Protein 9DQP (pdb70)

Nearest PDB structures (foldseek):
  6lnh-assembly1_B  TM=8.394E-01  e=1.661E-19  Bacillus thuringiensis
  3pl0-assembly1_A  TM=8.176E-01  e=5.092E-17  Methylibium petroleiphilum PM1
  3pl0-assembly2_B  TM=8.140E-01  e=6.657E-16  Methylibium petroleiphilum PM1
  7eeh-assembly1_A  TM=7.933E-01  e=1.423E-15  Neurospora crassa
  8jms-assembly1_A  TM=7.339E-01  e=2.968E-14  Streptomyces cavourensis

Structure (mmCIF, N/CA/C/O backbone):
data_9DQP
#
_entry.id   9DQP
#
_cell.length_a   97.052
_cell.length_b   42.931
_cell.length_c   126.758
_cell.angle_alpha   90.000
_cell.angle_beta   107.026
_cell.angle_gamma   90.000
#
_symmetry.space_group_name_H-M   'C 1 2 1'
#
loop_
_entity.id
_entity.type
_entity.pdbx_description
1 polymer '2OG-Fe dioxygenase family protein'
2 non-polymer 'POTASSIUM ION'
3 non-polymer 'THIOCYANATE ION'
4 non-polymer GLYCEROL
5 water water
#
loop_
_atom_site.group_PDB
_atom_site.id
_atom_site.type_symbol
_atom_site.label_atom_id
_atom_site.label_alt_id
_atom_site.label_comp_id
_atom_site.label_asym_id
_atom_site.label_entity_id
_atom_site.label_seq_id
_atom_site.pdbx_PDB_ins_code
_atom_site.Cartn_x
_atom_site.Cartn_y
_atom_site.Cartn_z
_atom_site.occupancy
_atom_site.B_iso_or_equiv
_atom_site.auth_seq_id
_atom_site.auth_comp_id
_atom_site.auth_asym_id
_atom_site.auth_atom_id
_atom_site.pdbx_PDB_model_num
ATOM 1 N N . GLN A 1 2 ? 13.20645 15.92008 40.58887 1.000 40.61296 2 GLN A N 1
ATOM 2 C CA . GLN A 1 2 ? 11.90672 15.26493 40.68393 1.000 38.90638 2 GLN A CA 1
ATOM 3 C C . GLN A 1 2 ? 11.06624 15.51556 39.42741 1.000 41.46928 2 GLN A C 1
ATOM 4 O O . GLN A 1 2 ? 10.37839 14.61790 38.93544 1.000 38.56280 2 GLN A O 1
ATOM 10 N N . THR A 1 3 ? 11.13420 16.73890 38.89516 1.000 51.18929 3 THR A N 1
ATOM 11 C CA . THR A 1 3 ? 10.16316 17.14126 37.88066 1.000 51.79994 3 THR A CA 1
ATOM 12 C C . THR A 1 3 ? 10.52540 16.58529 36.50498 1.000 36.00914 3 THR A C 1
ATOM 13 O O . THR A 1 3 ? 9.63751 16.15423 35.75716 1.000 33.07493 3 THR A O 1
ATOM 17 N N . GLU A 1 4 ? 11.82003 16.56229 36.16621 1.000 42.60637 4 GLU A N 1
ATOM 18 C CA . GLU A 1 4 ? 12.27609 15.80943 34.99658 1.000 47.37227 4 GLU A CA 1
ATOM 19 C C . GLU A 1 4 ? 12.00574 14.31331 35.14797 1.000 27.48748 4 GLU A C 1
ATOM 20 O O . GLU A 1 4 ? 11.65962 13.64040 34.16572 1.000 21.50677 4 GLU A O 1
ATOM 26 N N . ALA A 1 5 ? 12.12972 13.77959 36.36835 1.000 30.54251 5 ALA A N 1
ATOM 27 C CA . ALA A 1 5 ? 11.86750 12.36012 36.58650 1.000 25.36867 5 ALA A CA 1
ATOM 28 C C . ALA A 1 5 ? 10.40572 12.02082 36.33232 1.000 22.06116 5 ALA A C 1
ATOM 29 O O . ALA A 1 5 ? 10.10172 11.03595 35.65210 1.000 18.08873 5 ALA A O 1
ATOM 31 N N . ARG A 1 6 ? 9.48325 12.78996 36.91968 1.000 16.94344 6 ARG A N 1
ATOM 32 C CA . ARG A 1 6 ? 8.06742 12.53979 36.66778 1.000 25.52494 6 ARG A CA 1
ATOM 33 C C . ARG A 1 6 ? 7.78006 12.52926 35.18124 1.000 16.06448 6 ARG A C 1
ATOM 34 O O . ARG A 1 6 ? 7.00796 11.69889 34.69075 1.000 20.35777 6 ARG A O 1
ATOM 42 N N . GLU A 1 7 ? 8.39260 13.44997 34.45349 1.000 18.69205 7 GLU A N 1
ATOM 43 C CA . GLU A 1 7 ? 8.11077 13.55639 33.03246 1.000 27.31685 7 GLU A CA 1
ATOM 44 C C . GLU A 1 7 ? 8.74515 12.40348 32.27753 1.000 24.56489 7 GLU A C 1
ATOM 45 O O . GLU A 1 7 ? 8.15272 11.86922 31.32997 1.000 21.11892 7 GLU A O 1
ATOM 51 N N . GLU A 1 8 ? 9.94280 11.99410 32.70406 1.000 22.51099 8 GLU A N 1
ATOM 52 C CA . GLU A 1 8 ? 10.55872 10.81315 32.11837 1.000 20.21885 8 GLU A CA 1
ATOM 53 C C . GLU A 1 8 ? 9.72798 9.57073 32.39680 1.000 14.38178 8 GLU A C 1
ATOM 54 O O . GLU A 1 8 ? 9.54225 8.73252 31.49930 1.000 18.72558 8 GLU A O 1
ATOM 60 N N . LEU A 1 9 ? 9.17799 9.43969 33.61446 1.000 11.88459 9 LEU A N 1
ATOM 61 C CA . LEU A 1 9 ? 8.31543 8.28511 33.86297 1.000 9.37666 9 LEU A CA 1
ATOM 62 C C . LEU A 1 9 ? 7.07635 8.34004 32.97933 1.000 15.66595 9 LEU A C 1
ATOM 63 O O . LEU A 1 9 ? 6.66912 7.32578 32.39542 1.000 17.71528 9 LEU A O 1
ATOM 68 N N . ARG A 1 10 ? 6.45814 9.51572 32.87691 1.000 16.40548 10 ARG A N 1
ATOM 69 C CA . ARG A 1 10 ? 5.31064 9.67541 31.98319 1.000 19.48847 10 ARG A CA 1
ATOM 70 C C . ARG A 1 10 ? 5.66253 9.26916 30.55338 1.000 17.85453 10 ARG A C 1
ATOM 71 O O . ARG A 1 10 ? 4.96730 8.45550 29.92750 1.000 17.41171 10 ARG A O 1
ATOM 79 N N . ALA A 1 11 ? 6.76148 9.80583 30.03045 1.000 21.25566 11 ALA A N 1
ATOM 80 C CA . ALA A 1 11 ? 7.08602 9.60738 28.61975 1.000 23.75312 11 ALA A CA 1
ATOM 81 C C . ALA A 1 11 ? 7.63763 8.21069 28.34281 1.000 29.82117 11 ALA A C 1
ATOM 82 O O . ALA A 1 11 ? 7.21445 7.54721 27.38426 1.000 19.94538 11 ALA A O 1
ATOM 84 N N . ASN A 1 12 ? 8.60089 7.75344 29.15505 1.000 16.37921 12 ASN A N 1
ATOM 85 C CA . ASN A 1 12 ? 9.33482 6.52296 28.85780 1.000 19.71489 12 ASN A CA 1
ATOM 86 C C . ASN A 1 12 ? 9.08591 5.39049 29.83768 1.000 17.26860 12 ASN A C 1
ATOM 87 O O . ASN A 1 12 ? 9.52327 4.26867 29.57277 1.000 17.01774 12 ASN A O 1
ATOM 92 N N . GLY A 1 13 ? 8.39876 5.63739 30.94609 1.000 9.82590 13 GLY A N 1
ATOM 93 C CA . GLY A 1 13 ? 8.13961 4.58975 31.91004 1.000 10.00077 13 GLY A CA 1
ATOM 94 C C . GLY A 1 13 ? 9.25231 4.36180 32.92188 1.000 9.33344 13 GLY A C 1
ATOM 95 O O . GLY A 1 13 ? 9.07678 3.53304 33.81992 1.000 9.49365 13 GLY A O 1
ATOM 96 N N . TYR A 1 14 ? 10.37987 5.06756 32.81296 1.000 9.38832 14 TYR A N 1
ATOM 97 C CA . TYR A 1 14 ? 11.47885 4.89970 33.76801 1.000 9.10926 14 TYR A CA 1
ATOM 98 C C . TYR A 1 14 ? 12.34073 6.14967 33.73396 1.000 11.98283 14 TYR A C 1
ATOM 99 O O . TYR A 1 14 ? 12.27165 6.94410 32.79572 1.000 13.00501 14 TYR A O 1
ATOM 108 N N . SER A 1 15 ? 13.16555 6.31657 34.77036 1.000 5.67773 15 SER A N 1
ATOM 109 C CA . SER A 1 15 ? 14.03887 7.46946 34.89922 1.000 10.70981 15 SER A CA 1
ATOM 110 C C . SER A 1 15 ? 15.23641 7.03183 35.72755 1.000 7.84435 15 SER A C 1
ATOM 111 O O . SER A 1 15 ? 15.07595 6.26465 36.67160 1.000 9.98317 15 SER A O 1
ATOM 114 N N . LEU A 1 16 ? 16.42500 7.49384 35.36791 1.000 10.97395 16 LEU A N 1
ATOM 115 C CA . LEU A 1 16 ? 17.64856 7.06772 36.03640 1.000 11.25322 16 LEU A CA 1
ATOM 116 C C . LEU A 1 16 ? 18.20735 8.22364 36.84547 1.000 15.19268 16 LEU A C 1
ATOM 117 O O . LEU A 1 16 ? 18.07808 9.38377 36.44926 1.000 20.83743 16 LEU A O 1
ATOM 122 N N . LEU A 1 17 ? 18.82774 7.90189 37.97979 1.000 10.72613 17 LEU A N 1
ATOM 123 C CA . LEU A 1 17 ? 19.44576 8.90061 38.84760 1.000 12.12402 17 LEU A CA 1
ATOM 124 C C . LEU A 1 17 ? 20.77252 8.36712 39.35466 1.000 12.64068 17 LEU A C 1
ATOM 125 O O . LEU A 1 17 ? 20.83918 7.75417 40.43149 1.000 11.66893 17 LEU A O 1
ATOM 130 N N . PRO A 1 18 ? 21.85862 8.61575 38.62967 1.000 10.83463 18 PRO A N 1
ATOM 131 C CA . PRO A 1 18 ? 23.16681 8.16218 39.09536 1.000 10.52018 18 PRO A CA 1
ATOM 132 C C . PRO A 1 18 ? 23.61029 8.93365 40.32747 1.000 21.04066 18 PRO A C 1
ATOM 133 O O . PRO A 1 18 ? 23.30681 10.12055 40.49922 1.000 16.11455 18 PRO A O 1
ATOM 137 N N . ALA A 1 19 ? 24.31467 8.22253 41.21436 1.000 12.56336 19 ALA A N 1
ATOM 138 C CA . ALA A 1 19 ? 24.82570 8.84512 42.42657 1.000 18.41949 19 ALA A CA 1
ATOM 139 C C . ALA A 1 19 ? 25.73707 10.03214 42.14326 1.000 23.75264 19 ALA A C 1
ATOM 140 O O . ALA A 1 19 ? 25.89700 10.89329 43.01530 1.000 26.65126 19 ALA A O 1
ATOM 142 N N . ASP A 1 20 ? 26.31750 10.10416 40.94248 1.000 25.46850 20 ASP A N 1
ATOM 143 C CA . ASP A 1 20 ? 27.31178 11.12664 40.62453 1.000 44.25478 20 ASP A CA 1
ATOM 144 C C . ASP A 1 20 ? 26.78908 12.55531 40.76209 1.000 46.73304 20 ASP A C 1
ATOM 145 O O . ASP A 1 20 ? 27.59549 13.49083 40.79955 1.000 50.19135 20 ASP A O 1
ATOM 150 N N . ARG A 1 21 ? 25.47449 12.75903 40.82690 1.000 48.26654 21 ARG A N 1
ATOM 151 C CA . ARG A 1 21 ? 24.94263 14.07230 41.19738 1.000 58.84492 21 ARG A CA 1
ATOM 152 C C . ARG A 1 21 ? 24.66377 14.06035 42.69322 1.000 60.21794 21 ARG A C 1
ATOM 153 O O . ARG A 1 21 ? 23.55620 13.75900 43.13837 1.000 65.76039 21 ARG A O 1
ATOM 161 N N . LEU A 1 22 ? 25.69723 14.38425 43.47591 1.000 61.58999 22 LEU A N 1
ATOM 162 C CA . LEU A 1 22 ? 25.57681 14.55687 44.91962 1.000 58.33163 22 LEU A CA 1
ATOM 163 C C . LEU A 1 22 ? 25.21923 13.24301 45.60205 1.000 67.89059 22 LEU A C 1
ATOM 164 O O . LEU A 1 22 ? 24.04663 12.85268 45.63545 1.000 74.24254 22 LEU A O 1
ATOM 169 N N . VAL A 1 23 ? 26.21740 12.55031 46.15159 1.000 76.23069 23 VAL A N 1
ATOM 170 C CA . VAL A 1 23 ? 25.96324 11.27614 46.81728 1.000 68.92889 23 VAL A CA 1
ATOM 171 C C . VAL A 1 23 ? 25.97101 11.47033 48.32666 1.000 56.44539 23 VAL A C 1
ATOM 172 O O . VAL A 1 23 ? 25.29383 10.73493 49.05447 1.000 67.75579 23 VAL A O 1
ATOM 176 N N . ILE A 1 24 ? 26.71295 12.46548 48.81598 1.000 58.12706 24 ILE A N 1
ATOM 177 C CA . ILE A 1 24 ? 26.94132 12.48441 50.25261 1.000 59.20534 24 ILE A CA 1
ATOM 178 C C . ILE A 1 24 ? 27.58957 13.75304 50.80038 1.000 53.31765 24 ILE A C 1
ATOM 179 O O . ILE A 1 24 ? 28.66595 14.16546 50.35371 1.000 54.23515 24 ILE A O 1
ATOM 181 N N . ASP A 1 25 ? 26.91407 14.38603 51.75773 1.000 47.77505 25 ASP A N 1
ATOM 182 C CA . ASP A 1 25 ? 27.61603 15.04486 52.84469 1.000 42.30618 25 ASP A CA 1
ATOM 183 C C . ASP A 1 25 ? 28.02950 13.97890 53.86029 1.000 40.55421 25 ASP A C 1
ATOM 184 O O . ASP A 1 25 ? 27.75387 12.78837 53.68851 1.000 48.47716 25 ASP A O 1
ATOM 189 N N . ALA A 1 26 ? 28.68424 14.40307 54.94402 1.000 51.16288 26 ALA A N 1
ATOM 190 C CA . ALA A 1 26 ? 29.28127 13.44571 55.87328 1.000 40.04638 26 ALA A CA 1
ATOM 191 C C . ALA A 1 26 ? 28.22550 12.55930 56.52656 1.000 36.45731 26 ALA A C 1
ATOM 192 O O . ALA A 1 26 ? 28.37664 11.33383 56.58677 1.000 39.82980 26 ALA A O 1
ATOM 194 N N . GLU A 1 27 ? 27.15178 13.16361 57.03340 1.000 42.04168 27 GLU A N 1
ATOM 195 C CA . GLU A 1 27 ? 26.15049 12.39832 57.76722 1.000 31.88645 27 GLU A CA 1
ATOM 196 C C . GLU A 1 27 ? 25.38518 11.46197 56.84402 1.000 34.04697 27 GLU A C 1
ATOM 197 O O . GLU A 1 27 ? 25.08477 10.31906 57.21475 1.000 29.56717 27 GLU A O 1
ATOM 203 N N . LEU A 1 28 ? 25.05824 11.93570 55.64309 1.000 34.64214 28 LEU A N 1
ATOM 204 C CA . LEU A 1 28 ? 24.37581 11.09259 54.67211 1.000 36.33934 28 LEU A CA 1
ATOM 205 C C . LEU A 1 28 ? 25.25208 9.91642 54.27475 1.000 29.19134 28 LEU A C 1
ATOM 206 O O . LEU A 1 28 ? 24.80782 8.76601 54.30260 1.000 18.90501 28 LEU A O 1
ATOM 211 N N . ARG A 1 29 ? 26.51144 10.19355 53.92064 1.000 27.21736 29 ARG A N 1
ATOM 212 C CA . ARG A 1 29 ? 27.45618 9.13760 53.57450 1.000 26.86781 29 ARG A CA 1
ATOM 213 C C . ARG A 1 29 ? 27.50020 8.05887 54.64356 1.000 24.72205 29 ARG A C 1
ATOM 214 O O . ARG A 1 29 ? 27.53768 6.86008 54.33391 1.000 20.00705 29 ARG A O 1
ATOM 222 N N . GLN A 1 30 ? 27.50558 8.47123 55.91258 1.000 25.93509 30 GLN A N 1
ATOM 223 C CA . GLN A 1 30 ? 27.57059 7.51004 57.00420 1.000 21.37767 30 GLN A CA 1
ATOM 224 C C . GLN A 1 30 ? 26.32300 6.63748 57.04089 1.000 23.33156 30 GLN A C 1
ATOM 225 O O . GLN A 1 30 ? 26.41035 5.41827 57.22726 1.000 15.19891 30 GLN A O 1
ATOM 231 N N . HIS A 1 31 ? 25.14814 7.24082 56.86154 1.000 22.56879 31 HIS A N 1
ATOM 232 C CA . HIS A 1 31 ? 23.93313 6.43428 56.85888 1.000 18.55613 31 HIS A CA 1
ATOM 233 C C . HIS A 1 31 ? 23.87607 5.50594 55.64980 1.000 12.76628 31 HIS A C 1
ATOM 234 O O . HIS A 1 31 ? 23.34835 4.39393 55.75359 1.000 14.10175 31 HIS A O 1
ATOM 241 N N . VAL A 1 32 ? 24.39251 5.94191 54.50010 1.000 13.69740 32 VAL A N 1
ATOM 242 C CA . VAL A 1 32 ? 24.50612 5.04281 53.35164 1.000 14.86433 32 VAL A CA 1
ATOM 243 C C . VAL A 1 32 ? 25.35991 3.83416 53.71155 1.000 10.94425 32 VAL A C 1
ATOM 244 O O . VAL A 1 32 ? 24.99858 2.69206 53.42103 1.000 12.10226 32 VAL A O 1
ATOM 248 N N . LYS A 1 33 ? 26.51499 4.06893 54.33749 1.000 14.02557 33 LYS A N 1
ATOM 249 C CA . LYS A 1 33 ? 27.39909 2.95815 54.68217 1.000 17.34360 33 LYS A CA 1
ATOM 250 C C . LYS A 1 33 ? 26.73194 2.00048 55.65309 1.000 15.16894 33 LYS A C 1
ATOM 251 O O . LYS A 1 33 ? 26.78064 0.78027 55.46331 1.000 17.14496 33 LYS A O 1
ATOM 257 N N . GLU A 1 34 ? 26.08873 2.53836 56.69675 1.000 18.62199 34 GLU A N 1
ATOM 258 C CA . GLU A 1 34 ? 25.35283 1.70531 57.64285 1.000 15.01123 34 GLU A CA 1
ATOM 259 C C . GLU A 1 34 ? 24.28087 0.87780 56.94191 1.000 17.05812 34 GLU A C 1
ATOM 260 O O . GLU A 1 34 ? 24.12879 -0.32047 57.21237 1.000 12.78743 34 GLU A O 1
ATOM 266 N N . LEU A 1 35 ? 23.50174 1.51093 56.05890 1.000 15.51472 35 LEU A N 1
ATOM 267 C CA . LEU A 1 35 ? 22.44884 0.78423 55.36631 1.000 8.60121 35 LEU A CA 1
ATOM 268 C C . LEU A 1 35 ? 23.03556 -0.31678 54.49818 1.000 7.50980 35 LEU A C 1
ATOM 269 O O . LEU A 1 35 ? 22.61826 -1.46873 54.58753 1.000 10.40740 35 LEU A O 1
ATOM 274 N N . ALA A 1 36 ? 24.00287 0.01923 53.64074 1.000 13.34257 36 ALA A N 1
ATOM 275 C CA . ALA A 1 36 ? 24.55219 -0.98490 52.72802 1.000 10.29639 36 ALA A CA 1
ATOM 276 C C . ALA A 1 36 ? 25.17586 -2.15162 53.48620 1.000 13.66725 36 ALA A C 1
ATOM 277 O O . ALA A 1 36 ? 25.12145 -3.29227 53.01573 1.000 13.56951 36 ALA A O 1
ATOM 279 N N . ALA A 1 37 ? 25.73515 -1.89361 54.67508 1.000 15.35617 37 ALA A N 1
ATOM 280 C CA . ALA A 1 37 ? 26.36262 -2.96071 55.45407 1.000 18.98092 37 ALA A CA 1
ATOM 281 C C . ALA A 1 37 ? 25.36338 -4.03055 55.86491 1.000 19.86727 37 ALA A C 1
ATOM 282 O O . ALA A 1 37 ? 25.75178 -5.17595 56.13049 1.000 14.82528 37 ALA A O 1
ATOM 284 N N . GLU A 1 38 ? 24.07096 -3.68348 55.91134 1.000 11.75770 38 GLU A N 1
ATOM 285 C CA . GLU A 1 38 ? 23.04656 -4.64537 56.29809 1.000 12.99041 38 GLU A CA 1
ATOM 286 C C . GLU A 1 38 ? 22.97551 -5.81719 55.34786 1.000 13.90942 38 GLU A C 1
ATOM 287 O O . GLU A 1 38 ? 22.51734 -6.90155 55.73915 1.000 17.09615 38 GLU A O 1
ATOM 293 N N . TRP A 1 39 ? 23.40254 -5.62412 54.09579 1.000 9.99078 39 TRP A N 1
ATOM 294 C CA . TRP A 1 39 ? 23.34265 -6.70212 53.11794 1.000 15.70132 39 TRP A CA 1
ATOM 295 C C . TRP A 1 39 ? 24.32854 -7.83321 53.42482 1.000 16.92015 39 TRP A C 1
ATOM 296 O O . TRP A 1 39 ? 24.21334 -8.90136 52.81809 1.000 13.71864 39 TRP A O 1
ATOM 307 N N . GLU A 1 40 ? 25.29109 -7.62324 54.33412 1.000 16.96865 40 GLU A N 1
ATOM 308 C CA . GLU A 1 40 ? 26.17203 -8.69211 54.80116 1.000 23.96361 40 GLU A CA 1
ATOM 309 C C . GLU A 1 40 ? 25.49699 -9.61543 55.81467 1.000 28.08478 40 GLU A C 1
ATOM 310 O O . GLU A 1 40 ? 26.05311 -10.67330 56.13781 1.000 22.44754 40 GLU A O 1
ATOM 316 N N . ASN A 1 41 ? 24.32652 -9.23880 56.33393 1.000 21.93290 41 ASN A N 1
ATOM 317 C CA . ASN A 1 41 ? 23.68719 -9.96235 57.42406 1.000 18.61343 41 ASN A CA 1
ATOM 318 C C . ASN A 1 41 ? 22.28653 -10.42979 57.05165 1.000 20.31327 41 ASN A C 1
ATOM 319 O O . ASN A 1 41 ? 21.40506 -10.48497 57.90817 1.000 25.41288 41 ASN A O 1
ATOM 324 N N . LEU A 1 42 ? 22.06766 -10.75948 55.78203 1.000 14.65160 42 LEU A N 1
ATOM 325 C CA . LEU A 1 42 ? 20.78226 -11.27259 55.32614 1.000 21.77123 42 LEU A CA 1
ATOM 326 C C . LEU A 1 42 ? 20.68233 -12.77961 55.54250 1.000 27.68407 42 LEU A C 1
ATOM 327 O O . LEU A 1 42 ? 21.67561 -13.50759 55.45766 1.000 31.80312 42 LEU A O 1
ATOM 332 N N . GLU A 1 43 ? 19.46116 -13.23689 55.82404 1.000 38.30804 43 GLU A N 1
ATOM 333 C CA . GLU A 1 43 ? 19.18707 -14.66208 55.98507 1.000 34.58380 43 GLU A CA 1
ATOM 334 C C . GLU A 1 43 ? 19.54754 -15.41193 54.71065 1.000 41.33997 43 GLU A C 1
ATOM 335 O O . GLU A 1 43 ? 19.08584 -15.06266 53.62096 1.000 38.80352 43 GLU A O 1
ATOM 341 N N . THR A 1 44 ? 20.37786 -16.44258 54.84330 1.000 50.69739 44 THR A N 1
ATOM 342 C CA . THR A 1 44 ? 20.91260 -17.13231 53.67777 1.000 44.87097 44 THR A CA 1
ATOM 343 C C . THR A 1 44 ? 19.94529 -18.21251 53.21101 1.000 48.54328 44 THR A C 1
ATOM 344 O O . THR A 1 44 ? 19.25350 -18.83768 54.01986 1.000 61.40341 44 THR A O 1
ATOM 348 N N . ASP A 1 45 ? 19.86902 -18.39416 51.89373 1.000 64.14129 45 ASP A N 1
ATOM 349 C CA . ASP A 1 45 ? 18.99912 -19.40865 51.29404 1.000 66.33598 45 ASP A CA 1
ATOM 350 C C . ASP A 1 45 ? 19.79611 -20.27282 50.32481 1.000 66.59619 45 ASP A C 1
ATOM 351 O O . ASP A 1 45 ? 20.19581 -19.80656 49.25460 1.000 65.85018 45 ASP A O 1
ATOM 356 N N . ARG A 1 53 ? 21.50941 -18.61053 41.30427 1.000 62.77969 53 ARG A N 1
ATOM 357 C CA . ARG A 1 53 ? 22.35417 -19.51084 42.07698 1.000 61.26253 53 ARG A CA 1
ATOM 358 C C . ARG A 1 53 ? 22.14585 -19.29661 43.57012 1.000 60.75948 53 ARG A C 1
ATOM 359 O O . ARG A 1 53 ? 22.06873 -20.25433 44.34139 1.000 78.35758 53 ARG A O 1
ATOM 367 N N . PHE A 1 54 ? 22.03263 -18.03792 43.97878 1.000 42.92521 54 PHE A N 1
ATOM 368 C CA . PHE A 1 54 ? 22.10778 -17.70889 45.39824 1.000 44.71844 54 PHE A CA 1
ATOM 369 C C . PHE A 1 54 ? 21.52447 -16.31287 45.59571 1.000 41.70082 54 PHE A C 1
ATOM 370 O O . PHE A 1 54 ? 21.95744 -15.35326 44.94456 1.000 31.42643 54 PHE A O 1
ATOM 378 N N . ARG A 1 55 ? 20.52724 -16.19725 46.46814 1.000 34.70435 55 ARG A N 1
ATOM 379 C CA . ARG A 1 55 ? 19.82623 -14.93892 46.67715 1.000 26.07559 55 ARG A CA 1
ATOM 380 C C . ARG A 1 55 ? 19.48287 -14.81281 48.15239 1.000 33.63713 55 ARG A C 1
ATOM 381 O O . ARG A 1 55 ? 18.74535 -15.64008 48.69442 1.000 43.85700 55 ARG A O 1
ATOM 389 N N . GLU A 1 56 ? 20.01962 -13.79520 48.80742 1.000 20.55358 56 GLU A N 1
ATOM 390 C CA . GLU A 1 56 ? 19.72026 -13.54558 50.20878 1.000 22.36421 56 GLU A CA 1
ATOM 391 C C . GLU A 1 56 ? 18.82981 -12.31647 50.31222 1.000 24.05621 56 GLU A C 1
ATOM 392 O O . GLU A 1 56 ? 19.05108 -11.32375 49.60758 1.000 22.38549 56 GLU A O 1
ATOM 398 N N . ARG A 1 57 ? 17.81191 -12.38406 51.17258 1.000 19.57788 57 ARG A N 1
ATOM 399 C CA . ARG A 1 57 ? 16.78626 -11.36198 51.11806 1.000 18.00535 57 ARG A CA 1
ATOM 400 C C . ARG A 1 57 ? 16.14663 -11.13459 52.47590 1.000 18.69585 57 ARG A C 1
ATOM 401 O O . ARG A 1 57 ? 16.19595 -11.97734 53.37767 1.000 18.97785 57 ARG A O 1
ATOM 409 N N . ALA A 1 58 ? 15.59578 -9.93342 52.60624 1.000 12.30461 58 ALA A N 1
ATOM 410 C CA . ALA A 1 58 ? 14.76423 -9.50245 53.71942 1.000 13.74771 58 ALA A CA 1
ATOM 411 C C . ALA A 1 58 ? 13.64894 -8.64505 53.13769 1.000 15.82467 58 ALA A C 1
ATOM 412 O O . ALA A 1 58 ? 13.76638 -8.13263 52.01964 1.000 12.79739 58 ALA A O 1
ATOM 414 N N . TYR A 1 59 ? 12.56856 -8.47741 53.89864 1.000 11.62691 59 TYR A N 1
ATOM 415 C CA . TYR A 1 59 ? 11.36781 -7.86174 53.35087 1.000 12.61236 59 TYR A CA 1
ATOM 416 C C . TYR A 1 59 ? 10.53817 -7.26430 54.47754 1.000 20.33987 59 TYR A C 1
ATOM 417 O O . TYR A 1 59 ? 10.49751 -7.80899 55.58051 1.000 16.78579 59 TYR A O 1
ATOM 426 N N . ASP A 1 60 ? 9.88226 -6.14754 54.18805 1.000 13.40277 60 ASP A N 1
ATOM 427 C CA . ASP A 1 60 ? 8.80231 -5.66981 55.04436 1.000 17.77226 60 ASP A CA 1
ATOM 428 C C . ASP A 1 60 ? 7.91546 -4.77155 54.20071 1.000 14.91750 60 ASP A C 1
ATOM 429 O O . ASP A 1 60 ? 8.26500 -4.40772 53.07501 1.000 9.96448 60 ASP A O 1
ATOM 434 N N . ARG A 1 61 ? 6.72804 -4.48129 54.72708 1.000 13.51043 61 ARG A N 1
ATOM 435 C CA . ARG A 1 61 ? 5.79583 -3.59136 54.05981 1.000 17.05919 61 ARG A CA 1
ATOM 436 C C . ARG A 1 61 ? 5.47472 -2.42273 54.97560 1.000 16.01780 61 ARG A C 1
ATOM 437 O O . ARG A 1 61 ? 5.43946 -2.56597 56.20018 1.000 11.69781 61 ARG A O 1
ATOM 445 N N . PHE A 1 62 ? 5.19142 -1.27868 54.36561 1.000 16.48556 62 PHE A N 1
ATOM 446 C CA . PHE A 1 62 ? 4.92584 -0.05673 55.10644 1.000 12.84731 62 PHE A CA 1
ATOM 447 C C . PHE A 1 62 ? 3.60430 0.54039 54.67392 1.000 15.95772 62 PHE 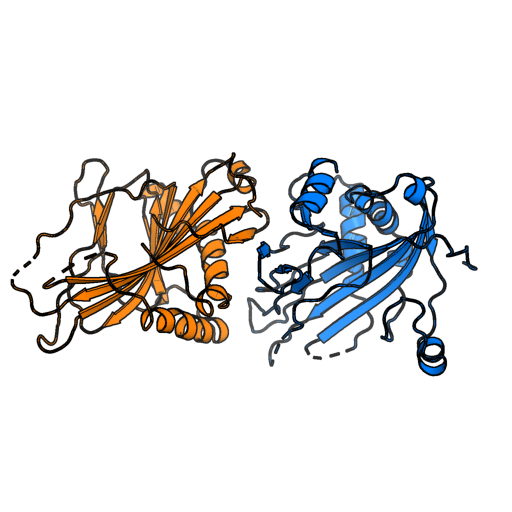A C 1
ATOM 448 O O . PHE A 1 62 ? 3.27271 0.55055 53.48029 1.000 13.47405 62 PHE A O 1
ATOM 456 N N . PHE A 1 63 ? 2.85604 1.01893 55.66763 1.000 15.62040 63 PHE A N 1
ATOM 457 C CA . PHE A 1 63 ? 1.75399 1.95032 55.45470 1.000 15.47529 63 PHE A CA 1
ATOM 458 C C . PHE A 1 63 ? 2.34709 3.34110 55.28795 1.000 12.28837 63 PHE A C 1
ATOM 459 O O . PHE A 1 63 ? 3.16607 3.77297 56.10478 1.000 14.97320 63 PHE A O 1
ATOM 467 N N . PHE A 1 64 ? 1.95045 4.04157 54.23025 1.000 13.99442 64 PHE A N 1
ATOM 468 C CA . PHE A 1 64 ? 2.58353 5.30189 53.86014 1.000 11.45157 64 PHE A CA 1
ATOM 469 C C . PHE A 1 64 ? 1.53655 6.29336 53.37113 1.000 17.94128 64 PHE A C 1
ATOM 470 O O . PHE A 1 64 ? 0.76708 5.97838 52.45787 1.000 21.53175 64 PHE A O 1
ATOM 478 N N . VAL A 1 65 ? 1.52698 7.48778 53.95810 1.000 18.16634 65 VAL A N 1
ATOM 479 C CA . VAL A 1 65 ? 0.63821 8.56228 53.51959 1.000 20.19023 65 VAL A CA 1
ATOM 480 C C . VAL A 1 6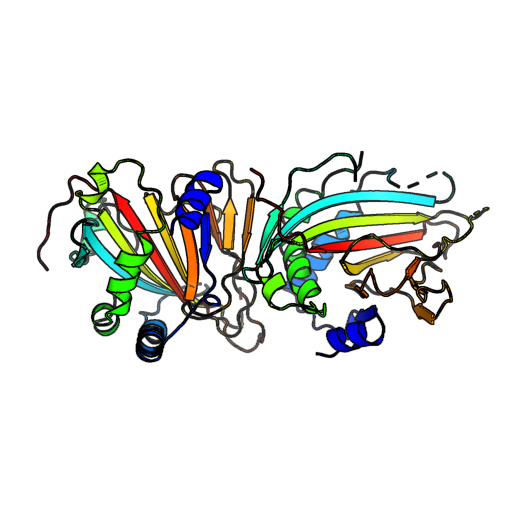5 ? 1.49962 9.71197 53.02925 1.000 17.25164 65 VAL A C 1
ATOM 481 O O . VAL A 1 65 ? 2.16049 10.38293 53.83146 1.000 23.46245 65 VAL A O 1
ATOM 485 N N . PRO A 1 66 ? 1.52322 9.97526 51.73051 1.000 17.90971 66 PRO A N 1
ATOM 486 C CA . PRO A 1 66 ? 2.46817 10.97152 51.21128 1.000 15.00988 66 PRO A CA 1
ATOM 487 C C . PRO A 1 66 ? 2.23448 12.38031 51.73026 1.000 28.89833 66 PRO A C 1
ATOM 488 O O . PRO A 1 66 ? 3.20732 13.12757 51.91684 1.000 21.22214 66 PRO A O 1
ATOM 492 N N . ARG A 1 67 ? 0.97608 12.77107 51.96536 1.000 29.56247 67 ARG A N 1
ATOM 493 C CA . ARG A 1 67 ? 0.69990 14.13005 52.42956 1.000 34.02178 67 ARG A CA 1
ATOM 494 C C . ARG A 1 67 ? 1.38475 14.39676 53.75934 1.000 33.33257 67 ARG A C 1
ATOM 495 O O . ARG A 1 67 ? 2.08390 15.40308 53.91925 1.000 34.30201 67 ARG A O 1
ATOM 503 N N . THR A 1 68 ? 1.21313 13.48731 54.72253 1.000 26.11106 68 THR A N 1
ATOM 504 C CA . THR A 1 68 ? 1.78746 13.66118 56.04777 1.000 28.63182 68 THR A CA 1
ATOM 505 C C . THR A 1 68 ? 3.20641 13.13052 56.17469 1.000 36.68272 68 THR A C 1
ATOM 506 O O . THR A 1 68 ? 3.90938 13.51633 57.11915 1.000 29.25246 68 THR A O 1
ATOM 510 N N . GLY A 1 69 ? 3.65487 12.28204 55.24210 1.000 32.41880 69 GLY A N 1
ATOM 511 C CA . GLY A 1 69 ? 4.90455 11.57787 55.43551 1.000 22.17811 69 GLY A CA 1
ATOM 512 C C . GLY A 1 69 ? 4.82837 10.47318 56.46293 1.000 26.50007 69 GLY A C 1
ATOM 513 O O . GLY A 1 69 ? 5.87606 9.96413 56.88169 1.000 23.78133 69 GLY A O 1
ATOM 514 N N . GLU A 1 70 ? 3.61891 10.11352 56.90384 1.000 24.61518 70 GLU A N 1
ATOM 515 C CA . GLU A 1 70 ? 3.44692 9.02830 57.86004 1.000 25.83654 70 GLU A CA 1
ATOM 516 C C . GLU A 1 70 ? 3.90946 7.70864 57.26295 1.000 23.58391 70 GLU A C 1
ATOM 517 O O . GLU A 1 70 ? 3.44456 7.29635 56.19570 1.000 16.58931 70 GLU A O 1
ATOM 523 N N . VAL A 1 71 ? 4.81490 7.03976 57.96945 1.000 21.56461 71 VAL A N 1
ATOM 524 C CA . VAL A 1 71 ? 5.28479 5.70957 57.60589 1.000 16.93741 71 VAL A CA 1
ATOM 525 C C . VAL A 1 71 ? 5.08693 4.80287 58.80630 1.000 17.13889 71 VAL A C 1
ATOM 526 O O . VAL A 1 71 ? 5.62948 5.06940 59.88342 1.000 15.41444 71 VAL A O 1
ATOM 530 N N . ARG A 1 72 ? 4.33170 3.73299 58.62331 1.000 14.76295 72 ARG A N 1
ATOM 531 C CA . ARG A 1 72 ? 4.13610 2.73375 59.65145 1.000 15.69918 72 ARG A CA 1
ATOM 532 C C . ARG A 1 72 ? 4.59745 1.38586 59.11714 1.000 14.51946 72 ARG A C 1
ATOM 533 O O . ARG A 1 72 ? 4.30052 1.03216 57.97565 1.000 15.72527 72 ARG A O 1
ATOM 541 N N . LEU A 1 73 ? 5.33158 0.64643 59.94319 1.000 12.92767 73 LEU A N 1
ATOM 542 C CA . LEU A 1 73 ? 5.75088 -0.71005 59.61643 1.000 9.33622 73 LEU A CA 1
ATOM 543 C C . LEU A 1 73 ? 4.56191 -1.64103 59.79283 1.000 25.12550 73 LEU A C 1
ATOM 544 O O . LEU A 1 73 ? 4.04389 -1.78818 60.90837 1.000 26.40878 73 LEU A O 1
ATOM 549 N N . ARG A 1 74 ? 4.10750 -2.24199 58.69991 1.000 10.79071 74 ARG A N 1
ATOM 550 C CA . ARG A 1 74 ? 3.01330 -3.18132 58.80939 1.000 18.49271 74 ARG A CA 1
ATOM 551 C C . ARG A 1 74 ? 3.48684 -4.49669 59.42151 1.000 19.41263 74 ARG A C 1
ATOM 552 O O . ARG A 1 74 ? 4.64294 -4.89745 59.24865 1.000 16.83944 74 ARG A O 1
ATOM 560 N N . PRO A 1 75 ? 2.61612 -5.16837 60.17515 1.000 25.57006 75 PRO A N 1
ATOM 561 C CA . PRO A 1 75 ? 2.99844 -6.44808 60.78042 1.000 20.78394 75 PRO A CA 1
ATOM 562 C C . PRO A 1 75 ? 3.45317 -7.43175 59.71499 1.000 16.81494 75 PRO A C 1
ATOM 563 O O . PRO A 1 75 ? 2.92975 -7.45634 58.60119 1.000 19.88926 75 PRO A O 1
ATOM 567 N N . HIS A 1 76 ? 4.45374 -8.22984 60.06000 1.000 17.83339 76 HIS A N 1
ATOM 568 C CA . HIS A 1 76 ? 5.10194 -9.11864 59.09880 1.000 18.96033 76 HIS A CA 1
ATOM 569 C C . HIS A 1 76 ? 4.19461 -10.33431 58.90587 1.000 24.32949 76 HIS A C 1
ATOM 570 O O . HIS A 1 76 ? 4.19799 -11.27313 59.70720 1.000 23.24826 76 HIS A O 1
ATOM 577 N N . ARG A 1 77 ? 3.39774 -10.31600 57.85064 1.000 19.53653 77 ARG A N 1
ATOM 578 C CA . ARG A 1 77 ? 2.37993 -11.33935 57.67183 1.000 23.75971 77 ARG A CA 1
ATOM 579 C C . ARG A 1 77 ? 3.02585 -12.71385 57.53748 1.000 29.56948 77 ARG A C 1
ATOM 580 O O . ARG A 1 77 ? 3.81802 -12.92754 56.60304 1.000 21.32189 77 ARG A O 1
ATOM 588 N N . PRO A 1 78 ? 2.73709 -13.66142 58.43584 1.000 23.12331 78 PRO A N 1
ATOM 589 C CA . PRO A 1 78 ? 3.44239 -14.94770 58.39300 1.000 20.51385 78 PRO A CA 1
ATOM 590 C C . PRO A 1 78 ? 3.10190 -15.72110 57.13761 1.000 18.16916 78 PRO A C 1
ATOM 591 O O . PRO A 1 78 ? 1.96842 -15.69000 56.64842 1.000 20.33143 78 PRO A O 1
ATOM 595 N N . TYR A 1 79 ? 4.10360 -16.43683 56.63554 1.000 22.68778 79 TYR A N 1
ATOM 596 C CA . TYR A 1 79 ? 3.94252 -17.20465 55.40773 1.000 22.79625 79 TYR A CA 1
ATOM 597 C C . TYR A 1 79 ? 2.89239 -18.30168 55.58353 1.000 27.94620 79 TYR A C 1
ATOM 598 O O . TYR A 1 79 ? 2.01753 -18.49254 54.72521 1.000 25.18519 79 TYR A O 1
ATOM 607 N N . PHE A 1 80 ? 2.93553 -19.00499 56.72154 1.000 26.82294 80 PHE A N 1
ATOM 608 C CA . PHE A 1 80 ? 1.96719 -20.06064 56.99263 1.000 27.84609 80 PHE A CA 1
ATOM 609 C C . PHE A 1 80 ? 0.54235 -19.54398 56.99675 1.000 24.36777 80 PHE A C 1
ATOM 610 O O . PHE A 1 80 ? -0.38920 -20.32686 56.81495 1.000 31.53039 80 PHE A O 1
ATOM 618 N N . GLN A 1 81 ? 0.34630 -18.25428 57.23836 1.000 22.88380 81 GLN A N 1
ATOM 619 C CA . GLN A 1 81 ? -1.00042 -17.70916 57.24414 1.000 24.34013 81 GLN A CA 1
ATOM 620 C C . GLN A 1 81 ? -1.46704 -17.41718 55.83094 1.000 43.81309 81 GLN A C 1
ATOM 621 O O . GLN A 1 81 ? -2.60683 -17.73933 55.46863 1.000 32.42597 81 GLN A O 1
ATOM 627 N N . SER A 1 82 ? -0.58332 -16.80804 55.03367 1.000 35.91656 82 SER A N 1
ATOM 628 C CA . SER A 1 82 ? -0.86293 -16.54677 53.62612 1.000 41.41978 82 SER A CA 1
ATOM 629 C C . SER A 1 82 ? -1.16105 -17.83739 52.87469 1.000 39.66564 82 SER A C 1
ATOM 630 O O . SER A 1 82 ? -2.21274 -17.97855 52.24063 1.000 42.77361 82 SER A O 1
ATOM 633 N N . MET A 1 83 ? -0.22528 -18.78559 52.92152 1.000 39.29336 83 MET A N 1
ATOM 634 C CA . MET A 1 83 ? -0.38725 -20.04828 52.21280 1.000 43.52665 83 MET A CA 1
ATOM 635 C C . MET A 1 83 ? -1.70129 -20.72803 52.58525 1.000 47.75704 83 MET A C 1
ATOM 636 O O . MET A 1 83 ? -2.54809 -20.99454 51.72387 1.000 51.38013 83 MET A O 1
ATOM 641 N N . ASN A 1 84 ? -1.89219 -20.99897 53.87921 1.000 37.40163 84 ASN A N 1
ATOM 642 C CA . ASN A 1 84 ? -3.07314 -21.72277 54.33535 1.000 33.87897 84 ASN A CA 1
ATOM 643 C C . ASN A 1 84 ? -4.36529 -20.95312 54.08065 1.000 38.71906 84 ASN A C 1
ATOM 644 O O . ASN A 1 84 ? -5.43090 -21.57288 53.97253 1.000 35.60793 84 ASN A O 1
ATOM 649 N N . ALA A 1 85 ? -4.29979 -19.62842 53.96181 1.000 33.93643 85 ALA A N 1
ATOM 650 C CA . ALA A 1 85 ? -5.45595 -18.83994 53.55426 1.000 37.87373 85 ALA A CA 1
ATOM 651 C C . ALA A 1 85 ? -5.57570 -18.70927 52.04303 1.000 45.00730 85 ALA A C 1
ATOM 652 O O . ALA A 1 85 ? -6.55894 -18.12830 51.57032 1.000 57.86252 85 ALA A O 1
ATOM 654 N N . ASN A 1 86 ? -4.62207 -19.26651 51.28604 1.000 41.53507 86 ASN A N 1
ATOM 655 C CA . ASN A 1 86 ? -4.41681 -18.96493 49.87050 1.000 51.88929 86 ASN A CA 1
ATOM 656 C C . ASN A 1 86 ? -4.72839 -17.50169 49.59431 1.000 51.92061 86 ASN A C 1
ATOM 657 O O . ASN A 1 86 ? -5.60101 -17.17609 48.78134 1.000 42.83472 86 ASN A O 1
ATOM 662 N N . ASP A 1 87 ? -4.01970 -16.62119 50.29972 1.000 54.70170 87 ASP A N 1
ATOM 663 C CA . ASP A 1 87 ? -4.22316 -15.18114 50.18932 1.000 48.10683 87 ASP A CA 1
ATOM 664 C C . ASP A 1 87 ? -2.94437 -14.53703 50.69886 1.000 55.01085 87 ASP A C 1
ATOM 665 O O . ASP A 1 87 ? -2.69186 -14.51898 51.91424 1.000 46.23301 87 ASP A O 1
ATOM 670 N N . TYR A 1 88 ? -2.13172 -14.02113 49.77844 1.000 52.67819 88 TYR A N 1
ATOM 671 C CA . TYR A 1 88 ? -0.88466 -13.36272 50.12179 1.000 49.89443 88 TYR A CA 1
ATOM 672 C C . TYR A 1 88 ? -1.05268 -11.86458 50.32896 1.000 45.29265 88 TYR A C 1
ATOM 673 O O . TYR A 1 88 ? -0.05026 -11.15624 50.46526 1.000 41.63880 88 TYR A O 1
ATOM 682 N N . ALA A 1 89 ? -2.29966 -11.37879 50.34939 1.000 51.96569 89 ALA A N 1
ATOM 683 C CA . ALA A 1 89 ? -2.63975 -10.02642 50.80854 1.000 58.74215 89 ALA A CA 1
ATOM 684 C C . ALA A 1 89 ? -1.92759 -8.94856 49.99358 1.000 61.18806 89 ALA A C 1
ATOM 685 O O . ALA A 1 89 ? -1.56085 -7.88981 50.51457 1.000 44.55387 89 ALA A O 1
ATOM 687 N N . GLY A 1 90 ? -1.74007 -9.21869 48.69798 1.000 57.27396 90 GLY A N 1
ATOM 688 C CA . GLY A 1 90 ? -1.02642 -8.32286 47.81804 1.000 40.11198 90 GLY A CA 1
ATOM 689 C C . GLY A 1 90 ? 0.48152 -8.41847 47.89222 1.000 47.08896 90 GLY A C 1
ATOM 690 O O . GLY A 1 90 ? 1.15803 -7.98969 46.95026 1.000 55.15734 90 GLY A O 1
ATOM 691 N N . GLY A 1 91 ? 1.03124 -8.96448 48.97770 1.000 50.14447 91 GLY A N 1
ATOM 692 C CA . GLY A 1 91 ? 2.46414 -9.09959 49.14158 1.000 48.77995 91 GLY A CA 1
ATOM 693 C C . GLY A 1 91 ? 3.02858 -10.26132 48.34303 1.000 48.22929 91 GLY A C 1
ATOM 694 O O . GLY A 1 91 ? 2.33485 -10.92948 47.57324 1.000 54.64927 91 GLY A O 1
ATOM 695 N N . ILE A 1 92 ? 4.32942 -10.50282 48.53535 1.000 50.24101 92 ILE A N 1
ATOM 696 C CA . ILE A 1 92 ? 4.98715 -11.57674 47.79640 1.000 52.53691 92 ILE A CA 1
ATOM 697 C C . ILE A 1 92 ? 4.47905 -12.92866 48.28142 1.000 50.74612 92 ILE A C 1
ATOM 698 O O . ILE A 1 92 ? 4.01729 -13.07946 49.41933 1.000 43.67706 92 ILE A O 1
ATOM 703 N N . ASP A 1 93 ? 4.53836 -13.91955 47.39457 1.000 59.45381 93 ASP A N 1
ATOM 704 C CA . ASP A 1 93 ? 4.19731 -15.29948 47.73063 1.000 57.63740 93 ASP A CA 1
ATOM 705 C C . ASP A 1 93 ? 5.43609 -16.11447 48.08631 1.000 63.54601 93 ASP A C 1
ATOM 706 O O . ASP A 1 93 ? 5.57600 -17.27336 47.68284 1.000 61.33200 93 ASP A O 1
ATOM 711 N N . ARG A 1 94 ? 6.35492 -15.51942 48.84533 1.000 57.56547 94 ARG A N 1
ATOM 712 C CA . ARG A 1 94 ? 7.54977 -16.19602 49.32133 1.000 52.45387 94 ARG A CA 1
ATOM 713 C C . ARG A 1 94 ? 7.71230 -15.95273 50.81469 1.000 51.76543 94 ARG A C 1
ATOM 714 O O . ARG A 1 94 ? 7.07743 -15.07199 51.40436 1.000 49.93214 94 ARG A O 1
ATOM 722 N N . ASP A 1 95 ? 8.58304 -16.75129 51.42128 1.000 43.19983 95 ASP A N 1
ATOM 723 C CA . ASP A 1 95 ? 8.82509 -16.72817 52.85913 1.000 44.54407 95 ASP A CA 1
ATOM 724 C C . ASP A 1 95 ? 10.16984 -16.05338 53.10595 1.000 44.91203 95 ASP A C 1
ATOM 725 O O . ASP A 1 95 ? 11.22136 -16.62580 52.80833 1.000 48.69568 95 ASP A O 1
ATOM 730 N N . VAL A 1 96 ? 10.13464 -14.83235 53.63410 1.000 31.92331 96 VAL A N 1
ATOM 731 C CA . VAL A 1 96 ? 11.31418 -13.98499 53.74690 1.000 28.41623 96 VAL A CA 1
ATOM 732 C C . VAL A 1 96 ? 11.40096 -13.42605 55.16240 1.000 21.89473 96 VAL A C 1
ATOM 733 O O . VAL A 1 96 ? 10.37637 -13.10905 55.77588 1.000 28.54324 96 VAL A O 1
ATOM 737 N N . ALA A 1 97 ? 12.62232 -13.29651 55.67864 1.000 14.32032 97 ALA A N 1
ATOM 738 C CA . ALA A 1 97 ? 12.82212 -12.70039 56.98888 1.000 16.20717 97 ALA A CA 1
ATOM 739 C C . ALA A 1 97 ? 12.51797 -11.19567 56.97149 1.000 24.79871 97 ALA A C 1
ATOM 740 O O . ALA A 1 97 ? 12.56718 -10.54794 55.91769 1.000 16.79493 97 ALA A O 1
ATOM 742 N N . PRO A 1 98 ? 12.17177 -10.62233 58.12696 1.000 19.07835 98 PRO A N 1
ATOM 743 C CA . PRO A 1 98 ? 11.97552 -9.17087 58.19629 1.000 15.52099 98 PRO A CA 1
ATOM 744 C C . PRO A 1 98 ? 13.28505 -8.41095 58.05381 1.000 14.25192 98 PRO A C 1
ATOM 745 O O . PRO A 1 98 ? 14.38290 -8.95673 58.20706 1.000 19.37692 98 PRO A O 1
ATOM 749 N N . LEU A 1 99 ? 13.14111 -7.11394 57.77510 1.000 14.63449 99 LEU A N 1
ATOM 750 C CA . LEU A 1 99 ? 14.26258 -6.18427 57.85064 1.000 12.82997 99 LEU A CA 1
ATOM 751 C C . LEU A 1 99 ? 14.86328 -6.19344 59.25125 1.000 17.68163 99 LEU A C 1
ATOM 752 O O . LEU A 1 99 ? 14.14981 -6.31121 60.25011 1.000 18.13643 99 LEU A O 1
ATOM 757 N N . SER A 1 100 ? 16.17969 -6.04505 59.32229 1.000 17.83359 100 SER A N 1
ATOM 758 C CA . SER A 1 100 ? 16.86178 -6.06318 60.60321 1.000 19.13566 100 SER A CA 1
ATOM 759 C C . SER A 1 100 ? 16.49158 -4.83819 61.43304 1.000 30.12441 100 SER A C 1
ATOM 760 O O . SER A 1 100 ? 15.97582 -3.82717 60.93447 1.000 15.15611 100 SER A O 1
ATOM 763 N N . ARG A 1 101 ? 16.74748 -4.95342 62.73564 1.000 26.73340 101 ARG A N 1
ATOM 764 C CA . ARG A 1 101 ? 16.51980 -3.82956 63.63001 1.000 27.07703 101 ARG A CA 1
ATOM 765 C C . ARG A 1 101 ? 17.34340 -2.62095 63.20282 1.000 10.40842 101 ARG A C 1
ATOM 766 O O . ARG A 1 101 ? 16.85111 -1.49389 63.23368 1.000 13.86016 101 ARG A O 1
ATOM 774 N N . THR A 1 102 ? 18.58293 -2.83087 62.75906 1.000 14.82329 102 THR A N 1
ATOM 775 C CA . THR A 1 102 ? 19.39460 -1.67253 62.40773 1.000 20.90555 102 THR A CA 1
ATOM 776 C C . THR A 1 102 ? 19.06355 -1.11638 61.02155 1.000 15.13355 102 THR A C 1
ATOM 777 O O . THR A 1 102 ? 19.32729 0.06618 60.77091 1.000 15.42454 102 THR A O 1
ATOM 781 N N . THR A 1 103 ? 18.47141 -1.92001 60.13327 1.000 13.03380 103 THR A N 1
ATOM 782 C CA . THR A 1 103 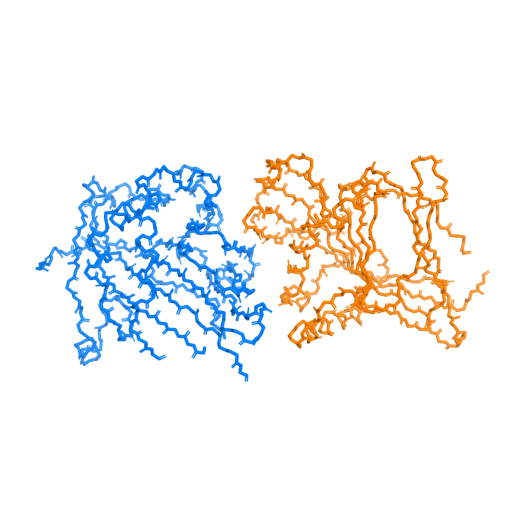? 17.89047 -1.35803 58.90965 1.000 13.58511 103 THR A CA 1
ATOM 783 C C . THR A 1 103 ? 16.77825 -0.37124 59.24968 1.000 14.60162 103 THR A C 1
ATOM 784 O O . THR A 1 103 ? 16.78144 0.77933 58.79519 1.000 16.04542 103 THR A O 1
ATOM 788 N N . LEU A 1 104 ? 15.83444 -0.80075 60.08907 1.000 13.27059 104 LEU A N 1
ATOM 789 C CA . LEU A 1 104 ? 14.67381 0.01681 60.42311 1.000 14.35025 104 LEU A CA 1
ATOM 790 C C . LEU A 1 104 ? 15.06003 1.25038 61.23268 1.000 22.23342 104 LEU A C 1
ATOM 791 O O . LEU A 1 104 ? 14.43598 2.30988 61.09486 1.000 14.42410 104 LEU A O 1
ATOM 796 N N . ALA A 1 105 ? 16.06385 1.12632 62.10731 1.000 16.79868 105 ALA A N 1
ATOM 797 C CA . ALA A 1 105 ? 16.51769 2.27289 62.87609 1.000 17.48857 105 ALA A CA 1
ATOM 798 C C . ALA A 1 105 ? 17.23244 3.30306 62.01166 1.000 19.63192 105 ALA A C 1
ATOM 799 O O . ALA A 1 105 ? 17.33895 4.46877 62.40914 1.000 18.40863 105 ALA A O 1
ATOM 801 N N . ASN A 1 106 ? 17.72374 2.91044 60.85173 1.000 14.74754 106 ASN A N 1
ATOM 802 C CA . ASN A 1 106 ? 18.47392 3.83562 60.01682 1.000 15.55157 106 ASN A CA 1
ATOM 803 C C . ASN A 1 106 ? 17.53341 4.88232 59.43108 1.000 19.79818 106 ASN A C 1
ATOM 804 O O . ASN A 1 106 ? 16.67827 4.53680 58.60819 1.000 14.73883 106 ASN A O 1
ATOM 809 N N . PRO A 1 107 ? 17.68681 6.16204 59.78672 1.000 16.91340 107 PRO A N 1
ATOM 810 C CA . PRO A 1 107 ? 16.79303 7.19555 59.24153 1.000 22.25279 107 PRO A CA 1
ATOM 811 C C . PRO A 1 107 ? 16.84965 7.29795 57.72717 1.000 20.34566 107 PRO A C 1
ATOM 812 O O . PRO A 1 107 ? 15.88978 7.77860 57.11834 1.000 13.36772 107 PRO A O 1
ATOM 816 N N . LEU A 1 108 ? 17.93548 6.85446 57.09695 1.000 12.76438 108 LEU A N 1
ATOM 817 C CA . LEU A 1 108 ? 17.98217 6.90766 55.64323 1.000 12.24715 108 LEU A CA 1
ATOM 818 C C . LEU A 1 108 ? 16.91115 6.02032 55.01416 1.000 14.11382 108 LEU A C 1
ATOM 819 O O . LEU A 1 108 ? 16.47145 6.29403 53.89625 1.000 15.50591 108 LEU A O 1
ATOM 824 N N . LEU A 1 109 ? 16.47262 4.95796 55.70126 1.000 13.90673 109 LEU A N 1
ATOM 825 C CA . LEU A 1 109 ? 15.45089 4.10058 55.10027 1.000 10.12482 109 LEU A CA 1
ATOM 826 C C . LEU A 1 109 ? 14.13486 4.85310 54.95211 1.000 13.48261 109 LEU A C 1
ATOM 827 O O . LEU A 1 109 ? 13.50719 4.82070 53.89143 1.000 13.77203 109 LEU A O 1
ATOM 832 N N . THR A 1 110 ? 13.72483 5.57818 55.99537 1.000 13.64605 110 THR A N 1
ATOM 833 C CA . THR A 1 110 ? 12.49602 6.37114 55.93522 1.000 13.19389 110 THR A CA 1
ATOM 834 C C . THR A 1 110 ? 12.65946 7.57524 55.01434 1.000 15.36216 110 THR A C 1
ATOM 835 O O . THR A 1 110 ? 11.71844 7.96008 54.30559 1.000 19.42228 110 THR A O 1
ATOM 839 N N . ARG A 1 111 ? 13.85080 8.17703 55.00569 1.000 15.44230 111 ARG A N 1
ATOM 840 C CA . ARG A 1 111 ? 14.11841 9.29599 54.10994 1.000 20.67731 111 ARG A CA 1
ATOM 841 C C . ARG A 1 111 ? 13.96945 8.88596 52.65477 1.000 18.73330 111 ARG A C 1
ATOM 842 O O . ARG A 1 111 ? 13.33057 9.59824 51.86487 1.000 13.54956 111 ARG A O 1
ATOM 850 N N . LEU A 1 112 ? 14.58656 7.75469 52.27653 1.000 11.01396 112 LEU A N 1
ATOM 851 C CA . LEU A 1 112 ? 14.48795 7.27084 50.90455 1.000 13.48676 112 LEU A CA 1
ATOM 852 C C . LEU A 1 112 ? 13.05340 6.90637 50.55900 1.000 12.73855 112 LEU A C 1
ATOM 853 O O . LEU A 1 112 ? 12.58483 7.20566 49.45758 1.000 12.44580 112 LEU A O 1
ATOM 858 N N . LEU A 1 113 ? 12.33975 6.24665 51.47359 1.000 8.97660 113 LEU A N 1
ATOM 859 C CA . LEU A 1 113 ? 10.95141 5.90686 51.18934 1.000 10.57447 113 LEU A CA 1
ATOM 860 C C . LEU A 1 113 ? 10.12932 7.15009 50.84221 1.000 20.50833 113 LEU A C 1
ATOM 861 O O . LEU A 1 113 ? 9.32028 7.12779 49.90537 1.000 16.05054 113 LEU A O 1
ATOM 866 N N . ARG A 1 114 ? 10.31582 8.24396 51.58805 1.000 12.82615 114 ARG A N 1
ATOM 867 C CA . ARG A 1 114 ? 9.55748 9.46845 51.32773 1.000 16.84443 114 ARG A CA 1
ATOM 868 C C . ARG A 1 114 ? 10.06434 10.20022 50.09213 1.000 14.84568 114 ARG A C 1
ATOM 869 O O . ARG A 1 114 ? 9.26823 10.65821 49.26307 1.000 16.15701 114 ARG A O 1
ATOM 877 N N . ALA A 1 115 ? 11.38715 10.33383 49.97364 1.000 13.83167 115 ALA A N 1
ATOM 878 C CA . ALA A 1 115 ? 11.98571 11.10599 48.88977 1.000 12.13762 115 ALA A CA 1
ATOM 879 C C . ALA A 1 115 ? 11.79566 10.43816 47.53883 1.000 19.15665 115 ALA A C 1
ATOM 880 O O . ALA A 1 115 ? 11.61316 11.13118 46.53189 1.000 19.35500 115 ALA A O 1
ATOM 882 N N . ASP A 1 116 ? 11.86704 9.10043 47.48050 1.000 13.28873 116 ASP A N 1
ATOM 883 C CA . ASP A 1 116 ? 11.71153 8.43111 46.18971 1.000 14.28388 116 ASP A CA 1
ATOM 884 C C . ASP A 1 116 ? 10.32978 8.69889 45.61767 1.000 17.84969 116 ASP A C 1
ATOM 885 O O . ASP A 1 116 ? 10.17967 8.87435 44.40400 1.000 11.58439 116 ASP A O 1
ATOM 890 N N . PHE A 1 117 ? 9.31042 8.73851 46.48762 1.000 11.51906 117 PHE A N 1
ATOM 891 C CA . PHE A 1 117 ? 7.93343 8.91292 46.03846 1.000 13.46406 117 PHE A CA 1
ATOM 892 C C . PHE A 1 117 ? 7.76504 10.18541 45.21832 1.000 14.82619 117 PHE A C 1
ATOM 893 O O . PHE A 1 117 ? 6.93136 10.23293 44.30960 1.000 13.01365 117 PHE A O 1
ATOM 901 N N A GLU A 1 118 ? 8.55569 11.21732 45.50152 0.601 16.80666 118 GLU A N 1
ATOM 902 N N B GLU A 1 118 ? 8.55484 11.21621 45.51782 0.399 16.85270 118 GLU A N 1
ATOM 903 C CA A GLU A 1 118 ? 8.38782 12.49312 44.82055 0.601 20.27099 118 GLU A CA 1
ATOM 904 C CA B GLU A 1 118 ? 8.43659 12.49871 44.83734 0.399 20.24981 118 GLU A CA 1
ATOM 905 C C A GLU A 1 118 ? 8.81740 12.45907 43.35852 0.601 22.35374 118 GLU A C 1
ATOM 906 C C B GLU A 1 118 ? 8.67764 12.38911 43.33511 0.399 22.22850 118 GLU A C 1
ATOM 907 O O A GLU A 1 118 ? 8.62022 13.45240 42.65277 0.601 22.82935 118 GLU A O 1
ATOM 908 O O B GLU A 1 118 ? 8.18602 13.23207 42.57617 0.399 22.04033 118 GLU A O 1
ATOM 919 N N . ASN A 1 119 ? 9.39541 11.35910 42.88468 1.000 20.24942 119 ASN A N 1
ATOM 920 C CA . ASN A 1 119 ? 9.73819 11.22782 41.47574 1.000 17.27991 119 ASN A CA 1
ATOM 921 C C . ASN A 1 119 ? 8.62490 10.59641 40.66030 1.000 13.84918 119 ASN A C 1
ATOM 922 O O . ASN A 1 119 ? 8.77074 10.45642 39.44553 1.000 19.40134 119 ASN A O 1
ATOM 927 N N . PHE A 1 120 ? 7.52919 10.21266 41.29018 1.000 10.30175 120 PHE A N 1
ATOM 928 C CA . PHE A 1 120 ? 6.52800 9.48190 40.53999 1.000 13.56674 120 PHE A CA 1
ATOM 929 C C . PHE A 1 120 ? 5.44228 10.44165 40.05363 1.000 20.89419 120 PHE A C 1
ATOM 930 O O . PHE A 1 120 ? 5.04045 11.34067 40.79283 1.000 13.53366 120 PHE A O 1
ATOM 938 N N . PRO A 1 121 ? 4.96688 10.29187 38.82072 1.000 19.51150 121 PRO A N 1
ATOM 939 C CA . PRO A 1 121 ? 3.82530 11.10537 38.36892 1.000 23.91536 121 PRO A CA 1
ATOM 940 C C . PRO A 1 121 ? 2.51463 10.58158 38.92672 1.000 21.17444 121 PRO A C 1
ATOM 941 O O . PRO A 1 121 ? 1.90797 9.66647 38.36206 1.000 22.74124 121 PRO A O 1
ATOM 945 N N . VAL A 1 122 ? 2.07864 11.13088 40.05614 1.000 20.69328 122 VAL A N 1
ATOM 946 C CA . VAL A 1 122 ? 0.84174 10.68384 40.68902 1.000 25.49941 122 VAL A CA 1
ATOM 947 C C . VAL A 1 122 ? -0.33739 11.20916 39.87612 1.000 35.33947 122 VAL A C 1
ATOM 948 O O . VAL A 1 122 ? -0.50786 12.42949 39.74075 1.000 31.51726 122 VAL A O 1
ATOM 952 N N . PRO A 1 123 ? -1.17049 10.33123 39.31592 1.000 28.09404 123 PRO A N 1
ATOM 953 C CA . PRO A 1 123 ? -2.14799 10.78572 38.31820 1.000 44.49569 123 PRO A CA 1
ATOM 954 C C . PRO A 1 123 ? -3.33735 11.52956 38.90785 1.000 45.83513 123 PRO A C 1
ATOM 955 O O . PRO A 1 123 ? -4.00433 12.25902 38.16714 1.000 45.45313 123 PRO A O 1
ATOM 959 N N . GLU A 1 124 ? -3.63156 11.36459 40.19966 1.000 49.75454 124 GLU A N 1
ATOM 960 C CA . GLU A 1 124 ? -4.75858 12.02688 40.85560 1.000 33.87433 124 GLU A CA 1
ATOM 961 C C . GLU A 1 124 ? -4.27471 12.61276 42.17453 1.000 42.36391 124 GLU A C 1
ATOM 962 O O . GLU A 1 124 ? -3.76342 11.87867 43.02621 1.000 34.24826 124 GLU A O 1
ATOM 968 N N . GLU A 1 125 ? -4.43792 13.93055 42.34312 1.000 38.75742 125 GLU A N 1
ATOM 969 C CA . GLU A 1 125 ? -3.96416 14.59417 43.55679 1.000 37.75309 125 GLU A CA 1
ATOM 970 C C . GLU A 1 125 ? -4.54820 13.96914 44.82170 1.000 32.83543 125 GLU A C 1
ATOM 971 O O . GLU A 1 125 ? -3.87499 13.91496 45.85875 1.000 38.38514 125 GLU A O 1
ATOM 977 N N . SER A 1 126 ? -5.77706 13.45587 44.75310 1.000 32.78626 126 SER A N 1
ATOM 978 C CA . SER A 1 126 ? -6.40017 12.89534 45.94485 1.000 35.75014 126 SER A CA 1
ATOM 979 C C . SER A 1 126 ? -5.61612 11.71039 46.49968 1.000 35.79443 126 SER A C 1
ATOM 980 O O . SER A 1 126 ? -5.76741 11.37994 47.68294 1.000 28.75196 126 SER A O 1
ATOM 983 N N . TRP A 1 127 ? -4.77362 11.07626 45.67739 1.000 31.56545 127 TRP A N 1
ATOM 984 C CA . TRP A 1 127 ? -4.00153 9.92073 46.12663 1.000 25.97789 127 TRP A CA 1
ATOM 985 C C . TRP A 1 127 ? -2.97169 10.28389 47.18538 1.000 20.43651 127 TRP A C 1
ATOM 986 O O . TRP A 1 127 ? -2.58491 9.41935 47.97679 1.000 21.53733 127 TRP A O 1
ATOM 997 N N . LEU A 1 128 ? -2.52976 11.54022 47.23065 1.000 24.32590 128 LEU A N 1
ATOM 998 C CA . LEU A 1 128 ? -1.57080 11.94770 48.24793 1.000 24.70588 128 LEU A CA 1
ATOM 999 C C . LEU A 1 128 ? -2.13417 11.86730 49.65719 1.000 30.34073 128 LEU A C 1
ATOM 1000 O O . LEU A 1 128 ? -1.35205 11.85331 50.61716 1.000 32.09747 128 LEU A O 1
ATOM 1005 N N . ASP A 1 129 ? -3.46216 11.83931 49.80337 1.000 29.42634 129 ASP A N 1
ATOM 1006 C CA . ASP A 1 129 ? -4.11966 11.72552 51.09866 1.000 29.74596 129 ASP A CA 1
ATOM 1007 C C . ASP A 1 129 ? -4.51358 10.29954 51.42630 1.000 28.32695 129 ASP A C 1
ATOM 1008 O O . ASP A 1 129 ? -4.96927 10.04150 52.54110 1.000 31.66603 129 ASP A O 1
ATOM 1013 N N . ASP A 1 130 ? -4.35779 9.38366 50.49111 1.000 22.57789 130 ASP A N 1
ATOM 1014 C CA . ASP A 1 130 ? -4.69787 7.99057 50.70442 1.000 21.81336 130 ASP A CA 1
ATOM 1015 C C . ASP A 1 130 ? -3.48659 7.22389 51.21706 1.000 20.75596 130 ASP A C 1
ATOM 1016 O O . ASP A 1 130 ? -2.34402 7.66731 51.05918 1.000 19.58963 130 ASP A O 1
ATOM 1021 N N . PRO A 1 131 ? -3.71047 6.08280 51.86042 1.000 19.05566 131 PRO A N 1
ATOM 1022 C CA . PRO A 1 131 ? -2.59417 5.19310 52.19651 1.000 23.13109 131 PRO A CA 1
ATOM 1023 C C . PRO A 1 131 ? -2.01903 4.53575 50.95507 1.000 23.25195 131 PRO A C 1
ATOM 1024 O O . PRO A 1 131 ? -2.72962 4.24276 49.99263 1.000 22.32903 131 PRO A O 1
ATOM 1028 N N . TRP A 1 132 ? -0.71475 4.29031 51.00406 1.000 20.82344 132 TRP A N 1
ATOM 1029 C CA . TRP A 1 132 ? -0.01110 3.49061 50.01270 1.000 22.36043 132 TRP A CA 1
ATOM 1030 C C . TRP A 1 132 ? 0.68058 2.33898 50.71799 1.000 16.73909 132 TRP A C 1
ATOM 1031 O O . TRP A 1 132 ? 1.27698 2.52005 51.78400 1.000 19.03167 132 TRP A O 1
ATOM 1042 N N . ASP A 1 133 ? 0.61042 1.15288 50.13688 1.000 14.63749 133 ASP A N 1
ATOM 1043 C CA . ASP A 1 133 ? 1.42940 0.06262 50.62751 1.000 11.37994 133 ASP A CA 1
ATOM 1044 C C . ASP A 1 133 ? 2.78051 0.18553 49.94081 1.000 13.29431 133 ASP A C 1
ATOM 1045 O O . ASP A 1 133 ? 2.82732 0.39529 48.73110 1.000 10.02040 133 ASP A O 1
ATOM 1050 N N . VAL A 1 134 ? 3.86922 0.11722 50.71252 1.000 13.16869 134 VAL A N 1
ATOM 1051 C CA . VAL A 1 134 ? 5.23159 0.21755 50.16358 1.000 11.05429 134 VAL A CA 1
ATOM 1052 C C . VAL A 1 134 ? 5.97461 -1.05300 50.54051 1.000 11.54118 134 VAL A C 1
ATOM 1053 O O . VAL A 1 134 ? 6.23419 -1.30384 51.72386 1.000 10.57916 134 VAL A O 1
ATOM 1057 N N . GLN A 1 135 ? 6.26334 -1.88727 49.54921 1.000 8.24238 135 GLN A N 1
ATOM 1058 C CA . GLN A 1 135 ? 6.97783 -3.12536 49.79800 1.000 12.64762 135 GLN A CA 1
ATOM 1059 C C . GLN A 1 135 ? 8.44962 -2.81033 49.69895 1.000 9.17895 135 GLN A C 1
ATOM 1060 O O . GLN A 1 135 ? 8.87629 -2.14960 48.75303 1.000 9.18699 135 GLN A O 1
ATOM 1066 N N . CYS A 1 136 ? 9.21813 -3.24775 50.68834 1.000 11.48745 136 CYS A N 1
ATOM 1067 C CA . CYS A 1 136 ? 10.63143 -2.91573 50.77032 1.000 8.77427 136 CYS A CA 1
ATOM 1068 C C . CYS A 1 136 ? 11.43359 -4.21193 50.75540 1.000 12.26650 136 CYS A C 1
ATOM 1069 O O . CYS A 1 136 ? 11.26908 -5.05342 51.64151 1.000 10.21620 136 CYS A O 1
ATOM 1072 N N . HIS A 1 137 ? 12.28013 -4.39001 49.73853 1.000 12.14987 137 HIS A N 1
ATOM 1073 C CA . HIS A 1 137 ? 13.09304 -5.59692 49.61555 1.000 8.72788 137 HIS A CA 1
ATOM 1074 C C . HIS A 1 137 ? 14.57490 -5.25673 49.68802 1.000 7.98028 137 HIS A C 1
ATOM 1075 O O . HIS A 1 137 ? 15.05442 -4.39560 48.94623 1.000 9.50875 137 HIS A O 1
ATOM 1082 N N . GLN A 1 138 ? 15.30328 -5.93714 50.55855 1.000 8.86060 138 GLN A N 1
ATOM 1083 C CA . GLN A 1 138 ? 16.75541 -6.02558 50.43764 1.000 12.14254 138 GLN A CA 1
ATOM 1084 C C . GLN A 1 138 ? 17.06252 -7.31636 49.68188 1.000 14.65171 138 GLN A C 1
ATOM 1085 O O . GLN A 1 138 ? 16.65341 -8.39370 50.12648 1.000 13.34495 138 GLN A O 1
ATOM 1091 N N . PHE A 1 139 ? 17.74884 -7.20801 48.53496 1.000 9.43521 139 PHE A N 1
ATOM 1092 C CA . PHE A 1 139 ? 18.19830 -8.36346 47.75345 1.000 8.21518 139 PHE A CA 1
ATOM 1093 C C . PHE A 1 139 ? 19.71907 -8.36652 47.66301 1.000 12.46096 139 PHE A C 1
ATOM 1094 O O . PHE A 1 139 ? 20.32093 -7.35447 47.27778 1.000 7.63260 139 PHE A O 1
ATOM 1102 N N . ARG A 1 140 ? 20.33882 -9.49604 48.00153 1.000 10.41236 140 ARG A N 1
ATOM 1103 C CA . ARG A 1 140 ? 21.73551 -9.75332 47.65464 1.000 11.61372 140 ARG A CA 1
ATOM 1104 C C . ARG A 1 140 ? 21.76919 -10.89351 46.64373 1.000 15.70312 140 ARG A C 1
ATOM 1105 O O . ARG A 1 140 ? 21.26776 -11.98863 46.91660 1.000 17.82213 140 ARG A O 1
ATOM 1113 N N . ILE A 1 141 ? 22.31259 -10.61526 45.46602 1.000 13.86992 141 ILE A N 1
ATOM 1114 C CA . ILE A 1 141 ? 22.43949 -11.58553 44.38828 1.000 11.05748 141 ILE A CA 1
ATOM 1115 C C . ILE A 1 141 ? 23.86756 -12.09171 44.42799 1.000 18.15069 141 ILE A C 1
ATOM 1116 O O . ILE A 1 141 ? 24.80261 -11.28552 44.51471 1.000 12.40098 141 ILE A O 1
ATOM 1121 N N . ILE A 1 142 ? 24.04631 -13.41386 44.36977 1.000 16.91689 142 ILE A N 1
ATOM 1122 C CA . ILE A 1 142 ? 25.36366 -14.02710 44.51926 1.000 23.71293 142 ILE A CA 1
ATOM 1123 C C . ILE A 1 142 ? 25.58043 -15.01068 43.37766 1.000 30.37354 142 ILE A C 1
ATOM 1124 O O . ILE A 1 142 ? 24.74437 -15.89158 43.14519 1.000 27.50351 142 ILE A O 1
ATOM 1129 N N . SER A 1 143 ? 26.70274 -14.86021 42.67104 1.000 26.16365 143 SER A N 1
ATOM 1130 C CA . SER A 1 143 ? 27.18343 -15.84459 41.70418 1.000 26.74307 143 SER A CA 1
ATOM 1131 C C . SER A 1 143 ? 28.52632 -16.34954 42.20533 1.000 25.10485 143 SER A C 1
ATOM 1132 O O . SER A 1 143 ? 29.49843 -15.59122 42.24426 1.000 23.96983 143 SER A O 1
ATOM 1135 N N . THR A 1 144 ? 28.57598 -17.61611 42.58173 1.000 32.12438 144 THR A N 1
ATOM 1136 C CA . THR A 1 144 ? 29.72768 -18.28933 43.15622 1.000 35.72382 144 THR A CA 1
ATOM 1137 C C . THR A 1 144 ? 30.58142 -18.93789 42.06828 1.000 39.43297 144 THR A C 1
ATOM 1138 O O . THR A 1 144 ? 30.06547 -19.34539 41.02069 1.000 38.05636 144 THR A O 1
ATOM 1142 N N . PRO A 1 145 ? 31.89269 -19.04055 42.29688 1.000 35.72993 145 PRO A N 1
ATOM 1143 C CA . PRO A 1 145 ? 32.76412 -19.72554 41.32520 1.000 44.84515 145 PRO A CA 1
ATOM 1144 C C . PRO A 1 145 ? 32.41717 -21.20170 41.26723 1.000 43.97383 145 PRO A C 1
ATOM 1145 O O . PRO A 1 145 ? 32.45441 -21.8985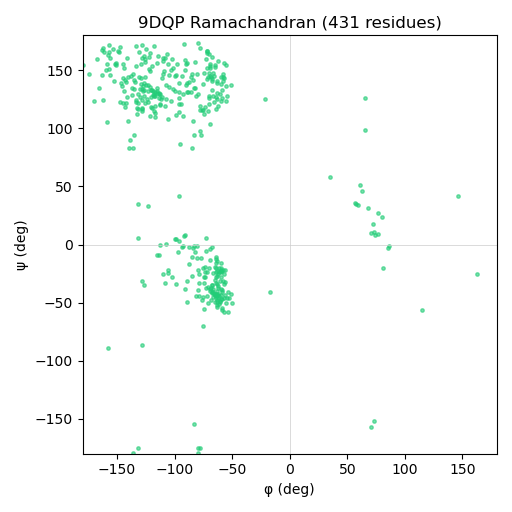6 42.28365 1.000 51.15111 145 PRO A O 1
ATOM 1149 N N . ASP A 1 146 ? 32.07618 -21.68704 40.07906 1.000 48.40225 146 ASP A N 1
ATOM 1150 C CA . ASP A 1 146 ? 31.50237 -23.01984 39.97370 1.000 57.24430 146 ASP A CA 1
ATOM 1151 C C . ASP A 1 146 ? 31.64975 -23.65541 38.59993 1.000 63.68950 146 ASP A C 1
ATOM 1152 O O . ASP A 1 146 ? 31.05744 -24.69993 38.31644 1.000 59.95682 146 ASP A O 1
ATOM 1157 N N . PRO A 1 153 ? 17.68198 -16.99611 34.31981 1.000 57.95913 153 PRO A N 1
ATOM 1158 C CA . PRO A 1 153 ? 17.27288 -15.58530 34.31588 1.000 58.25759 153 PRO A CA 1
ATOM 1159 C C . PRO A 1 153 ? 15.76512 -15.39348 34.17377 1.000 52.18821 153 PRO A C 1
ATOM 1160 O O . PRO A 1 153 ? 15.12916 -16.03163 33.33033 1.000 52.05407 153 PRO A O 1
ATOM 1164 N N . GLU A 1 154 ? 15.19766 -14.51691 34.99595 1.000 48.86220 154 GLU A N 1
ATOM 1165 C CA . GLU A 1 154 ? 13.78551 -14.18226 34.87740 1.000 47.88086 154 GLU A CA 1
ATOM 1166 C C . GLU A 1 154 ? 13.56236 -13.26552 33.67550 1.000 45.18455 154 GLU A C 1
ATOM 1167 O O . GLU A 1 154 ? 14.35232 -12.35427 33.40684 1.000 36.40792 154 GLU A O 1
ATOM 1173 N N . GLY A 1 155 ? 12.49228 -13.52785 32.93554 1.000 28.31311 155 GLY A N 1
ATOM 1174 C CA . GLY A 1 155 ? 12.14904 -12.71699 31.79653 1.000 26.52166 155 GLY A CA 1
ATOM 1175 C C . GLY A 1 155 ? 11.45141 -11.43421 32.19436 1.000 22.68771 155 GLY A C 1
ATOM 1176 O O . GLY A 1 155 ? 11.28817 -11.13136 33.38129 1.000 22.96388 155 GLY A O 1
ATOM 1177 N N . PRO A 1 156 ? 11.01179 -10.66402 31.19922 1.000 19.36059 156 PRO A N 1
ATOM 1178 C CA . PRO A 1 156 ? 10.37325 -9.37774 31.48993 1.000 16.64654 156 PRO A CA 1
ATOM 1179 C C . PRO A 1 156 ? 9.14679 -9.58749 32.35897 1.000 17.11625 156 PRO A C 1
ATOM 1180 O O . PRO A 1 156 ? 8.39348 -10.53854 32.17123 1.000 20.34177 156 PRO A O 1
ATOM 1184 N N . HIS A 1 157 ? 8.97875 -8.72253 33.35158 1.000 14.24665 157 HIS A N 1
ATOM 1185 C CA . HIS A 1 157 ? 7.88699 -8.89318 34.30918 1.000 15.43669 157 HIS A CA 1
ATOM 1186 C C . HIS A 1 157 ? 7.58066 -7.54404 34.93437 1.000 17.57877 157 HIS A C 1
ATOM 1187 O O . HIS A 1 157 ? 8.29680 -6.56425 34.71680 1.000 14.32428 157 HIS A O 1
ATOM 1194 N N . ARG A 1 158 ? 6.49662 -7.50206 35.70898 1.000 15.97861 158 ARG A N 1
ATOM 1195 C CA . ARG A 1 158 ? 6.18348 -6.35042 36.54256 1.000 12.73655 158 ARG A CA 1
ATOM 1196 C C . ARG A 1 158 ? 6.11370 -6.81657 37.98389 1.000 13.91512 158 ARG A C 1
ATOM 1197 O O . ARG A 1 158 ? 6.07537 -8.01827 38.26498 1.000 21.20206 158 ARG A O 1
ATOM 1205 N N . ASP A 1 159 ? 6.15087 -5.85123 38.90728 1.000 13.94590 159 ASP A N 1
ATOM 1206 C CA . ASP A 1 159 ? 6.10019 -6.13050 40.33812 1.000 10.15083 159 ASP A CA 1
ATOM 1207 C C . ASP A 1 159 ? 4.68566 -6.06290 40.89443 1.000 13.29170 159 ASP A C 1
ATOM 1208 O O . ASP A 1 159 ? 4.49006 -6.30390 42.08905 1.000 16.07246 159 ASP A O 1
ATOM 1213 N N . GLU A 1 160 ? 3.70811 -5.72770 40.05289 1.000 17.00582 160 GLU A N 1
ATOM 1214 C CA . GLU A 1 160 ? 2.29694 -5.61271 40.43205 1.000 15.37713 160 GLU A CA 1
ATOM 1215 C C . GLU A 1 160 ? 2.08559 -4.50915 41.47070 1.000 14.03371 160 GLU A C 1
ATOM 1216 O O . GLU A 1 160 ? 1.38335 -4.67551 42.46488 1.000 18.70304 160 GLU A O 1
ATOM 1222 N N . VAL A 1 161 ? 2.69554 -3.35963 41.21828 1.000 14.14420 161 VAL A N 1
ATOM 1223 C CA . VAL A 1 161 ? 2.54853 -2.16854 42.02334 1.000 10.32281 161 VAL A CA 1
ATOM 1224 C C . VAL A 1 161 ? 2.27545 -1.01620 41.07040 1.000 14.90352 161 VAL A C 1
ATOM 1225 O O . VAL A 1 161 ? 2.16187 -1.20971 39.86282 1.000 15.26313 161 VAL A O 1
ATOM 1229 N N . ASP A 1 162 ? 2.20171 0.19966 41.61393 1.000 15.02481 162 ASP A N 1
ATOM 1230 C CA . ASP A 1 162 ? 2.08875 1.37806 40.76022 1.000 14.30799 162 ASP A CA 1
ATOM 1231 C C . ASP A 1 162 ? 3.44622 1.94192 40.35393 1.000 13.01539 162 ASP A C 1
ATOM 1232 O O . ASP A 1 162 ? 3.67869 2.22110 39.17196 1.000 9.88167 162 ASP A O 1
ATOM 1237 N N . PHE A 1 163 ? 4.34879 2.14210 41.32045 1.000 9.28955 163 PHE A N 1
ATOM 1238 C CA . PHE A 1 163 ? 5.64248 2.70981 41.00468 1.000 9.38051 163 PHE A CA 1
ATOM 1239 C C . PHE A 1 163 ? 6.73891 1.94767 41.73667 1.000 8.71187 163 PHE A C 1
ATOM 1240 O O . PHE A 1 163 ? 6.52578 1.43584 42.83035 1.000 9.25269 163 PHE A O 1
ATOM 1248 N N . GLY A 1 164 ? 7.90794 1.83904 41.09952 1.000 10.09684 164 GLY A N 1
ATOM 1249 C CA . GLY A 1 164 ? 9.01045 1.15867 41.77272 1.000 4.20565 164 GLY A CA 1
ATOM 1250 C C . GLY A 1 164 ? 10.26731 1.98951 41.85420 1.000 4.54235 164 GLY A C 1
ATOM 1251 O O . GLY A 1 164 ? 10.45185 2.91615 41.06575 1.000 7.34437 164 GLY A O 1
ATOM 1252 N N . VAL A 1 165 ? 11.17597 1.66257 42.77733 1.000 7.19065 165 VAL A N 1
ATOM 1253 C CA . VAL A 1 165 ? 12.48622 2.29896 42.79148 1.000 8.81371 165 VAL A CA 1
ATOM 1254 C C . VAL A 1 165 ? 13.52603 1.23585 43.13601 1.000 7.69638 165 VAL A C 1
ATOM 1255 O O . VAL A 1 165 ? 13.27459 0.33284 43.92955 1.000 4.70117 165 VAL A O 1
ATOM 1259 N N . ILE A 1 166 ? 14.69598 1.33269 42.53361 1.000 6.21167 166 ILE A N 1
ATOM 1260 C CA . ILE A 1 166 ? 15.77203 0.42761 42.89683 1.000 4.14468 166 ILE A CA 1
ATOM 1261 C C . ILE A 1 166 ? 16.99964 1.27128 43.15331 1.000 8.01422 166 ILE A C 1
ATOM 1262 O O . ILE A 1 166 ? 17.29438 2.18749 42.37911 1.000 5.19314 166 ILE A O 1
ATOM 1267 N N . HIS A 1 167 ? 17.70069 0.99393 44.25791 1.000 5.31271 167 HIS A N 1
ATOM 1268 C CA . HIS A 1 167 ? 18.97118 1.65063 44.55028 1.000 4.00041 167 HIS A CA 1
ATOM 1269 C C . HIS A 1 167 ? 20.03597 0.5712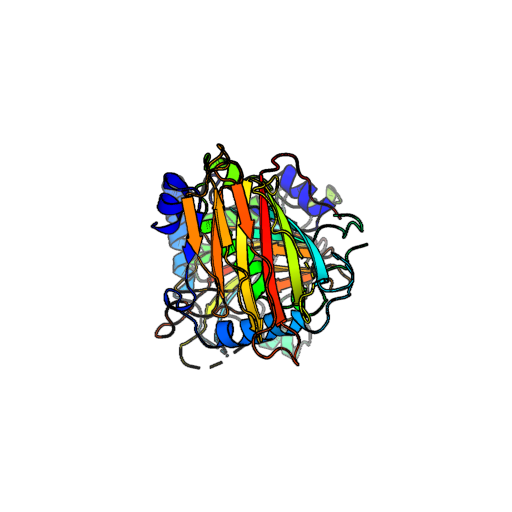2 44.65011 1.000 9.48235 167 HIS A C 1
ATOM 1270 O O . HIS A 1 167 ? 19.84444 -0.40093 45.38308 1.000 5.39879 167 HIS A O 1
ATOM 1277 N N . LEU A 1 168 ? 21.17756 0.78584 43.99458 1.000 6.21909 168 LEU A N 1
ATOM 1278 C CA . LEU A 1 168 ? 22.31457 -0.11855 44.09860 1.000 7.25947 168 LEU A CA 1
ATOM 1279 C C . LEU A 1 168 ? 23.01635 0.15751 45.41976 1.000 5.37937 168 LEU A C 1
ATOM 1280 O O . LEU A 1 168 ? 23.53991 1.25559 45.63498 1.000 8.98579 168 LEU A O 1
ATOM 1285 N N . MET A 1 169 ? 23.01760 -0.82096 46.30998 1.000 6.29103 169 MET A N 1
ATOM 1286 C CA . MET A 1 169 ? 23.78193 -0.65607 47.54270 1.000 6.29776 169 MET A CA 1
ATOM 1287 C C . MET A 1 169 ? 25.23246 -1.03617 47.35692 1.000 14.20894 169 MET A C 1
ATOM 1288 O O . MET A 1 169 ? 26.09230 -0.56496 48.10418 1.000 13.01102 169 MET A O 1
ATOM 1293 N N . GLY A 1 170 ? 25.51277 -1.92100 46.41950 1.000 13.71922 170 GLY A N 1
ATOM 1294 C CA . GLY A 1 170 ? 26.86586 -2.40826 46.29516 1.000 14.32316 170 GLY A CA 1
ATOM 1295 C C . GLY A 1 170 ? 27.02219 -3.39600 45.17605 1.000 13.62060 170 GLY A C 1
ATOM 1296 O O . GLY A 1 170 ? 26.07647 -4.07305 44.77864 1.000 10.67117 170 GLY A O 1
ATOM 1297 N N . ARG A 1 171 ? 28.23722 -3.47701 44.66081 1.000 10.52743 171 ARG A N 1
ATOM 1298 C CA . ARG A 1 171 ? 28.55812 -4.31914 43.52574 1.000 15.06538 171 ARG A CA 1
ATOM 1299 C C . ARG A 1 171 ? 29.98530 -4.77202 43.76755 1.000 22.70274 171 ARG A C 1
ATOM 1300 O O . ARG A 1 171 ? 30.86310 -3.92159 43.95742 1.000 21.24008 171 ARG A O 1
ATOM 1308 N N . PHE A 1 172 ? 30.20732 -6.08986 43.81606 1.000 15.26707 172 PHE A N 1
ATOM 1309 C CA . PHE A 1 172 ? 31.49190 -6.64631 44.23475 1.000 18.16446 172 PHE A CA 1
ATOM 1310 C C . PHE A 1 172 ? 31.92198 -7.71199 43.24146 1.000 13.77593 172 PHE A C 1
ATOM 1311 O O . PHE A 1 172 ? 31.26646 -8.75498 43.13032 1.000 14.25588 172 PHE A O 1
ATOM 1319 N N . ASN A 1 173 ? 33.00458 -7.43731 42.49842 1.000 16.11485 173 ASN A N 1
ATOM 1320 C CA . ASN A 1 173 ? 33.57279 -8.40854 41.55788 1.000 17.44977 173 ASN A CA 1
ATOM 1321 C C . ASN A 1 173 ? 32.53688 -8.85773 40.53063 1.000 20.72598 173 ASN A C 1
ATOM 1322 O O . ASN A 1 173 ? 32.50687 -10.01700 40.10250 1.000 14.45077 173 ASN A O 1
ATOM 1327 N N . ALA A 1 174 ? 31.66109 -7.94458 40.12031 1.000 17.25427 174 ALA A N 1
ATOM 1328 C CA . ALA A 1 174 ? 30.49301 -8.30233 39.33549 1.000 11.52985 174 ALA A CA 1
ATOM 1329 C C . ALA A 1 174 ? 30.54244 -7.65234 37.96122 1.000 23.03334 174 ALA A C 1
ATOM 1330 O O . ALA A 1 174 ? 30.79276 -6.44860 37.83824 1.000 22.80208 174 ALA A O 1
ATOM 1332 N N . ALA A 1 175 ? 30.30805 -8.45188 36.93848 1.000 12.94847 175 ALA A N 1
ATOM 1333 C CA . ALA A 1 175 ? 30.01008 -7.95545 35.61414 1.000 20.13050 175 ALA A CA 1
ATOM 1334 C C . ALA A 1 175 ? 28.60882 -8.42464 35.25349 1.000 17.80617 175 ALA A C 1
ATOM 1335 O O . ALA A 1 175 ? 28.01516 -9.24432 35.95199 1.000 21.89124 175 ALA A O 1
ATOM 1337 N N . GLY A 1 176 ? 28.07812 -7.90871 34.14851 1.000 16.64895 176 GLY A N 1
ATOM 1338 C CA . GLY A 1 176 ? 26.69831 -8.20997 33.83650 1.000 21.34622 176 GLY A CA 1
ATOM 1339 C C . GLY A 1 176 ? 25.76330 -7.44708 34.75804 1.000 12.49137 176 GLY A C 1
ATOM 1340 O O . GLY A 1 176 ? 26.09563 -6.38717 35.28801 1.000 13.16375 176 GLY A O 1
ATOM 1341 N N . GLY A 1 177 ? 24.58566 -8.01865 34.98724 1.000 17.16409 177 GLY A N 1
ATOM 1342 C CA . GLY A 1 177 ? 23.64025 -7.33892 35.84761 1.000 10.91705 177 GLY A CA 1
ATOM 1343 C C . GLY A 1 177 ? 23.00490 -6.11819 35.22076 1.000 10.63662 177 GLY A C 1
ATOM 1344 O O . GLY A 1 177 ? 22.48292 -5.27249 35.93775 1.000 10.22467 177 GLY A O 1
ATOM 1345 N N . GLU A 1 178 ? 23.07051 -5.98452 33.89780 1.000 11.99113 178 GLU A N 1
ATOM 1346 C CA . GLU A 1 178 ? 22.43191 -4.85247 33.23488 1.000 14.07763 178 GLU A CA 1
ATOM 1347 C C . GLU A 1 178 ? 20.91698 -4.90204 33.44000 1.000 9.66213 178 GLU A C 1
ATOM 1348 O O . GLU A 1 178 ? 20.30637 -5.97279 33.39227 1.000 9.71448 178 GLU A O 1
ATOM 1354 N N . SER A 1 179 ? 20.31949 -3.73807 33.68541 1.000 13.01141 179 SER A N 1
ATOM 1355 C CA . SER A 1 179 ? 18.87360 -3.62829 33.86487 1.000 10.44010 179 SER A CA 1
ATOM 1356 C C . SER A 1 179 ? 18.22951 -3.39792 32.51419 1.000 10.70032 179 SER A C 1
ATOM 1357 O O . SER A 1 179 ? 18.75774 -2.64680 31.68462 1.000 9.14379 179 SER A O 1
ATOM 1360 N N . GLN A 1 180 ? 17.09585 -4.05423 32.28960 1.000 11.47582 180 GLN A N 1
ATOM 1361 C CA . GLN A 1 180 ? 16.42883 -4.01806 30.99601 1.000 9.63767 180 GLN A CA 1
ATOM 1362 C C . GLN A 1 180 ? 14.99061 -3.55341 31.16591 1.000 8.32762 180 GLN A C 1
ATOM 1363 O O . GLN A 1 180 ? 14.30582 -3.94940 32.11241 1.000 6.73247 180 GLN A O 1
ATOM 1369 N N . VAL A 1 181 ? 14.57082 -2.67416 30.26003 1.000 9.01234 181 VAL A N 1
ATOM 1370 C CA . VAL A 1 181 ? 13.22459 -2.12316 30.21643 1.000 10.00079 181 VAL A CA 1
ATOM 1371 C C . VAL A 1 181 ? 12.56760 -2.64101 28.94304 1.000 14.39641 181 VAL A C 1
ATOM 1372 O O . VAL A 1 181 ? 13.15721 -2.55404 27.86014 1.000 12.62305 181 VAL A O 1
ATOM 1376 N N . TYR A 1 182 ? 11.36617 -3.19900 29.07844 1.000 14.32151 182 TYR A N 1
ATOM 1377 C CA . TYR A 1 182 ? 10.60808 -3.72249 27.94767 1.000 16.51443 182 TYR A CA 1
ATOM 1378 C C . TYR A 1 182 ? 9.27001 -3.00233 27.81217 1.000 19.30245 182 TYR A C 1
ATOM 1379 O O . TYR A 1 182 ? 8.72545 -2.48695 28.79695 1.000 13.21346 182 TYR A O 1
ATOM 1388 N N . SER A 1 183 ? 8.74462 -2.96973 26.58124 1.000 24.14315 183 SER A N 1
ATOM 1389 C CA . SER A 1 183 ? 7.36950 -2.55571 26.37043 1.000 17.15934 183 SER A CA 1
ATOM 1390 C C . SER A 1 183 ? 6.43109 -3.63488 26.88479 1.000 19.36088 183 SER A C 1
ATOM 1391 O O . SER A 1 183 ? 6.83674 -4.77974 27.12890 1.000 17.07494 183 SER A O 1
ATOM 1394 N N . LEU A 1 184 ? 5.15084 -3.25858 27.04416 1.000 19.98810 184 LEU A N 1
ATOM 1395 C CA . LEU A 1 184 ? 4.10177 -4.21824 27.37541 1.000 28.68787 184 LEU A CA 1
ATOM 1396 C C . LEU A 1 184 ? 4.03285 -5.34202 26.37012 1.000 22.63982 184 LEU A C 1
ATOM 1397 O O . LEU A 1 184 ? 3.51796 -6.42110 26.68615 1.000 36.03622 184 LEU A O 1
ATOM 1402 N N . GLU A 1 185 ? 4.54947 -5.10741 25.17695 1.000 25.69511 185 GLU A N 1
ATOM 1403 C CA . GLU A 1 185 ? 4.62619 -6.10067 24.12321 1.000 35.14470 185 GLU A CA 1
ATOM 1404 C C . GLU A 1 185 ? 5.94540 -6.86650 24.13316 1.000 41.99841 185 GLU A C 1
ATOM 1405 O O . GLU A 1 185 ? 6.20709 -7.63208 23.19840 1.000 29.93276 185 GLU A O 1
ATOM 1411 N N . ARG A 1 186 ? 6.77954 -6.66373 25.16236 1.000 30.19036 186 ARG A N 1
ATOM 1412 C CA . ARG A 1 186 ? 8.00319 -7.43841 25.39787 1.000 21.20281 186 ARG A CA 1
ATOM 1413 C C . ARG A 1 186 ? 9.07687 -7.18219 24.34841 1.000 21.08146 186 ARG A C 1
ATOM 1414 O O . ARG A 1 186 ? 9.87089 -8.07067 24.03935 1.000 28.50805 186 ARG A O 1
ATOM 1422 N N . GLU A 1 187 ? 9.12141 -5.96763 23.80958 1.000 26.61803 187 GLU A N 1
ATOM 1423 C CA . GLU A 1 187 ? 10.25695 -5.49366 23.02956 1.000 28.66690 187 GLU A CA 1
ATOM 1424 C C . GLU A 1 187 ? 11.19115 -4.68422 23.93143 1.000 31.05229 187 GLU A C 1
ATOM 1425 O O . GLU A 1 187 ? 10.74514 -3.80281 24.67621 1.000 21.46975 187 GLU A O 1
ATOM 1431 N N . LEU A 1 188 ? 12.47963 -4.99728 23.86258 1.000 20.02742 188 LEU A N 1
ATOM 1432 C CA . LEU A 1 188 ? 13.49875 -4.26643 24.60235 1.000 18.61691 188 LEU A CA 1
ATOM 1433 C C . LEU A 1 188 ? 13.56516 -2.82213 24.12049 1.000 22.27500 188 LEU A C 1
ATOM 1434 O O . LEU A 1 188 ? 13.89139 -2.57425 22.95613 1.000 24.73205 188 LEU A O 1
ATOM 1439 N N . VAL A 1 189 ? 13.25056 -1.85600 24.99253 1.000 16.90221 189 VAL A N 1
ATOM 1440 C CA . VAL A 1 189 ? 13.39491 -0.45546 24.60009 1.000 15.70788 189 VAL A CA 1
ATOM 1441 C C . VAL A 1 189 ? 14.58855 0.21009 25.22851 1.000 16.52510 189 VAL A C 1
ATOM 1442 O O . VAL A 1 189 ? 14.99577 1.27214 24.72597 1.000 15.42041 189 VAL A O 1
ATOM 1446 N N . ALA A 1 190 ? 15.10695 -0.30102 26.34709 1.000 16.19581 190 ALA A N 1
ATOM 1447 C CA . ALA A 1 190 ? 16.21110 0.36331 27.02378 1.000 13.28567 190 ALA A CA 1
ATOM 1448 C C . ALA A 1 190 ? 16.97632 -0.63711 27.89431 1.000 8.84450 190 ALA A C 1
ATOM 1449 O O . ALA A 1 190 ? 16.40912 -1.60728 28.39063 1.000 9.07012 190 ALA A O 1
ATOM 1451 N N . GLU A 1 191 ? 18.26962 -0.38666 28.07700 1.000 10.58759 191 GLU A N 1
ATOM 1452 C CA . GLU A 1 191 ? 19.07368 -1.16943 29.00358 1.000 11.93242 191 GLU A CA 1
ATOM 1453 C C . GLU A 1 191 ? 20.08867 -0.22171 29.61843 1.000 5.52723 191 GLU A C 1
ATOM 1454 O O . GLU A 1 191 ? 20.66709 0.59166 28.90445 1.000 10.33095 191 GLU A O 1
ATOM 1460 N N . PHE A 1 192 ? 20.29734 -0.31279 30.92647 1.000 5.10757 192 PHE A N 1
ATOM 1461 C CA . PHE A 1 192 ? 21.25581 0.55360 31.59649 1.000 6.40367 192 PHE A CA 1
ATOM 1462 C C . PHE A 1 192 ? 21.97001 -0.27919 32.65242 1.000 10.23958 192 PHE A C 1
ATOM 1463 O O . PHE A 1 192 ? 21.63756 -1.44537 32.87030 1.000 8.03044 192 PHE A O 1
ATOM 1471 N N A CYS A 1 193 ? 22.99153 0.27837 33.29153 0.420 7.53492 193 CYS A N 1
ATOM 1472 N N B CYS A 1 193 ? 22.92517 0.36389 33.33531 0.580 7.14872 193 CYS A N 1
ATOM 1473 C CA A CYS A 1 193 ? 23.64801 -0.49349 34.33749 0.420 9.36282 193 CYS A CA 1
ATOM 1474 C CA B CYS A 1 193 ? 23.80619 -0.29291 34.29630 0.580 9.57715 193 CYS A CA 1
ATOM 1475 C C A CYS A 1 193 ? 23.89316 0.38304 35.54860 0.420 7.89861 193 CYS A C 1
ATOM 1476 C C B CYS A 1 193 ? 23.84846 0.51515 35.58249 0.580 7.77987 193 CYS A C 1
ATOM 1477 O O A CYS A 1 193 ? 24.56329 1.41347 35.46329 0.420 10.78176 193 CYS A O 1
ATOM 1478 O O B CYS A 1 193 ? 24.38230 1.62653 35.60355 0.580 10.57152 193 CYS A O 1
ATOM 1483 N N . LEU A 1 194 ? 23.33144 -0.03913 36.66403 1.000 7.42830 194 LEU A N 1
ATOM 1484 C CA . LEU A 1 194 ? 23.61816 0.55551 37.95305 1.000 9.19678 194 LEU A CA 1
ATOM 1485 C C . LEU A 1 194 ? 25.00970 0.10130 38.36961 1.000 10.91707 194 LEU A C 1
ATOM 1486 O O . LEU A 1 194 ? 25.26870 -1.10306 38.46204 1.000 13.61534 194 LEU A O 1
ATOM 1491 N N . THR A 1 195 ? 25.90990 1.03994 38.58387 1.000 8.72665 195 THR A N 1
ATOM 1492 C CA . THR A 1 195 ? 27.28603 0.63049 38.80710 1.000 13.06400 195 THR A CA 1
ATOM 1493 C C . THR A 1 195 ? 27.85896 1.19955 40.09433 1.000 11.82481 195 THR A C 1
ATOM 1494 O O . THR A 1 195 ? 28.66714 0.53540 40.73789 1.000 15.92497 195 THR A O 1
ATOM 1498 N N . GLU A 1 196 ? 27.47792 2.41488 40.47379 1.000 10.75893 196 GLU A N 1
ATOM 1499 C CA . GLU A 1 196 ? 28.00661 3.06770 41.66464 1.000 18.35857 196 GLU A CA 1
ATOM 1500 C C . GLU A 1 196 ? 27.00342 2.95735 42.79278 1.000 15.02437 196 GLU A C 1
ATOM 1501 O O . GLU A 1 196 ? 25.79482 2.87026 42.56843 1.000 9.52796 196 GLU A O 1
ATOM 1507 N N . GLN A 1 197 ? 27.51546 2.96398 44.01067 1.000 9.46265 197 GLN A N 1
ATOM 1508 C CA . GLN A 1 197 ? 26.63495 2.91738 45.16054 1.000 9.74906 197 GLN A CA 1
ATOM 1509 C C . GLN A 1 197 ? 25.68611 4.11195 45.13956 1.000 12.98933 197 GLN A C 1
ATOM 1510 O O . GLN A 1 197 ? 26.10891 5.25447 44.93891 1.000 13.20267 197 GLN A O 1
ATOM 1516 N N . MET A 1 198 ? 24.40535 3.82567 45.36079 1.000 14.78681 198 MET A N 1
ATOM 1517 C CA . MET A 1 198 ? 23.24031 4.71197 45.31259 1.000 8.92325 198 MET A CA 1
ATOM 1518 C C . MET A 1 198 ? 22.82702 5.08264 43.89588 1.000 13.56901 198 MET A C 1
ATOM 1519 O O . MET A 1 198 ? 21.93817 5.95194 43.76571 1.000 10.60489 198 MET A O 1
ATOM 1524 N N . ASP A 1 199 ? 23.40581 4.48908 42.84326 1.000 7.70099 199 ASP A N 1
ATOM 1525 C CA . ASP A 1 199 ? 22.81165 4.65399 41.52408 1.000 7.06646 199 ASP A CA 1
ATOM 1526 C C . ASP A 1 199 ? 21.37493 4.14633 41.59413 1.000 5.45675 199 ASP A C 1
ATOM 1527 O O . ASP A 1 199 ? 21.09692 3.13289 42.23706 1.000 7.21300 199 ASP A O 1
ATOM 1532 N N . THR A 1 200 ? 20.45461 4.83908 40.92537 1.000 7.64649 200 THR A N 1
ATOM 1533 C CA . THR A 1 200 ? 19.03534 4.64618 41.20826 1.000 6.67421 200 THR A CA 1
ATOM 1534 C C . THR A 1 200 ? 18.25604 4.60156 39.90112 1.000 5.51043 200 THR A C 1
ATOM 1535 O O . THR A 1 200 ? 18.60706 5.28399 38.93747 1.000 8.11772 200 THR A O 1
ATOM 1539 N N . MET A 1 201 ? 17.20553 3.77953 39.86819 1.000 6.42048 201 MET A N 1
ATOM 1540 C CA . MET A 1 201 ? 16.21396 3.83878 38.79514 1.000 5.82153 201 MET A CA 1
ATOM 1541 C C . MET A 1 201 ? 14.81079 3.91402 39.37801 1.000 5.92214 201 MET A C 1
ATOM 1542 O O . MET A 1 201 ? 14.49630 3.19921 40.33313 1.000 8.82721 201 MET A O 1
ATOM 1547 N N . PHE A 1 202 ? 13.95782 4.76352 38.78666 1.000 11.58132 202 PHE A N 1
ATOM 1548 C CA . PHE A 1 202 ? 12.52584 4.80529 39.09015 1.000 8.72142 202 PHE A CA 1
ATOM 1549 C C . PHE A 1 202 ? 11.74335 4.25061 37.90225 1.000 7.15061 202 PHE A C 1
ATOM 1550 O O . PHE A 1 202 ? 12.13592 4.46041 36.75610 1.000 8.54492 202 PHE A O 1
ATOM 1558 N N . TRP A 1 203 ? 10.59160 3.62450 38.14731 1.000 9.68403 203 TRP A N 1
ATOM 1559 C CA . TRP A 1 203 ? 9.79172 3.17860 37.00341 1.000 9.11592 203 TRP A CA 1
ATOM 1560 C C . TRP A 1 203 ? 8.31028 3.16430 37.33798 1.000 8.74523 203 TRP A C 1
ATOM 1561 O O . TRP A 1 203 ? 7.90626 3.00893 38.49357 1.000 8.55027 203 TRP A O 1
ATOM 1572 N N . SER A 1 204 ? 7.49855 3.29878 36.28122 1.000 12.97920 204 SER A N 1
ATOM 1573 C CA . SER A 1 204 ? 6.04164 3.16241 36.36233 1.000 10.06876 204 SER A CA 1
ATOM 1574 C C . SER A 1 204 ? 5.65973 1.71686 36.06081 1.000 13.83688 204 SER A C 1
ATOM 1575 O O . SER A 1 204 ? 5.74302 1.27840 34.90450 1.000 12.06895 204 SER A O 1
ATOM 1578 N N . ASP A 1 205 ? 5.18875 0.99228 37.08399 1.000 7.38645 205 ASP A N 1
ATOM 1579 C CA . ASP A 1 205 ? 5.15234 -0.45815 36.98204 1.000 12.30461 205 ASP A CA 1
ATOM 1580 C C . ASP A 1 205 ? 4.05154 -0.98580 36.06228 1.000 17.48114 205 ASP A C 1
ATOM 1581 O O . ASP A 1 205 ? 4.12464 -2.14488 35.64426 1.000 12.98931 205 ASP A O 1
ATOM 1586 N N . GLY A 1 206 ? 3.02848 -0.19409 35.76358 1.000 13.99511 206 GLY A N 1
ATOM 1587 C CA . GLY A 1 206 ? 2.01585 -0.64649 34.83338 1.000 20.28208 206 GLY A CA 1
ATOM 1588 C C . GLY A 1 206 ? 2.27690 -0.23928 33.40917 1.000 24.24042 206 GLY A C 1
ATOM 1589 O O . GLY A 1 206 ? 1.50743 -0.58324 32.50697 1.000 24.89987 206 GLY A O 1
ATOM 1590 N N . GLN A 1 207 ? 3.36236 0.49138 33.17772 1.000 17.97761 207 GLN A N 1
ATOM 1591 C CA . GLN A 1 207 ? 3.65239 1.06217 31.87814 1.000 20.61042 207 GLN A CA 1
ATOM 1592 C C . GLN A 1 207 ? 4.76707 0.34454 31.13871 1.000 31.40693 207 GLN A C 1
ATOM 1593 O O . GLN A 1 207 ? 4.81077 0.41330 29.90799 1.000 23.11439 207 GLN A O 1
ATOM 1599 N N . ILE A 1 208 ? 5.66672 -0.34449 31.85140 1.000 19.02991 208 ILE A N 1
ATOM 1600 C CA . ILE A 1 208 ? 6.75549 -1.09812 31.23668 1.000 14.12697 208 ILE A CA 1
ATOM 1601 C C . ILE A 1 208 ? 6.81204 -2.45949 31.90226 1.000 9.63488 208 ILE A C 1
ATOM 1602 O O . ILE A 1 208 ? 6.14916 -2.71482 32.90494 1.000 14.45234 208 ILE A O 1
ATOM 1607 N N . LEU A 1 209 ? 7.62825 -3.33105 31.33319 1.000 10.73431 209 LEU A N 1
ATOM 1608 C CA . LEU A 1 209 ? 8.09347 -4.53241 32.00184 1.000 13.16976 209 LEU A CA 1
ATOM 1609 C C . LEU A 1 209 ? 9.59141 -4.37704 32.19333 1.000 10.88991 209 LEU A C 1
ATOM 1610 O O . LEU A 1 209 ? 10.22411 -3.53448 31.55157 1.000 14.03850 209 LEU A O 1
ATOM 1615 N N . HIS A 1 210 ? 10.16508 -5.17718 33.08526 1.000 13.95131 210 HIS A N 1
ATOM 1616 C CA . HIS A 1 210 ? 11.58486 -5.01000 33.34135 1.000 13.68308 210 HIS A CA 1
ATOM 1617 C C . HIS A 1 210 ? 12.18989 -6.34730 33.71736 1.000 14.59345 210 HIS A C 1
ATOM 1618 O O . HIS A 1 210 ? 11.48587 -7.31071 34.03556 1.000 16.10708 210 HIS A O 1
ATOM 1625 N N . ALA A 1 211 ? 13.51967 -6.37708 33.70311 1.000 17.47103 211 ALA A N 1
ATOM 1626 C CA . ALA A 1 211 ? 14.27885 -7.58054 33.98903 1.000 14.19482 211 ALA A CA 1
ATOM 1627 C C . ALA A 1 211 ? 15.70405 -7.15616 34.28430 1.000 12.71697 211 ALA A C 1
ATOM 1628 O O . ALA A 1 211 ? 16.09291 -6.02026 34.02559 1.000 9.52564 211 ALA A O 1
ATOM 1630 N N . VAL A 1 212 ? 16.48346 -8.08002 34.82011 1.000 14.71442 212 VAL A N 1
ATOM 1631 C CA . VAL A 1 212 ? 17.89356 -7.82209 35.08479 1.000 19.03052 212 VAL A CA 1
ATOM 1632 C C . VAL A 1 212 ? 18.69517 -9.02513 34.61574 1.000 14.40340 212 VAL A C 1
ATOM 1633 O O . VAL A 1 212 ? 18.30209 -10.16940 34.86063 1.000 15.16373 212 VAL A O 1
ATOM 1637 N N . ARG A 1 213 ? 19.78136 -8.76484 33.89039 1.000 15.09014 213 ARG A N 1
ATOM 1638 C CA . ARG A 1 213 ? 20.63207 -9.83248 33.40119 1.000 12.62407 213 ARG A CA 1
ATOM 1639 C C . ARG A 1 213 ? 21.37446 -10.48365 34.56073 1.000 18.04724 213 ARG A C 1
ATOM 1640 O O . ARG A 1 213 ? 21.65117 -9.82960 35.57406 1.000 18.48086 213 ARG A O 1
ATOM 1648 N N . PRO A 1 214 ? 21.72786 -11.76260 34.42674 1.000 18.15404 214 PRO A N 1
ATOM 1649 C CA . PRO A 1 214 ? 22.57463 -12.40550 35.44280 1.000 21.74023 214 PRO A CA 1
ATOM 1650 C C . PRO A 1 214 ? 23.86775 -11.63339 35.64765 1.000 17.45669 214 PRO A C 1
ATOM 1651 O O . PRO A 1 214 ? 24.32452 -10.90632 34.76518 1.000 14.13266 214 PRO A O 1
ATOM 1655 N N . ILE A 1 215 ? 24.44742 -11.77921 36.83442 1.000 16.46472 215 ILE A N 1
ATOM 1656 C CA . ILE A 1 215 ? 25.77907 -11.25502 37.08782 1.000 14.79582 215 ILE A CA 1
ATOM 1657 C C . ILE A 1 215 ? 26.77961 -12.39114 36.92898 1.000 16.49682 215 ILE A C 1
ATOM 1658 O O . ILE A 1 215 ? 26.44347 -13.56706 37.06763 1.000 18.59216 215 ILE A O 1
ATOM 1663 N N . HIS A 1 216 ? 28.02003 -12.04569 36.62406 1.000 19.40204 216 HIS A N 1
ATOM 1664 C CA . HIS A 1 216 ? 29.05518 -13.06938 36.62026 1.000 21.29164 216 HIS A CA 1
ATOM 1665 C C . HIS A 1 216 ? 30.31972 -12.44670 37.13519 1.000 20.04933 216 HIS A C 1
ATOM 1666 O O . HIS A 1 216 ? 30.50555 -11.21304 37.03220 1.000 18.80830 216 HIS A O 1
ATOM 1673 N N . PRO A 1 217 ? 31.21676 -13.21351 37.75584 1.000 17.27043 217 PRO A N 1
ATOM 1674 C CA . PRO A 1 217 ? 32.40255 -12.63719 38.37348 1.000 21.86049 217 PRO A CA 1
ATOM 1675 C C . PRO A 1 217 ? 33.36734 -12.08195 37.34441 1.000 16.24284 217 PRO A C 1
ATOM 1676 O O . PRO A 1 217 ? 33.51584 -12.61549 36.24202 1.000 21.61303 217 PRO A O 1
ATOM 1680 N N . VAL A 1 218 ? 34.00340 -10.97631 37.70406 1.000 14.38319 218 VAL A N 1
ATOM 1681 C CA . VAL A 1 218 ? 35.12412 -10.48972 36.91094 1.000 20.80801 218 VAL A CA 1
ATOM 1682 C C . VAL A 1 218 ? 36.34640 -11.36339 37.17023 1.000 31.73801 218 VAL A C 1
ATOM 1683 O O . VAL A 1 218 ? 36.92119 -11.96198 36.25288 1.000 23.57750 218 VAL A O 1
ATOM 1687 N N . ASP A 1 219 ? 36.71622 -11.48910 38.44013 1.000 21.49919 219 ASP A N 1
ATOM 1688 C CA . ASP A 1 219 ? 37.68469 -12.48493 38.87592 1.000 18.74459 219 ASP A CA 1
ATOM 1689 C C . ASP A 1 219 ? 36.95467 -13.80095 39.10641 1.000 17.93337 219 ASP A C 1
ATOM 1690 O O . ASP A 1 219 ? 36.25104 -13.96175 40.11049 1.000 19.49578 219 ASP A O 1
ATOM 1695 N N . PRO A 1 220 ? 37.11309 -14.77912 38.21522 1.000 21.21217 220 PRO A N 1
ATOM 1696 C CA . PRO A 1 220 ? 36.29778 -15.99516 38.31360 1.000 21.32095 220 PRO A CA 1
ATOM 1697 C C . PRO A 1 220 ? 36.68570 -16.91038 39.46765 1.000 24.16318 220 PRO A C 1
ATOM 1698 O O . PRO A 1 220 ? 35.98059 -17.89103 39.71352 1.000 31.56124 220 PRO A O 1
ATOM 1702 N N . THR A 1 221 ? 37.75682 -16.62186 40.19862 1.000 26.71972 221 THR A N 1
ATOM 1703 C CA . THR A 1 221 ? 38.04953 -17.41189 41.38609 1.000 24.78626 221 THR A CA 1
ATOM 1704 C C . THR A 1 221 ? 37.28290 -16.93854 42.61609 1.000 38.45950 221 THR A C 1
ATOM 1705 O O . THR A 1 221 ? 37.37950 -17.58197 43.66940 1.000 29.47380 221 THR A O 1
ATOM 1709 N N . LYS A 1 222 ? 36.51089 -15.85300 42.50231 1.000 31.69449 222 LYS A N 1
ATOM 1710 C CA . LYS A 1 222 ? 35.78537 -15.26331 43.61929 1.000 30.82114 222 LYS A CA 1
ATOM 1711 C C . LYS A 1 222 ? 34.30556 -15.11510 43.27432 1.000 27.84132 222 LYS A C 1
ATOM 1712 O O . LYS A 1 222 ? 33.90327 -15.15514 42.10775 1.000 22.89040 222 LYS A O 1
ATOM 1718 N N . ALA A 1 223 ? 33.48741 -14.94349 44.30723 1.000 28.25970 223 ALA A N 1
ATOM 1719 C CA . ALA A 1 223 ? 32.06835 -14.73167 44.07470 1.000 27.67808 223 ALA A CA 1
ATOM 1720 C C . ALA A 1 223 ? 31.81392 -13.34438 43.48698 1.000 16.71091 223 ALA A C 1
ATOM 1721 O O . ALA A 1 223 ? 32.56486 -12.39117 43.71521 1.000 15.77305 223 ALA A O 1
ATOM 1723 N N . ALA A 1 224 ? 30.73927 -13.23750 42.71765 1.000 22.82324 224 ALA A N 1
ATOM 1724 C CA . ALA A 1 224 ? 30.20860 -11.94638 42.30282 1.000 15.86512 224 ALA A CA 1
ATOM 1725 C C . ALA A 1 224 ? 28.95484 -11.65810 43.11952 1.000 16.48006 224 ALA A C 1
ATOM 1726 O O . ALA A 1 224 ? 28.11751 -12.54865 43.30352 1.000 16.17993 224 ALA A O 1
ATOM 1728 N N . VAL A 1 225 ? 28.83969 -10.42559 43.61626 1.000 12.48407 225 VAL A N 1
ATOM 1729 C CA . VAL A 1 225 ? 27.77278 -10.03870 44.54213 1.000 14.06964 225 VAL A CA 1
ATOM 1730 C C . VAL A 1 225 ? 27.18191 -8.69612 44.08550 1.000 12.98542 225 VAL A C 1
ATOM 1731 O O . VAL A 1 225 ? 27.92366 -7.76516 43.77612 1.000 10.93659 225 VAL A O 1
ATOM 1735 N N A ARG A 1 226 ? 25.84865 -8.61779 44.05451 0.377 11.42460 226 ARG A N 1
ATOM 1736 N N B ARG A 1 226 ? 25.84501 -8.63561 44.04627 0.623 11.47124 226 ARG A N 1
ATOM 1737 C CA A ARG A 1 226 ? 25.16021 -7.37508 43.70691 0.377 8.81597 226 ARG A CA 1
ATOM 1738 C CA B ARG A 1 226 ? 25.10588 -7.42148 43.70184 0.623 8.34803 226 ARG A CA 1
ATOM 1739 C C A ARG A 1 226 ? 24.04406 -7.13022 44.71649 0.377 9.58405 226 ARG A C 1
ATOM 1740 C C B ARG A 1 226 ? 24.05973 -7.17062 44.78129 0.623 9.69671 226 ARG A C 1
ATOM 1741 O O A ARG A 1 226 ? 23.11799 -7.93872 44.82875 0.377 9.24884 226 ARG A O 1
ATOM 1742 O O B ARG A 1 226 ? 23.19444 -8.01995 45.00920 0.623 9.20552 226 ARG A O 1
ATOM 1757 N N . ASP A 1 227 ? 24.14187 -6.01867 45.44663 1.000 6.29410 227 ASP A N 1
ATOM 1758 C CA . ASP A 1 227 ? 23.20875 -5.66993 46.51734 1.000 8.16391 227 ASP A CA 1
ATOM 1759 C C . ASP A 1 227 ? 22.28700 -4.54535 46.06997 1.000 6.50347 227 ASP A C 1
ATOM 1760 O O . ASP A 1 227 ? 22.76591 -3.48558 45.65726 1.000 6.56716 227 ASP A O 1
ATOM 1765 N N . VAL A 1 228 ? 20.97066 -4.76795 46.15028 1.000 8.04449 228 VAL A N 1
ATOM 1766 C CA . VAL A 1 228 ? 20.00788 -3.72331 45.80921 1.000 3.93933 228 VAL A CA 1
ATOM 1767 C C . VAL A 1 228 ? 18.92000 -3.63760 46.87022 1.000 8.58722 228 VAL A C 1
ATOM 1768 O O . VAL A 1 228 ? 18.60646 -4.61758 47.55874 1.000 5.78619 228 VAL A O 1
ATOM 1772 N N . LEU A 1 229 ? 18.34633 -2.43388 46.96346 1.000 4.50126 229 LEU A N 1
ATOM 1773 C CA . LEU A 1 229 ? 17.17061 -2.09597 47.76071 1.000 3.23469 229 LEU A CA 1
ATOM 1774 C C . LEU A 1 229 ? 16.08496 -1.76187 46.75552 1.000 3.47448 229 LEU A C 1
ATOM 1775 O O . LEU A 1 229 ? 16.29435 -0.90487 45.89580 1.000 4.25829 229 LEU A O 1
ATOM 1780 N N . ILE A 1 230 ? 14.97930 -2.49131 46.80091 1.000 2.93503 230 ILE A N 1
ATOM 1781 C CA . ILE A 1 230 ? 13.88011 -2.30147 45.85551 1.000 3.93049 230 ILE A CA 1
ATOM 1782 C C . ILE A 1 230 ? 12.67132 -1.92059 46.67945 1.000 8.70862 230 ILE A C 1
ATOM 1783 O O . ILE A 1 230 ? 12.40547 -2.55855 47.70052 1.000 7.63690 230 ILE A O 1
ATOM 1788 N N . MET A 1 231 ? 11.95875 -0.87178 46.25814 1.000 6.62140 231 MET A N 1
ATOM 1789 C CA . MET A 1 231 ? 10.71543 -0.50964 46.92141 1.000 7.15243 231 MET A CA 1
ATOM 1790 C C . MET A 1 231 ? 9.61039 -0.40269 45.88031 1.000 14.09426 231 MET A C 1
ATOM 1791 O O . MET A 1 231 ? 9.81532 0.12488 44.77884 1.000 9.12351 231 MET A O 1
ATOM 1796 N N . GLY A 1 232 ? 8.45232 -0.94857 46.21939 1.000 8.59116 232 GLY A N 1
ATOM 1797 C CA . GLY A 1 232 ? 7.33790 -0.92101 45.29225 1.000 6.13808 232 GLY A CA 1
ATOM 1798 C C . GLY A 1 232 ? 6.14126 -0.26680 45.95744 1.000 10.10318 232 GLY A C 1
ATOM 1799 O O . GLY A 1 232 ? 5.71580 -0.69611 47.03180 1.000 8.65066 232 GLY A O 1
ATOM 1800 N N . TYR A 1 233 ? 5.59593 0.76848 45.32323 1.000 11.86111 233 TYR A N 1
ATOM 1801 C CA . TYR A 1 233 ? 4.57015 1.62285 45.91964 1.000 7.68219 233 TYR A CA 1
ATOM 1802 C C . TYR A 1 233 ? 3.24738 1.31076 45.23129 1.000 11.52494 233 TYR A C 1
ATOM 1803 O O . TYR A 1 233 ? 3.16085 1.37964 44.00116 1.000 10.59033 233 TYR A O 1
ATOM 1812 N N . LYS A 1 234 ? 2.22951 0.96299 46.01866 1.000 13.92476 234 LYS A N 1
ATOM 1813 C CA . LYS A 1 234 ? 0.91268 0.60902 45.50641 1.000 10.89266 234 LYS A CA 1
ATOM 1814 C C . LYS A 1 234 ? -0.14023 1.43819 46.23627 1.000 13.78122 234 LYS A C 1
ATOM 1815 O O . LYS A 1 234 ? -0.29276 1.31525 47.45391 1.000 15.78500 234 LYS A O 1
ATOM 1821 N N . HIS A 1 235 ? -0.83486 2.28292 45.49149 1.000 17.91474 235 HIS A N 1
ATOM 1822 C CA . HIS A 1 235 ? -2.00763 3.01550 45.97813 1.000 25.74437 235 HIS A CA 1
ATOM 1823 C C . HIS A 1 235 ? -3.06016 2.06672 46.54545 1.000 24.23570 235 HIS A C 1
ATOM 1824 O O . HIS A 1 235 ? -3.53080 1.16449 45.84426 1.000 17.78533 235 HIS A O 1
ATOM 1831 N N . GLU A 1 236 ? -3.44569 2.27146 47.81492 1.000 23.75592 236 GLU A N 1
ATOM 1832 C CA . GLU A 1 236 ? -4.42018 1.40435 48.49393 1.000 28.97125 236 GLU A CA 1
ATOM 1833 C C . GLU A 1 236 ? -5.38778 2.23289 49.34205 1.000 32.03069 236 GLU A C 1
ATOM 1834 O O . GLU A 1 236 ? -5.22425 2.35697 50.56224 1.000 22.28338 236 GLU A O 1
ATOM 1840 N N . PRO A 1 237 ? -6.43932 2.78931 48.72923 1.000 37.33324 237 PRO A N 1
ATOM 1841 C CA . PRO A 1 237 ? -7.29898 3.74389 49.46099 1.000 36.57239 237 PRO A CA 1
ATOM 1842 C C . PRO A 1 237 ? -8.03477 3.13677 50.64432 1.000 34.00280 237 PRO A C 1
ATOM 1843 O O . PRO A 1 237 ? -8.52395 3.88883 51.49726 1.000 34.78135 237 PRO A O 1
ATOM 1847 N N . GLU A 1 238 ? -8.11798 1.81428 50.73382 1.000 29.15424 238 GLU A N 1
ATOM 1848 C CA . GLU A 1 238 ? -8.88315 1.15313 51.77571 1.000 36.34267 238 GLU A CA 1
ATOM 1849 C C . GLU A 1 238 ? -8.00679 0.49937 52.83342 1.000 41.57332 238 GLU A C 1
ATOM 1850 O O . GLU A 1 238 ? -8.53721 -0.10196 53.77725 1.000 34.14586 238 GLU A O 1
ATOM 1856 N N . LEU A 1 239 ? -6.68452 0.59390 52.70589 1.000 24.55147 239 LEU A N 1
ATOM 1857 C CA . LEU A 1 239 ? -5.80497 0.04696 53.72656 1.000 27.21480 239 LEU A CA 1
ATOM 1858 C C . LEU A 1 239 ? -5.89744 0.89515 54.98877 1.000 24.72472 239 LEU A C 1
ATOM 1859 O O . LEU A 1 239 ? -5.74633 2.11874 54.94017 1.000 33.04641 239 LEU A O 1
ATOM 1864 N N . ARG A 1 240 ? -6.14604 0.25632 56.12001 1.000 29.24616 240 ARG A N 1
ATOM 1865 C CA . ARG A 1 240 ? -6.24084 0.98310 57.37527 1.000 39.65934 240 ARG A CA 1
ATOM 1866 C C . ARG A 1 240 ? -5.02547 0.68476 58.24342 1.000 38.04760 240 ARG A C 1
ATOM 1867 O O . ARG A 1 240 ? -4.31272 -0.30089 58.03641 1.000 31.20782 240 ARG A O 1
ATOM 1875 N N . ARG A 1 241 ? -4.78530 1.56569 59.21081 1.000 35.16899 241 ARG A N 1
ATOM 1876 C CA . ARG A 1 241 ? -3.66505 1.37596 60.11934 1.000 33.00998 241 ARG A CA 1
ATOM 1877 C C . ARG A 1 241 ? -3.78294 0.03734 60.83770 1.000 32.68719 241 ARG A C 1
ATOM 1878 O O . ARG A 1 241 ? -4.87909 -0.46225 61.10246 1.000 37.67416 241 ARG A O 1
ATOM 1886 N N . GLU A 1 242 ? -2.63526 -0.56350 61.11749 1.000 29.25936 242 GLU A N 1
ATOM 1887 C CA . GLU A 1 242 ? -2.55654 -1.81878 61.84476 1.000 33.29785 242 GLU A CA 1
ATOM 1888 C C . GLU A 1 242 ? -1.64680 -1.61363 63.04606 1.000 29.38272 242 GLU A C 1
ATOM 1889 O O . GLU A 1 242 ? -0.95461 -0.59409 63.15359 1.000 31.79956 242 GLU A O 1
ATOM 1895 N N . GLU A 1 243 ? -1.66893 -2.59107 63.95450 1.000 25.69115 243 GLU A N 1
ATOM 1896 C CA . GLU A 1 243 ? -0.83837 -2.54145 65.15205 1.000 36.59531 243 GLU A CA 1
ATOM 1897 C C . GLU A 1 243 ? 0.63698 -2.46903 64.77220 1.000 42.27810 243 GLU A C 1
ATOM 1898 O O . GLU A 1 243 ? 1.07039 -3.06498 63.78326 1.000 45.21194 243 GLU A O 1
ATOM 1904 N N . GLN A 1 244 ? 1.40928 -1.72967 65.56343 1.000 39.56457 244 GLN A N 1
ATOM 1905 C CA . GLN A 1 244 ? 2.82459 -1.52464 65.27779 1.000 47.07737 244 GLN A CA 1
ATOM 1906 C C . GLN A 1 244 ? 3.66629 -1.75421 66.52867 1.000 47.35932 244 GLN A C 1
ATOM 1907 O O . GLN A 1 244 ? 3.89620 -2.89366 66.93827 1.000 49.55118 244 GLN A O 1
ATOM 1913 N N . THR B 1 3 ? 44.72214 5.35072 31.41637 1.000 62.45697 3 THR B N 1
ATOM 1914 C CA . THR B 1 3 ? 45.04480 4.03875 30.86958 1.000 56.89028 3 THR B CA 1
ATOM 1915 C C . THR B 1 3 ? 45.77439 4.16371 29.52745 1.000 55.32073 3 THR B C 1
ATOM 1916 O O . THR B 1 3 ? 45.89868 5.26403 28.98150 1.000 53.38369 3 THR B O 1
ATOM 1920 N N . GLU B 1 4 ? 46.25272 3.02621 29.00762 1.000 57.92947 4 GLU B N 1
ATOM 1921 C CA . GLU B 1 4 ? 47.15081 3.03953 27.85437 1.000 48.02807 4 GLU B CA 1
ATOM 1922 C C . GLU B 1 4 ? 46.42033 3.44198 26.57747 1.000 48.83777 4 GLU B C 1
ATOM 1923 O O . GLU B 1 4 ? 46.87816 4.32731 25.84476 1.000 42.06978 4 GLU B O 1
ATOM 1929 N N . ALA B 1 5 ? 45.28735 2.79525 26.28424 1.000 46.50370 5 ALA B N 1
ATOM 1930 C CA . ALA B 1 5 ? 44.56207 3.11438 25.05692 1.000 38.97509 5 ALA B CA 1
ATOM 1931 C C . ALA B 1 5 ? 44.14320 4.57998 25.02205 1.000 39.64856 5 ALA B C 1
ATOM 1932 O O . ALA B 1 5 ? 44.19820 5.22295 23.96317 1.000 30.76584 5 ALA B O 1
ATOM 1934 N N . ARG B 1 6 ? 43.73631 5.13371 26.16919 1.000 41.37080 6 ARG B N 1
ATOM 1935 C CA . ARG B 1 6 ? 43.36857 6.54820 26.22417 1.000 37.91462 6 ARG B CA 1
ATOM 1936 C C . ARG B 1 6 ? 44.51378 7.42974 25.75206 1.000 32.20594 6 ARG B C 1
ATOM 1937 O O . ARG B 1 6 ? 44.36509 8.22742 24.81839 1.000 36.55836 6 ARG B O 1
ATOM 1945 N N . GLU B 1 7 ? 45.66903 7.30922 26.41040 1.000 39.57026 7 GLU B N 1
ATOM 1946 C CA . GLU B 1 7 ? 46.79145 8.17709 26.07338 1.000 42.40142 7 GLU B CA 1
ATOM 1947 C C . GLU B 1 7 ? 47.30951 7.88260 24.67072 1.000 35.11067 7 GLU B C 1
ATOM 1948 O O . GLU B 1 7 ? 47.65834 8.80980 23.92731 1.000 38.88409 7 GLU B O 1
ATOM 1954 N N . GLU B 1 8 ? 47.33368 6.60360 24.27918 1.000 34.70177 8 GLU B N 1
ATOM 1955 C CA . GLU B 1 8 ? 47.62751 6.25786 22.89093 1.000 36.86641 8 GLU B CA 1
ATOM 1956 C C . GLU B 1 8 ? 46.68759 6.98254 21.94006 1.000 36.35733 8 GLU B C 1
ATOM 1957 O O . GLU B 1 8 ? 47.11649 7.54104 20.92405 1.000 33.20160 8 GLU B O 1
ATOM 1963 N N . LEU B 1 9 ? 45.38998 6.98135 22.25633 1.000 32.98507 9 LEU B N 1
ATOM 1964 C CA . LEU B 1 9 ? 44.45057 7.75787 21.45961 1.000 31.23072 9 LEU B CA 1
ATOM 1965 C C . LEU B 1 9 ? 44.71520 9.24311 21.61258 1.000 31.21311 9 LEU B C 1
ATOM 1966 O O . LEU B 1 9 ? 44.64534 9.99517 20.63437 1.000 33.65944 9 LEU B O 1
ATOM 1971 N N . ARG B 1 10 ? 45.00349 9.68698 22.83935 1.000 38.96546 10 ARG B N 1
ATOM 1972 C CA . ARG B 1 10 ? 45.27853 11.10221 23.05429 1.000 37.39919 10 ARG B CA 1
ATOM 1973 C C . ARG B 1 10 ? 46.50065 11.54241 22.25971 1.000 40.45552 10 ARG B C 1
ATOM 1974 O O . ARG B 1 10 ? 46.47685 12.58111 21.58605 1.000 37.33998 10 ARG B O 1
ATOM 1982 N N . ALA B 1 11 ? 47.56422 10.73819 22.29068 1.000 35.08806 11 ALA B N 1
ATOM 1983 C CA . ALA B 1 11 ? 48.81371 11.12670 21.65080 1.000 37.20271 11 ALA B CA 1
ATOM 1984 C C . ALA B 1 11 ? 48.77914 10.92613 20.13759 1.000 45.60218 11 ALA B C 1
ATOM 1985 O O . ALA B 1 11 ? 49.23301 11.79852 19.38968 1.000 43.73198 11 ALA B O 1
ATOM 1987 N N . ASN B 1 12 ? 48.26546 9.78720 19.66146 1.000 35.66715 12 ASN B N 1
ATOM 1988 C CA . ASN B 1 12 ? 48.41873 9.41322 18.26061 1.000 31.73793 12 ASN B CA 1
ATOM 1989 C C . ASN B 1 12 ? 47.11835 9.33881 17.47132 1.000 31.83302 12 ASN B C 1
ATOM 1990 O O . ASN B 1 12 ? 47.17668 9.20648 16.24354 1.000 31.51158 12 ASN B O 1
ATOM 1995 N N . GLY B 1 13 ? 45.95691 9.42162 18.12071 1.000 28.06031 13 GLY B N 1
ATOM 1996 C CA . GLY B 1 13 ? 44.69216 9.43897 17.41304 1.000 30.21948 13 GLY B CA 1
ATOM 1997 C C . GLY B 1 13 ? 44.12639 8.07662 17.08361 1.000 20.68596 13 GLY B C 1
ATOM 1998 O O . GLY B 1 13 ? 43.04254 7.99763 16.49612 1.000 20.86979 13 GLY B O 1
ATOM 1999 N N . TYR B 1 14 ? 44.83040 7.00900 17.43335 1.000 20.11031 14 TYR B N 1
ATOM 2000 C CA . TYR B 1 14 ? 44.38178 5.65269 17.19472 1.000 23.19472 14 TYR B CA 1
ATOM 2001 C C . TYR B 1 14 ? 45.13968 4.76400 18.16293 1.000 28.44224 14 TYR B C 1
ATOM 2002 O O . TYR B 1 14 ? 46.23096 5.10543 18.62645 1.000 22.44730 14 TYR B O 1
ATOM 2011 N N . SER B 1 15 ? 44.54141 3.62265 18.47238 1.000 23.07868 15 SER B N 1
ATOM 2012 C CA . SER B 1 15 ? 45.17521 2.64363 19.33598 1.000 25.41474 15 SER B CA 1
ATOM 2013 C C . SER B 1 15 ? 44.77424 1.27055 18.83330 1.000 35.69281 15 SER B C 1
ATOM 2014 O O . SER B 1 15 ? 43.64243 1.08557 18.36907 1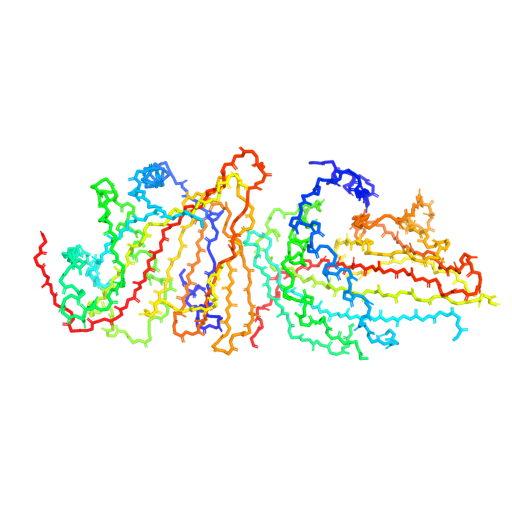.000 30.76910 15 SER B O 1
ATOM 2017 N N . LEU B 1 16 ? 45.70405 0.32119 18.90542 1.000 30.29097 16 LEU B N 1
ATOM 2018 C CA . LEU B 1 16 ? 45.41323 -1.06195 18.56363 1.000 27.31363 16 LEU B CA 1
ATOM 2019 C C . LEU B 1 16 ? 45.16778 -1.87097 19.82458 1.000 34.34816 16 LEU B C 1
ATOM 2020 O O . LEU B 1 16 ? 45.78498 -1.62950 20.86643 1.000 34.13386 16 LEU B O 1
ATOM 2025 N N . LEU B 1 17 ? 44.25035 -2.82535 19.72587 1.000 23.49743 17 LEU B N 1
ATOM 2026 C CA . LEU B 1 17 ? 44.03164 -3.80697 20.78014 1.000 24.90849 17 LEU B CA 1
ATOM 2027 C C . LEU B 1 17 ? 43.90826 -5.14569 20.07302 1.000 30.71788 17 LEU B C 1
ATOM 2028 O O . LEU B 1 17 ? 42.82765 -5.51423 19.60091 1.000 23.28578 17 LEU B O 1
ATOM 2033 N N . PRO B 1 18 ? 45.01329 -5.88375 19.95052 1.000 27.06192 18 PRO B N 1
ATOM 2034 C CA . PRO B 1 18 ? 44.91624 -7.23835 19.39254 1.000 22.08619 18 PRO B CA 1
ATOM 2035 C C . PRO B 1 18 ? 44.10317 -8.14533 20.30142 1.000 28.48344 18 PRO B C 1
ATOM 2036 O O . PRO B 1 18 ? 43.99549 -7.92698 21.50883 1.000 33.76935 18 PRO B O 1
ATOM 2040 N N . ALA B 1 19 ? 43.51332 -9.17374 19.69692 1.000 27.47698 19 ALA B N 1
ATOM 2041 C CA . ALA B 1 19 ? 42.69538 -10.10434 20.45993 1.000 24.48047 19 ALA B CA 1
ATOM 2042 C C . ALA B 1 19 ? 43.48647 -10.78664 21.57165 1.000 38.01854 19 ALA B C 1
ATOM 2043 O O . ALA B 1 19 ? 42.90465 -11.17329 22.59059 1.000 46.46036 19 ALA B O 1
ATOM 2045 N N . ASP B 1 20 ? 44.80624 -10.94172 21.40089 1.000 46.04643 20 ASP B N 1
ATOM 2046 C CA . ASP B 1 20 ? 45.60744 -11.65648 22.39643 1.000 56.77844 20 ASP B CA 1
ATOM 2047 C C . ASP B 1 20 ? 45.83383 -10.82973 23.65958 1.000 54.14648 20 ASP B C 1
ATOM 2048 O O . ASP B 1 20 ? 45.92698 -11.39356 24.75750 1.000 58.74226 20 ASP B O 1
ATOM 2053 N N . ARG B 1 21 ? 45.93143 -9.50247 23.52769 1.000 60.44532 21 ARG B N 1
ATOM 2054 C CA . ARG B 1 21 ? 46.07035 -8.60849 24.67594 1.000 57.26644 21 ARG B CA 1
ATOM 2055 C C . ARG B 1 21 ? 44.80700 -8.53890 25.52299 1.000 55.53254 21 ARG B C 1
ATOM 2056 O O . ARG B 1 21 ? 44.81021 -7.87851 26.56735 1.000 54.80325 21 ARG B O 1
ATOM 2064 N N . LEU B 1 22 ? 43.73789 -9.20272 25.10135 1.000 58.83702 22 LEU B N 1
ATOM 2065 C CA . LEU B 1 22 ? 42.47396 -9.22410 25.81759 1.000 62.04766 22 LEU B CA 1
ATOM 2066 C C . LEU B 1 22 ? 42.31768 -10.55461 26.54584 1.000 65.68407 22 LEU B C 1
ATOM 2067 O O . LEU B 1 22 ? 42.83476 -11.58502 26.10604 1.000 56.55719 22 LEU B O 1
ATOM 2072 N N . VAL B 1 23 ? 41.61118 -10.52251 27.67381 1.000 67.80961 23 VAL B N 1
ATOM 2073 C CA . VAL B 1 23 ? 41.29213 -11.72573 28.43484 1.000 66.19193 23 VAL B CA 1
ATOM 2074 C C . VAL B 1 23 ? 39.90282 -12.18263 28.01856 1.000 66.45063 23 VAL B C 1
ATOM 2075 O O . VAL B 1 23 ? 38.92730 -11.43394 28.15447 1.000 76.15187 23 VAL B O 1
ATOM 2079 N N . ILE B 1 24 ? 39.80833 -13.40587 27.50865 1.000 59.81029 24 ILE B N 1
ATOM 2080 C CA . ILE B 1 24 ? 38.55066 -13.96181 27.02944 1.000 65.62002 24 ILE B CA 1
ATOM 2081 C C . ILE B 1 24 ? 38.19646 -15.17825 27.87169 1.000 59.22602 24 ILE B C 1
ATOM 2082 O O . ILE B 1 24 ? 38.95568 -16.15195 27.90679 1.000 70.06968 24 ILE B O 1
ATOM 2084 N N . ASP B 1 25 ? 37.05070 -15.11758 28.55446 1.000 63.52687 25 ASP B N 1
ATOM 2085 C CA . ASP B 1 25 ? 36.51538 -16.28060 29.25456 1.000 53.76469 25 ASP B CA 1
ATOM 2086 C C . ASP B 1 25 ? 35.74364 -17.16044 28.28057 1.000 57.67201 25 ASP B C 1
ATOM 2087 O O . ASP B 1 25 ? 36.00311 -17.12991 27.07399 1.000 64.83868 25 ASP B O 1
ATOM 2092 N N . ALA B 1 26 ? 34.78373 -17.93320 28.78778 1.000 50.37998 26 ALA B N 1
ATOM 2093 C CA . ALA B 1 26 ? 33.96237 -18.79909 27.95033 1.000 48.94488 26 ALA B CA 1
ATOM 2094 C C . ALA B 1 26 ? 32.60776 -18.19893 27.60179 1.000 46.59902 26 ALA B C 1
ATOM 2095 O O . ALA B 1 26 ? 32.09622 -18.45182 26.50468 1.000 46.46120 26 ALA B O 1
ATOM 2097 N N . GLU B 1 27 ? 32.00618 -17.42485 28.50843 1.000 46.35325 27 GLU B N 1
ATOM 2098 C CA . GLU B 1 27 ? 30.77935 -16.71260 28.16713 1.000 50.14413 27 GLU B CA 1
ATOM 2099 C C . GLU B 1 27 ? 31.03622 -15.68779 27.06513 1.000 42.22196 27 GLU B C 1
ATOM 2100 O O . GLU B 1 27 ? 30.27352 -15.59388 26.09583 1.000 44.56830 27 GLU B O 1
ATOM 2106 N N . LEU B 1 28 ? 32.11289 -14.90888 27.19820 1.000 35.00822 28 LEU B N 1
ATOM 2107 C CA . LEU B 1 28 ? 32.52866 -14.02834 26.11134 1.000 41.18950 28 LEU B CA 1
ATOM 2108 C C . LEU B 1 28 ? 32.84537 -14.82679 24.85052 1.000 39.12674 28 LEU B C 1
ATOM 2109 O O . LEU B 1 28 ? 32.39548 -14.47715 23.75105 1.000 28.37873 28 LEU B O 1
ATOM 2114 N N . ARG B 1 29 ? 33.61539 -15.91139 24.99571 1.000 32.52690 29 ARG B N 1
ATOM 2115 C CA . ARG B 1 29 ? 33.88149 -16.80961 23.87379 1.000 35.89960 29 ARG B CA 1
ATOM 2116 C C . ARG B 1 29 ? 32.58703 -17.26493 23.20638 1.000 34.20375 29 ARG B C 1
ATOM 2117 O O . ARG B 1 29 ? 32.46604 -17.24969 21.97709 1.000 27.37323 29 ARG B O 1
ATOM 2125 N N . GLN B 1 30 ? 31.59963 -17.67456 24.00321 1.000 32.76909 30 GLN B N 1
ATOM 2126 C CA . GLN B 1 30 ? 30.35976 -18.15232 23.40240 1.000 29.43454 30 GLN B CA 1
ATOM 2127 C C . GLN B 1 30 ? 29.62632 -17.03406 22.66564 1.000 35.30098 30 GLN B C 1
ATOM 2128 O O . GLN B 1 30 ? 29.13775 -17.23898 21.54751 1.000 27.89738 30 GLN B O 1
ATOM 2134 N N . HIS B 1 31 ? 29.56038 -15.83559 23.25449 1.000 26.76102 31 HIS B N 1
ATOM 2135 C CA . HIS B 1 31 ? 28.76779 -14.78169 22.62534 1.000 24.86913 31 HIS B CA 1
ATOM 2136 C C . HIS B 1 31 ? 29.46029 -14.19809 21.40512 1.000 16.48413 31 HIS B C 1
ATOM 2137 O O . HIS B 1 31 ? 28.77985 -13.71976 20.49220 1.000 21.54475 31 HIS B O 1
ATOM 2144 N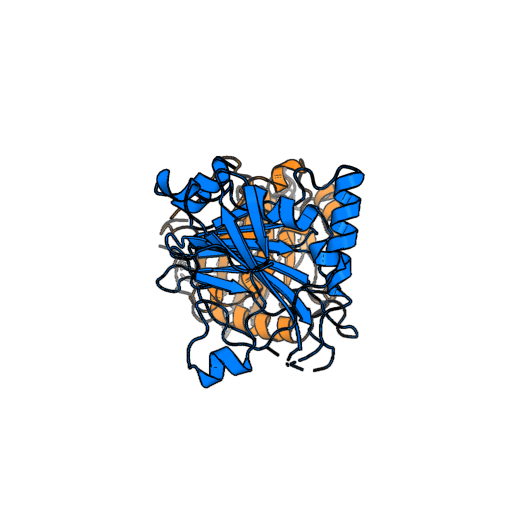 N . VAL B 1 32 ? 30.79683 -14.22640 21.36317 1.000 19.00423 32 VAL B N 1
ATOM 2145 C CA . VAL B 1 32 ? 31.50919 -13.78579 20.16453 1.000 21.19636 32 VAL B CA 1
ATOM 2146 C C . VAL B 1 32 ? 31.15130 -14.67013 18.97630 1.000 25.24150 32 VAL B C 1
ATOM 2147 O O . VAL B 1 32 ? 30.94519 -14.18518 17.85606 1.000 16.71233 32 VAL B O 1
ATOM 2151 N N . LYS B 1 33 ? 31.07895 -15.98062 19.19472 1.000 23.19850 33 LYS B N 1
ATOM 2152 C CA . LYS B 1 33 ? 30.74190 -16.86978 18.08895 1.000 24.76443 33 LYS B CA 1
ATOM 2153 C C . LYS B 1 33 ? 29.30468 -16.65455 17.63270 1.000 17.60098 33 LYS B C 1
ATOM 2154 O O . LYS B 1 33 ? 29.03138 -16.61828 16.43037 1.000 21.16219 33 LYS B O 1
ATOM 2160 N N . GLU B 1 34 ? 28.37814 -16.48476 18.57925 1.000 24.03444 34 GLU B N 1
ATOM 2161 C CA . GLU B 1 34 ? 26.99528 -16.16991 18.22461 1.000 23.60576 34 GLU B CA 1
ATOM 2162 C C . GLU B 1 34 ? 26.90604 -14.87200 17.43015 1.000 19.25857 34 GLU B C 1
ATOM 2163 O O . GLU B 1 34 ? 26.16052 -14.78921 16.44542 1.000 21.01199 34 GLU B O 1
ATOM 2169 N N . LEU B 1 35 ? 27.65176 -13.84011 17.85399 1.000 19.24543 35 LEU B N 1
ATOM 2170 C CA . LEU B 1 35 ? 27.63434 -12.55515 17.15493 1.000 13.59660 35 LEU B CA 1
ATOM 2171 C C . LEU B 1 35 ? 28.27235 -12.65919 15.77369 1.000 20.46381 35 LEU B C 1
ATOM 2172 O O . LEU B 1 35 ? 27.70978 -12.17697 14.78209 1.000 17.86135 35 LEU B O 1
ATOM 2177 N N . ALA B 1 36 ? 29.45042 -13.27422 15.68107 1.000 18.14889 36 ALA B N 1
ATOM 2178 C CA . ALA B 1 36 ? 30.13326 -13.31334 14.39208 1.000 17.94201 36 ALA B CA 1
ATOM 2179 C C . ALA B 1 36 ? 29.34158 -14.10254 13.35597 1.000 17.00088 36 ALA B C 1
ATOM 2180 O O . ALA B 1 36 ? 29.38478 -13.77325 12.16607 1.000 18.82480 36 ALA B O 1
ATOM 2182 N N . ALA B 1 37 ? 28.62052 -15.13783 13.78404 1.000 17.13556 37 ALA B N 1
ATOM 2183 C CA . ALA B 1 37 ? 27.79847 -15.91327 12.85929 1.000 23.80507 37 ALA B CA 1
ATOM 2184 C C . ALA B 1 37 ? 26.71322 -15.06652 12.20369 1.000 26.30166 37 ALA B C 1
ATOM 2185 O O . ALA B 1 37 ? 26.24848 -15.41485 11.10793 1.000 23.64308 37 ALA B O 1
ATOM 2187 N N . GLU B 1 38 ? 26.31095 -13.95813 12.84473 1.000 25.89836 38 GLU B N 1
ATOM 2188 C CA . GLU B 1 38 ? 25.31496 -13.05561 12.26152 1.000 29.11394 38 GLU B CA 1
ATOM 2189 C C . GLU B 1 38 ? 25.74208 -12.52920 10.91003 1.000 22.07892 38 GLU B C 1
ATOM 2190 O O . GLU B 1 38 ? 24.89126 -12.23684 10.05987 1.000 27.68910 38 GLU B O 1
ATOM 2196 N N . TRP B 1 39 ? 27.04427 -12.36456 10.69880 1.000 19.50325 39 TRP B N 1
ATOM 2197 C CA . TRP B 1 39 ? 27.51627 -11.86992 9.41318 1.000 23.63532 39 TRP B CA 1
ATOM 2198 C C . TRP B 1 39 ? 27.21261 -12.81482 8.24957 1.000 27.76601 39 TRP B C 1
ATOM 2199 O O . TRP B 1 39 ? 27.39204 -12.41507 7.09129 1.000 23.36283 39 TRP B O 1
ATOM 2210 N N . GLU B 1 40 ? 26.77544 -14.04599 8.52070 1.000 27.25664 40 GLU B N 1
ATOM 2211 C CA . GLU B 1 40 ? 26.41713 -14.99021 7.46610 1.000 37.48445 40 GLU B CA 1
ATOM 2212 C C . GLU B 1 40 ? 24.99711 -14.79202 6.95766 1.000 40.94500 40 GLU B C 1
ATOM 2213 O O . GLU B 1 40 ? 24.57285 -15.51813 6.05187 1.000 41.34543 40 GLU B O 1
ATOM 2219 N N . ASN B 1 41 ? 24.24660 -13.84422 7.52046 1.000 43.26012 41 ASN B N 1
ATOM 2220 C CA . ASN B 1 41 ? 22.85096 -13.64486 7.14669 1.000 33.41562 41 ASN B CA 1
ATOM 2221 C C . ASN B 1 41 ? 22.55713 -12.18280 6.88702 1.000 30.75803 41 ASN B C 1
ATOM 2222 O O . ASN B 1 41 ? 21.46463 -11.70637 7.20622 1.000 34.52233 41 ASN B O 1
ATOM 2227 N N . LEU B 1 42 ? 23.52663 -11.45773 6.33058 1.000 34.54765 42 LEU B N 1
ATOM 2228 C CA . LEU B 1 42 ? 23.33733 -10.05903 5.97855 1.000 28.24507 42 LEU B CA 1
ATOM 2229 C C . LEU B 1 42 ? 22.82797 -9.95331 4.54885 1.000 37.40112 42 LEU B C 1
ATOM 2230 O O . LEU B 1 42 ? 23.04560 -10.84701 3.72590 1.000 36.79023 42 LEU B O 1
ATOM 2235 N N . GLU B 1 43 ? 22.14798 -8.84794 4.25725 1.000 37.37844 43 GLU B N 1
ATOM 2236 C CA . GLU B 1 43 ? 21.57253 -8.63310 2.93889 1.000 44.48509 43 GLU B CA 1
ATOM 2237 C C . GLU B 1 43 ? 22.53340 -7.84174 2.06196 1.000 41.14793 43 GLU B C 1
ATOM 2238 O O . GLU B 1 43 ? 23.25438 -6.96296 2.54422 1.000 43.34595 43 GLU B O 1
ATOM 2244 N N . THR B 1 44 ? 22.53208 -8.15935 0.76771 1.000 50.10559 44 THR B N 1
ATOM 2245 C CA . THR B 1 44 ? 23.53516 -7.65073 -0.15396 1.000 55.81145 44 THR B CA 1
ATOM 2246 C C . THR B 1 44 ? 23.21803 -6.21888 -0.58792 1.000 56.54295 44 THR B C 1
ATOM 2247 O O . THR B 1 44 ? 22.15461 -5.66564 -0.29329 1.000 54.90379 44 THR B O 1
ATOM 2251 N N . ASP B 1 45 ? 24.17453 -5.63541 -1.31938 1.000 68.36393 45 ASP B N 1
ATOM 2252 C CA . ASP B 1 45 ? 24.21195 -4.23115 -1.72405 1.000 60.99172 45 ASP B CA 1
ATOM 2253 C C . ASP B 1 45 ? 24.35767 -3.32633 -0.50467 1.000 58.86894 45 ASP B C 1
ATOM 2254 O O . ASP B 1 45 ? 23.57624 -3.41658 0.44850 1.000 55.20770 45 ASP B O 1
ATOM 2259 N N . ARG B 1 46 ? 25.36790 -2.46024 -0.52105 1.000 66.48764 46 ARG B N 1
ATOM 2260 C CA . ARG B 1 46 ? 25.64466 -1.58039 0.61435 1.000 65.61184 46 ARG B CA 1
ATOM 2261 C C . ARG B 1 46 ? 24.69323 -0.38469 0.64298 1.000 65.84725 46 ARG B C 1
ATOM 2262 O O . ARG B 1 46 ? 23.70658 -0.37949 1.38341 1.000 49.50595 46 ARG B O 1
ATOM 2270 N N . GLY B 1 51 ? 30.60896 -8.11664 -9.78651 1.000 50.00624 51 GLY B N 1
ATOM 2271 C CA . GLY B 1 51 ? 31.42164 -6.99463 -10.22779 1.000 61.62793 51 GLY B CA 1
ATOM 2272 C C . GLY B 1 51 ? 32.91352 -7.22315 -10.04405 1.000 63.89636 51 GLY B C 1
ATOM 2273 O O . GLY B 1 51 ? 33.68030 -7.13563 -11.00594 1.000 72.86783 51 GLY B O 1
ATOM 2274 N N . SER B 1 52 ? 33.29461 -7.50612 -8.79426 1.000 57.29440 52 SER B N 1
ATOM 2275 C CA . SER B 1 52 ? 34.64286 -7.83814 -8.33141 1.000 59.89202 52 SER B CA 1
ATOM 2276 C C . SER B 1 52 ? 34.65429 -7.64860 -6.82024 1.000 59.46613 52 SER B C 1
ATOM 2277 O O . SER B 1 52 ? 35.44506 -8.26936 -6.09938 1.000 53.83541 52 SER B O 1
ATOM 2280 N N . ARG B 1 53 ? 33.75346 -6.79460 -6.34165 1.000 56.57136 53 ARG B N 1
ATOM 2281 C CA . ARG B 1 53 ? 33.61477 -6.47131 -4.93023 1.000 44.92508 53 ARG B CA 1
ATOM 2282 C C . ARG B 1 53 ? 32.13456 -6.44761 -4.58193 1.000 49.62928 53 ARG B C 1
ATOM 2283 O O . ARG B 1 53 ? 31.33076 -5.88536 -5.33205 1.000 51.72236 53 ARG B O 1
ATOM 2291 N N . PHE B 1 54 ? 31.77521 -7.07444 -3.46163 1.000 37.95065 54 PHE B N 1
ATOM 2292 C CA . PHE B 1 54 ? 30.41527 -7.05376 -2.94246 1.000 27.35977 54 PHE B CA 1
ATOM 2293 C C . PHE B 1 54 ? 30.43999 -6.65772 -1.46961 1.000 41.96153 54 PHE B C 1
ATOM 2294 O O . PHE B 1 54 ? 31.43627 -6.85778 -0.76611 1.000 33.84463 54 PHE B O 1
ATOM 2302 N N . ARG B 1 55 ? 29.31366 -6.11630 -1.00445 1.000 35.19790 55 ARG B N 1
ATOM 2303 C CA . ARG B 1 55 ? 29.18218 -5.62465 0.36429 1.000 40.84345 55 ARG B CA 1
ATOM 2304 C C . ARG B 1 55 ? 27.78816 -5.95290 0.87257 1.000 36.86928 55 ARG B C 1
ATOM 2305 O O . ARG B 1 55 ? 26.79664 -5.55598 0.25529 1.000 34.26833 55 ARG B O 1
ATOM 2313 N N . GLU B 1 56 ? 27.71551 -6.69710 1.97549 1.000 25.74301 56 GLU B N 1
ATOM 2314 C CA . GLU B 1 56 ? 26.47627 -6.94653 2.69763 1.000 24.54583 56 GLU B CA 1
ATOM 2315 C C . GLU B 1 56 ? 26.54225 -6.22148 4.03664 1.000 26.04261 56 GLU B C 1
ATOM 2316 O O . GLU B 1 56 ? 27.60677 -6.14808 4.65568 1.000 26.44803 56 GLU B O 1
ATOM 2322 N N . ARG B 1 57 ? 25.41624 -5.67641 4.48686 1.000 26.22340 57 ARG B N 1
ATOM 2323 C CA . ARG B 1 57 ? 25.50491 -4.82123 5.66071 1.000 32.03517 57 ARG B CA 1
ATOM 2324 C C . ARG B 1 57 ? 24.19249 -4.80402 6.42316 1.000 28.32167 57 ARG B C 1
ATOM 2325 O O . ARG B 1 57 ? 23.15312 -5.27760 5.94997 1.000 27.75026 57 ARG B O 1
ATOM 2333 N N . ALA B 1 58 ? 24.27379 -4.25190 7.63030 1.000 21.93713 58 ALA B N 1
ATOM 2334 C CA . ALA B 1 58 ? 23.12231 -4.01931 8.48448 1.000 15.75625 58 ALA B CA 1
ATOM 2335 C C . ALA B 1 58 ? 23.49558 -2.89063 9.43242 1.000 23.90038 58 ALA B C 1
ATOM 2336 O O . ALA B 1 58 ? 24.68024 -2.58580 9.63081 1.000 21.57691 58 ALA B O 1
ATOM 2338 N N . TYR B 1 59 ? 22.48293 -2.25512 10.01235 1.000 18.69822 59 TYR B N 1
ATOM 2339 C CA . TYR B 1 59 ? 22.77737 -0.98534 10.65047 1.000 21.05145 59 TYR B CA 1
ATOM 2340 C C . TYR B 1 59 ? 21.65901 -0.58717 11.59709 1.000 26.23814 59 TYR B C 1
ATOM 2341 O O . TYR B 1 59 ? 20.48523 -0.86072 11.33539 1.000 20.49575 59 TYR B O 1
ATOM 2350 N N . ASP B 1 60 ? 22.04197 0.06691 12.69847 1.000 19.46122 60 ASP B N 1
ATOM 2351 C CA . ASP B 1 60 ? 21.08533 0.70816 13.58989 1.000 17.63204 60 ASP B CA 1
ATOM 2352 C C . ASP B 1 60 ? 21.83794 1.71339 14.44422 1.000 18.27531 60 ASP B C 1
ATOM 2353 O O . ASP B 1 60 ? 23.06938 1.71358 14.49338 1.000 16.43793 60 ASP B O 1
ATOM 2358 N N . ARG B 1 61 ? 21.07523 2.58815 15.09515 1.000 18.19164 61 ARG B N 1
ATOM 2359 C CA . ARG B 1 61 ? 21.61465 3.66036 15.91230 1.000 17.63506 61 ARG B CA 1
ATOM 2360 C C . ARG B 1 61 ? 21.07131 3.51851 17.32229 1.000 15.51515 61 ARG B C 1
ATOM 2361 O O . ARG B 1 61 ? 19.96397 3.01982 17.51851 1.000 15.41440 61 ARG B O 1
ATOM 2369 N N . PHE B 1 62 ? 21.85463 3.97640 18.29695 1.000 13.84166 62 PHE B N 1
ATOM 2370 C CA . PHE B 1 62 ? 21.47297 3.91445 19.69765 1.000 12.09561 62 PHE B CA 1
ATOM 2371 C C . PHE B 1 62 ? 21.63646 5.27705 20.33770 1.000 12.44441 62 PHE B C 1
ATOM 2372 O O . PHE B 1 62 ? 22.55335 6.02828 20.00408 1.000 14.12707 62 PHE B O 1
ATOM 2380 N N . PHE B 1 63 ? 20.71317 5.57910 21.23992 1.000 11.08989 63 PHE B N 1
ATOM 2381 C CA . PHE B 1 63 ? 20.84581 6.62815 22.23406 1.000 11.75678 63 PHE B CA 1
ATOM 2382 C C . PHE B 1 63 ? 21.67765 6.06598 23.38530 1.000 13.00782 63 PHE B C 1
ATOM 2383 O O . PHE B 1 63 ? 21.35737 4.99744 23.90789 1.000 13.55150 63 PHE B O 1
ATOM 2391 N N . PHE B 1 64 ? 22.73640 6.77313 23.78052 1.000 15.44429 64 PHE B N 1
ATOM 2392 C CA . PHE B 1 64 ? 23.66841 6.26215 24.77876 1.000 11.90907 64 PHE B CA 1
ATOM 2393 C C . PHE B 1 64 ? 24.03502 7.36675 25.75691 1.000 13.75206 64 PHE B C 1
ATOM 2394 O O . PHE B 1 64 ? 24.41966 8.45985 25.33958 1.000 12.74275 64 PHE B O 1
ATOM 2402 N N . VAL B 1 65 ? 23.91546 7.10025 27.06455 1.000 13.97794 65 VAL B N 1
ATOM 2403 C CA . VAL B 1 65 ? 24.39108 8.00926 28.08481 1.000 12.01709 65 VAL B CA 1
ATOM 2404 C C . VAL B 1 65 ? 25.47998 7.27194 28.87321 1.000 12.03716 65 VAL B C 1
ATOM 2405 O O . VAL B 1 65 ? 25.20598 6.25482 29.49954 1.000 10.11085 65 VAL B O 1
ATOM 2409 N N . PRO B 1 66 ? 26.73402 7.72360 28.81109 1.000 11.29720 66 PRO B N 1
ATOM 2410 C CA . PRO B 1 66 ? 27.80319 6.92450 29.43007 1.000 10.56006 66 PRO B CA 1
ATOM 2411 C C . PRO B 1 66 ? 27.68751 6.75893 30.93420 1.000 12.55793 66 PRO B C 1
ATOM 2412 O O . PRO B 1 66 ? 28.00791 5.67680 31.44594 1.000 12.93114 66 PRO B O 1
ATOM 2416 N N A ARG B 1 67 ? 27.24124 7.79074 31.65796 0.323 11.68007 67 ARG B N 1
ATOM 2417 N N B ARG B 1 67 ? 27.24328 7.78331 31.66658 0.677 11.68289 67 ARG B N 1
ATOM 2418 C CA A ARG B 1 67 ? 27.27849 7.74934 33.11897 0.323 14.37573 67 ARG B CA 1
ATOM 2419 C CA B ARG B 1 67 ? 27.28539 7.70626 33.12645 0.677 14.36397 67 ARG B CA 1
ATOM 2420 C C A ARG B 1 67 ? 26.41900 6.61508 33.66318 0.323 12.75782 67 ARG B C 1
ATOM 2421 C C B ARG B 1 67 ? 26.42751 6.56049 33.63698 0.677 12.82288 67 ARG B C 1
ATOM 2422 O O A ARG B 1 67 ? 26.83435 5.88742 34.57369 0.323 12.81675 67 ARG B O 1
ATOM 2423 O O B ARG B 1 67 ? 26.85176 5.77573 34.49568 0.677 12.73202 67 ARG B O 1
ATOM 2438 N N . THR B 1 68 ? 25.22677 6.44041 33.10272 1.000 8.24591 68 THR B N 1
ATOM 2439 C CA . THR B 1 68 ? 24.28028 5.43076 33.51639 1.000 9.66295 68 THR B CA 1
ATOM 2440 C C . THR B 1 68 ? 24.36516 4.17180 32.67894 1.000 10.64199 68 THR B C 1
ATOM 2441 O O . THR B 1 68 ? 23.72228 3.17913 33.02092 1.000 9.79883 68 THR B O 1
ATOM 2445 N N . GLY B 1 69 ? 25.11018 4.20183 31.57416 1.000 11.80470 69 GLY B N 1
ATOM 2446 C CA . GLY B 1 69 ? 25.08140 3.10392 30.64231 1.000 8.04123 69 GLY B CA 1
ATOM 2447 C C . GLY B 1 69 ? 23.78956 2.97663 29.86819 1.000 10.88375 69 GLY B C 1
ATOM 2448 O O . GLY B 1 69 ? 23.58280 1.95465 29.22580 1.000 10.39693 69 GLY B O 1
ATOM 2449 N N . GLU B 1 70 ? 22.88893 3.96097 29.93904 1.000 9.52595 70 GLU B N 1
ATOM 2450 C CA . GLU B 1 70 ? 21.62265 3.83285 29.23544 1.000 8.22294 70 GLU B CA 1
ATOM 2451 C C . GLU B 1 70 ? 21.87743 3.67947 27.73794 1.000 10.70447 70 GLU B C 1
ATOM 2452 O O . GLU B 1 70 ? 22.65887 4.42977 27.15450 1.000 9.57236 70 GLU B O 1
ATOM 2458 N N . VAL B 1 71 ? 21.25646 2.66144 27.14042 1.000 10.47023 71 VAL B N 1
ATOM 2459 C CA . VAL B 1 71 ? 21.32495 2.37504 25.70807 1.000 9.35613 71 VAL B CA 1
ATOM 2460 C C . VAL B 1 71 ? 19.90008 2.11286 25.24558 1.000 11.86651 71 VAL B C 1
ATOM 2461 O O . VAL B 1 71 ? 19.20921 1.26572 25.82061 1.000 11.14041 71 VAL B O 1
ATOM 2465 N N . ARG B 1 72 ? 19.44332 2.86419 24.24224 1.000 14.38289 72 ARG B N 1
ATOM 2466 C CA . ARG B 1 72 ? 18.11519 2.72011 23.65906 1.000 10.75332 72 ARG B CA 1
ATOM 2467 C C . ARG B 1 72 ? 18.27977 2.60225 22.15217 1.000 9.80434 72 ARG B C 1
ATOM 2468 O O . ARG B 1 72 ? 18.89713 3.46823 21.53610 1.000 9.05473 72 ARG B O 1
ATOM 2476 N N . LEU B 1 73 ? 17.75106 1.53237 21.57184 1.000 11.66188 73 LEU B N 1
ATOM 2477 C CA . LEU B 1 73 ? 17.72723 1.40870 20.12458 1.000 14.17299 73 LEU B CA 1
ATOM 2478 C C . LEU B 1 73 ? 16.80718 2.47762 19.55189 1.000 22.70284 73 LEU B C 1
ATOM 2479 O O . LEU B 1 73 ? 15.66422 2.61927 19.99486 1.000 15.94208 73 LEU B O 1
ATOM 2484 N N . ARG B 1 74 ? 17.31681 3.24733 18.57972 1.000 16.92899 74 ARG B N 1
ATOM 2485 C CA . ARG B 1 74 ? 16.53726 4.31820 17.97669 1.000 19.11038 74 ARG B CA 1
ATOM 2486 C C . ARG B 1 74 ? 15.75253 3.79294 16.77960 1.000 18.96796 74 ARG B C 1
ATOM 2487 O O . ARG B 1 74 ? 16.09249 2.74767 16.21236 1.000 18.24933 74 ARG B O 1
ATOM 2495 N N . PRO B 1 75 ? 14.65270 4.45702 16.40609 1.000 25.38690 75 PRO B N 1
ATOM 2496 C CA . PRO B 1 75 ? 13.88546 4.00438 15.23865 1.000 24.81664 75 PRO B CA 1
ATOM 2497 C C . PRO B 1 75 ? 14.80520 3.81004 14.04951 1.000 17.94134 75 PRO B C 1
ATOM 2498 O O . PRO B 1 75 ? 15.69555 4.62271 13.79516 1.000 23.60514 75 PRO B O 1
ATOM 2502 N N . HIS B 1 76 ? 14.59549 2.71405 13.33231 1.000 22.39763 76 HIS B N 1
ATOM 2503 C CA . HIS B 1 76 ? 15.47552 2.38263 12.22131 1.000 26.66497 76 HIS B CA 1
ATOM 2504 C C . HIS B 1 76 ? 15.19064 3.30162 11.03976 1.000 29.69362 76 HIS B C 1
ATOM 2505 O O . HIS B 1 76 ? 14.13015 3.20974 10.41574 1.000 34.44709 76 HIS B O 1
ATOM 2512 N N . ARG B 1 77 ? 16.12067 4.16097 10.71776 1.000 28.37689 77 ARG B N 1
ATOM 2513 C CA . ARG B 1 77 ? 15.89483 4.99710 9.54500 1.000 42.17416 77 ARG B CA 1
ATOM 2514 C C . ARG B 1 77 ? 16.42457 4.27455 8.30943 1.000 44.67534 77 ARG B C 1
ATOM 2515 O O . ARG B 1 77 ? 17.5685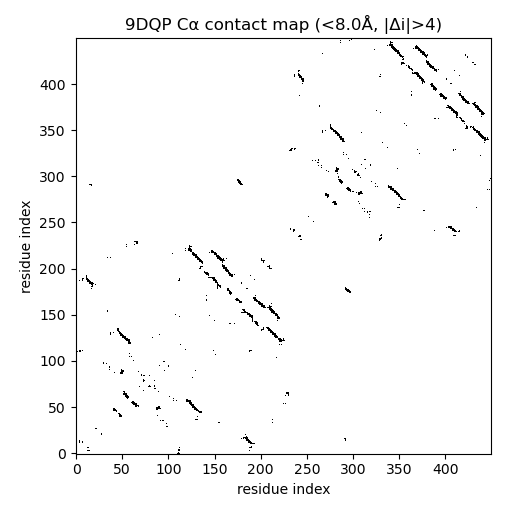4 3.80183 8.32028 1.000 41.58318 77 ARG B O 1
ATOM 2523 N N . PRO B 1 78 ? 15.64844 4.17918 7.23317 1.000 49.11894 78 PRO B N 1
ATOM 2524 C CA . PRO B 1 78 ? 16.06751 3.34220 6.09768 1.000 41.63170 78 PRO B CA 1
ATOM 2525 C C . PRO B 1 78 ? 17.20136 3.90484 5.25485 1.000 49.20919 78 PRO B C 1
ATOM 2526 O O . PRO B 1 78 ? 17.53942 3.30982 4.22858 1.000 57.86402 78 PRO B O 1
ATOM 2530 N N . TYR B 1 79 ? 17.79575 5.03097 5.65690 1.000 57.37450 79 TYR B N 1
ATOM 2531 C CA . TYR B 1 79 ? 18.80674 5.72022 4.84842 1.000 48.17140 79 TYR B CA 1
ATOM 2532 C C . TYR B 1 79 ? 19.90256 6.22629 5.78444 1.000 58.80445 79 TYR B C 1
ATOM 2533 O O . TYR B 1 79 ? 19.69540 7.19330 6.52378 1.000 49.46135 79 TYR B O 1
ATOM 2542 N N . PHE B 1 80 ? 21.06197 5.57358 5.75829 1.000 60.90458 80 PHE B N 1
ATOM 2543 C CA . PHE B 1 80 ? 22.13401 5.90275 6.69831 1.000 59.14398 80 PHE B CA 1
ATOM 2544 C C . PHE B 1 80 ? 22.78813 7.22930 6.32365 1.000 64.72521 80 PHE B C 1
ATOM 2545 O O . PHE B 1 80 ? 22.29495 8.30091 6.69419 1.000 61.77209 80 PHE B O 1
ATOM 2553 N N . ASP B 1 95 ? 18.68335 1.36395 0.92432 1.000 46.46215 95 ASP B N 1
ATOM 2554 C CA . ASP B 1 95 ? 17.93587 0.78190 2.03294 1.000 40.86752 95 ASP B CA 1
ATOM 2555 C C . ASP B 1 95 ? 18.76382 -0.25541 2.79027 1.000 41.78184 95 ASP B C 1
ATOM 2556 O O . ASP B 1 95 ? 18.80129 -1.42736 2.41219 1.000 38.66650 95 ASP B O 1
ATOM 2561 N N . VAL B 1 96 ? 19.42895 0.18209 3.85814 1.000 45.94476 96 VAL B N 1
ATOM 2562 C CA . VAL B 1 96 ? 20.18945 -0.72633 4.71067 1.000 33.29331 96 VAL B CA 1
ATOM 2563 C C . VAL B 1 96 ? 19.24233 -1.39398 5.70084 1.000 27.00303 96 VAL B C 1
ATOM 2564 O O . VAL B 1 96 ? 18.36795 -0.74834 6.29894 1.000 31.86321 96 VAL B O 1
ATOM 2568 N N . ALA B 1 97 ? 19.39399 -2.69902 5.86248 1.000 22.88305 97 ALA B N 1
ATOM 2569 C CA . ALA B 1 97 ? 18.54825 -3.43540 6.78231 1.000 25.13940 97 ALA B CA 1
ATOM 2570 C C . ALA B 1 97 ? 18.92235 -3.13405 8.23704 1.000 23.71130 97 ALA B C 1
ATOM 2571 O O . ALA B 1 97 ? 20.02736 -2.65983 8.53183 1.000 19.73523 97 ALA B O 1
ATOM 2573 N N . PRO B 1 98 ? 18.00453 -3.38442 9.16238 1.000 23.18264 98 PRO B N 1
ATOM 2574 C CA . PRO B 1 98 ? 18.33058 -3.26254 10.58668 1.000 23.97191 98 PRO B CA 1
ATOM 2575 C C . PRO B 1 98 ? 19.23116 -4.39779 11.03260 1.000 29.53299 98 PRO B C 1
ATOM 2576 O O . PRO B 1 98 ? 19.40414 -5.39994 10.33815 1.000 24.32682 98 PRO B O 1
ATOM 2580 N N . LEU B 1 99 ? 19.80409 -4.22868 12.22277 1.000 22.29872 99 LEU B N 1
ATOM 2581 C CA . LEU B 1 99 ? 20.50449 -5.33206 12.85651 1.000 17.34267 99 LEU B CA 1
ATOM 2582 C C . LEU B 1 99 ? 19.51732 -6.45173 13.14633 1.000 21.21755 99 LEU B C 1
ATOM 2583 O O . LEU B 1 99 ? 18.36772 -6.21139 13.53171 1.000 25.00359 99 LEU B O 1
ATOM 2588 N N . SER B 1 100 ? 19.96263 -7.68246 12.94763 1.000 25.21585 100 SER B N 1
ATOM 2589 C CA . SER B 1 100 ? 19.07623 -8.82050 13.10178 1.000 20.86212 100 SER B CA 1
ATOM 2590 C C . SER B 1 100 ? 18.56025 -8.92139 14.52767 1.000 23.65570 100 SER B C 1
ATOM 2591 O O . SER B 1 100 ? 19.09860 -8.32074 15.46647 1.000 22.87840 100 SER B O 1
ATOM 2594 N N A ARG B 1 101 ? 17.49798 -9.71244 14.67963 0.524 23.24908 101 ARG B N 1
ATOM 2595 N N B ARG B 1 101 ? 17.49940 -9.71381 14.68356 0.476 23.27892 101 ARG B N 1
ATOM 2596 C CA A ARG B 1 101 ? 16.90304 -9.93280 15.99247 0.524 29.01079 101 ARG B CA 1
ATOM 2597 C CA B ARG B 1 101 ? 16.91108 -9.92376 16.00112 0.476 28.98419 101 ARG B CA 1
ATOM 2598 C C A ARG B 1 101 ? 17.89319 -10.59631 16.94501 0.524 24.22483 101 ARG B C 1
ATOM 2599 C C B ARG B 1 101 ? 17.90203 -10.59143 16.94799 0.476 24.22329 101 ARG B C 1
ATOM 2600 O O A ARG B 1 101 ? 17.99742 -10.21043 18.11494 0.524 21.59835 101 ARG B O 1
ATOM 2601 O O B ARG B 1 101 ? 18.01387 -10.20578 18.11727 0.476 21.62558 101 ARG B O 1
ATOM 2616 N N . THR B 1 102 ? 18.63574 -11.59392 16.45974 1.000 24.29572 102 THR B N 1
ATOM 2617 C CA . THR B 1 102 ? 19.57240 -12.29804 17.32643 1.000 20.92413 102 THR B CA 1
ATOM 2618 C C . THR B 1 102 ? 20.82136 -11.47249 17.59178 1.000 22.86120 102 THR B C 1
ATOM 2619 O O . THR B 1 102 ? 21.46611 -11.65791 18.62889 1.000 26.87168 102 THR B O 1
ATOM 2623 N N . THR B 1 103 ? 21.18421 -10.57490 16.66930 1.000 25.01145 103 THR B N 1
ATOM 2624 C CA . THR B 1 103 ? 22.21939 -9.58463 16.96251 1.000 22.06169 103 THR B CA 1
ATOM 2625 C C . THR B 1 103 ? 21.82882 -8.71918 18.15306 1.000 20.49408 103 THR B C 1
ATOM 2626 O O . THR B 1 103 ? 22.58155 -8.59356 19.12118 1.000 15.63531 103 THR B O 1
ATOM 2630 N N . LEU B 1 104 ? 20.65425 -8.09186 18.08402 1.000 20.65951 104 LEU B N 1
ATOM 2631 C CA . LEU B 1 104 ? 20.20135 -7.22641 19.16491 1.000 16.28624 104 LEU B CA 1
ATOM 2632 C C . LEU B 1 104 ? 19.97867 -7.99994 20.45951 1.000 21.90679 104 LEU B C 1
ATOM 2633 O O . LEU B 1 104 ? 20.09726 -7.43001 21.55002 1.000 23.55087 104 LEU B O 1
ATOM 2638 N N . ALA B 1 105 ? 19.64653 -9.28934 20.36816 1.000 19.12535 105 ALA B N 1
ATOM 2639 C CA . ALA B 1 105 ? 19.43857 -10.08592 21.56786 1.000 19.48251 105 ALA B CA 1
ATOM 2640 C C . ALA B 1 105 ? 20.74416 -10.56757 22.18523 1.000 26.14589 105 ALA B C 1
ATOM 2641 O O . ALA B 1 105 ? 20.73544 -11.03892 23.32403 1.000 23.55850 105 ALA B O 1
ATOM 2643 N N . ASN B 1 106 ? 21.85689 -10.44130 21.48118 1.000 20.20151 106 ASN B N 1
ATOM 2644 C CA . ASN B 1 106 ? 23.14795 -10.87261 22.02670 1.000 16.43646 106 ASN B CA 1
ATOM 2645 C C . ASN B 1 106 ? 23.67944 -9.84529 23.02024 1.000 20.11673 106 ASN B C 1
ATOM 2646 O O . ASN B 1 106 ? 23.93398 -8.69562 22.63155 1.000 17.47632 106 ASN B O 1
ATOM 2651 N N . PRO B 1 107 ? 23.89120 -10.19758 24.29122 1.000 18.23344 107 PRO B N 1
ATOM 2652 C CA . PRO B 1 107 ? 24.37921 -9.20464 25.25960 1.000 17.69397 107 PRO B CA 1
ATOM 2653 C C . PRO B 1 107 ? 25.71643 -8.59686 24.90603 1.000 19.21225 107 PRO B C 1
ATOM 2654 O O . PRO B 1 107 ? 26.04183 -7.52167 25.42647 1.000 13.42589 107 PRO B O 1
ATOM 2658 N N . LEU B 1 108 ? 26.50456 -9.25662 24.05723 1.000 12.58804 108 LEU B N 1
ATOM 2659 C CA . LEU B 1 108 ? 27.83808 -8.76504 23.74634 1.000 15.69137 108 LEU B CA 1
ATOM 2660 C C . LEU B 1 108 ? 27.79270 -7.43393 23.01305 1.000 8.70071 108 LEU B C 1
ATOM 2661 O O . LEU B 1 108 ? 28.69891 -6.61726 23.16043 1.000 9.19652 108 LEU B O 1
ATOM 2666 N N . LEU B 1 109 ? 26.75175 -7.17640 22.23335 1.000 8.81257 109 LEU B N 1
ATOM 2667 C CA . LEU B 1 109 ? 26.76332 -5.96016 21.41817 1.000 12.94703 109 LEU B CA 1
ATOM 2668 C C . LEU B 1 109 ? 26.79375 -4.70322 22.28445 1.000 10.15655 109 LEU B C 1
ATOM 2669 O O . LEU B 1 109 ? 27.64188 -3.82008 22.09910 1.000 11.25815 109 LEU B O 1
ATOM 2674 N N . THR B 1 110 ? 25.84985 -4.58057 23.21878 1.000 11.49598 110 THR B N 1
ATOM 2675 C CA . THR B 1 110 ? 25.85271 -3.38410 24.05364 1.000 10.58872 110 THR B CA 1
ATOM 2676 C C . THR B 1 110 ? 26.97526 -3.41914 25.08044 1.000 9.49002 110 THR B C 1
ATOM 2677 O O . THR B 1 110 ? 27.41330 -2.35598 25.52634 1.000 7.56386 110 THR B O 1
ATOM 2681 N N . ARG B 1 111 ? 27.47656 -4.60132 25.44102 1.000 8.33593 111 ARG B N 1
ATOM 2682 C CA . ARG B 1 111 ? 28.63637 -4.62713 26.33524 1.000 13.22800 111 ARG B CA 1
ATOM 2683 C C . ARG B 1 111 ? 29.87167 -4.07957 25.65131 1.000 9.66402 111 ARG B C 1
ATOM 2684 O O . ARG B 1 111 ? 30.66295 -3.36857 26.27634 1.000 8.04874 111 ARG B O 1
ATOM 2692 N N . LEU B 1 112 ? 30.07653 -4.42982 24.37438 1.000 9.99757 112 LEU B N 1
ATOM 2693 C CA . LEU B 1 112 ? 31.14169 -3.79184 23.60513 1.000 15.68730 112 LEU B CA 1
ATOM 2694 C C . LEU B 1 112 ? 30.88626 -2.29744 23.43857 1.000 11.49381 112 LEU B C 1
ATOM 2695 O O . LEU B 1 112 ? 31.81095 -1.48374 23.54918 1.000 8.89744 112 LEU B O 1
ATOM 2700 N N . LEU B 1 113 ? 29.64466 -1.92118 23.12779 1.000 11.17161 113 LEU B N 1
ATOM 2701 C CA . LEU B 1 113 ? 29.32757 -0.50220 23.01828 1.000 7.68134 113 LEU B CA 1
ATOM 2702 C C . LEU B 1 113 ? 29.80912 0.25420 24.25541 1.000 8.19023 113 LEU B C 1
ATOM 2703 O O . LEU B 1 113 ? 30.49921 1.26575 24.13450 1.000 11.26686 113 LEU B O 1
ATOM 2708 N N . ARG B 1 114 ? 29.47178 -0.23115 25.46257 1.000 8.78844 114 ARG B N 1
ATOM 2709 C CA . ARG B 1 114 ? 29.86733 0.49751 26.67323 1.000 10.95642 114 ARG B CA 1
ATOM 2710 C C . ARG B 1 114 ? 31.36372 0.37526 26.92587 1.000 10.24601 114 ARG B C 1
ATOM 2711 O O . ARG B 1 114 ? 32.03757 1.35462 27.26861 1.000 14.40454 114 ARG B O 1
ATOM 2719 N N . ALA B 1 115 ? 31.90630 -0.82936 26.78844 1.000 15.06880 115 ALA B N 1
ATOM 2720 C CA . ALA B 1 115 ? 33.32734 -1.00116 27.08376 1.000 16.35960 115 ALA B CA 1
ATOM 2721 C C . ALA B 1 115 ? 34.20195 -0.21410 26.11721 1.000 13.01672 115 ALA B C 1
ATOM 2722 O O . ALA B 1 115 ? 35.19422 0.40865 26.52659 1.000 11.91067 115 ALA B O 1
ATOM 2724 N N . ASP B 1 116 ? 33.87295 -0.23837 24.82185 1.000 13.32864 116 ASP B N 1
ATOM 2725 C CA . ASP B 1 116 ? 34.71508 0.47865 23.86815 1.000 12.21959 116 ASP B CA 1
ATOM 2726 C C . ASP B 1 116 ? 34.78751 1.95105 24.22538 1.000 11.94675 116 ASP B C 1
ATOM 2727 O O . ASP B 1 116 ? 35.86544 2.55534 24.19661 1.000 12.66270 116 ASP B O 1
ATOM 2732 N N . PHE B 1 117 ? 33.65255 2.53000 24.62284 1.000 14.35786 117 PHE B N 1
ATOM 2733 C CA . PHE B 1 117 ? 33.61820 3.94874 24.93662 1.000 14.76994 117 PHE B CA 1
ATOM 2734 C C . PHE B 1 117 ? 34.62175 4.33198 26.02534 1.000 14.87250 117 PHE B C 1
ATOM 2735 O O . PHE B 1 117 ? 35.16958 5.44310 26.00238 1.000 15.56169 117 PHE B O 1
ATOM 2743 N N . GLU B 1 118 ? 34.86817 3.43968 26.98338 1.000 12.09630 118 GLU B N 1
ATOM 2744 C CA . GLU B 1 118 ? 35.79513 3.73766 28.07286 1.000 15.56160 118 GLU B CA 1
ATOM 2745 C C . GLU B 1 118 ? 37.22383 3.97687 27.59688 1.000 17.11737 118 GLU B C 1
ATOM 2746 O O . GLU B 1 118 ? 38.04912 4.48006 28.36789 1.000 18.66882 118 GLU B O 1
ATOM 2752 N N . ASN B 1 119 ? 37.54637 3.62499 26.35598 1.000 17.41152 119 ASN B N 1
ATOM 2753 C CA . ASN B 1 119 ? 38.89272 3.86364 25.85021 1.000 14.76381 119 ASN B CA 1
ATOM 2754 C C . ASN B 1 119 ? 39.09162 5.25766 25.28938 1.000 18.49393 119 ASN B C 1
ATOM 2755 O O . ASN B 1 119 ? 40.23166 5.62084 24.99731 1.000 20.14052 119 ASN B O 1
ATOM 2760 N N . PHE B 1 120 ? 38.02544 6.02345 25.10863 1.000 21.21848 120 PHE B N 1
ATOM 2761 C CA . PHE B 1 120 ? 38.13453 7.30633 24.42809 1.000 21.71217 120 PHE B CA 1
ATOM 2762 C C . PHE B 1 120 ? 38.47950 8.40575 25.42811 1.000 20.42014 120 PHE B C 1
ATOM 2763 O O . PHE B 1 120 ? 37.98382 8.39706 26.56094 1.000 18.97734 120 PHE B O 1
ATOM 2771 N N . PRO B 1 121 ? 39.34646 9.32200 25.04423 1.000 19.30580 121 PRO B N 1
ATOM 2772 C CA . PRO B 1 121 ? 39.69306 10.45320 25.93167 1.000 29.66655 121 PRO B CA 1
ATOM 2773 C C . PRO B 1 121 ? 38.67006 11.57746 25.77663 1.000 27.10124 121 PRO B C 1
ATOM 2774 O O . PRO B 1 121 ? 38.83576 12.53610 25.03487 1.000 32.89214 121 PRO B O 1
ATOM 2778 N N . VAL B 1 122 ? 37.55838 11.43425 26.48982 1.000 31.94554 122 VAL B N 1
ATOM 2779 C CA . VAL B 1 122 ? 36.49134 12.43504 26.41661 1.000 33.19611 122 VAL B CA 1
ATOM 2780 C C . VAL B 1 122 ? 37.02668 13.76296 26.93412 1.000 37.71813 122 VAL B C 1
ATOM 2781 O O . VAL B 1 122 ? 37.65231 13.79482 28.00994 1.000 31.82676 122 VAL B O 1
ATOM 2785 N N . PRO B 1 123 ? 36.84241 14.87318 26.20739 1.000 40.36056 123 PRO B N 1
ATOM 2786 C CA . PRO B 1 123 ? 37.46578 16.13655 26.64078 1.000 46.45905 123 PRO B CA 1
ATOM 2787 C C . PRO B 1 123 ? 36.86434 16.70548 27.91282 1.000 35.91650 123 PRO B C 1
ATOM 2788 O O . PRO B 1 123 ? 37.59600 17.25035 28.74617 1.000 43.41365 123 PRO B O 1
ATOM 2792 N N . GLU B 1 124 ? 35.55323 16.60273 28.09134 1.000 39.40297 124 GLU B N 1
ATOM 2793 C CA . GLU B 1 124 ? 34.88517 17.12750 29.27621 1.000 35.88168 124 GLU B CA 1
ATOM 2794 C C . GLU B 1 124 ? 34.16862 15.99159 29.99323 1.000 38.07527 124 GLU B C 1
ATOM 2795 O O . GLU B 1 124 ? 33.36585 15.27949 29.38332 1.000 32.83119 124 GLU B O 1
ATOM 2801 N N . GLU B 1 125 ? 34.43798 15.83631 31.29205 1.000 37.43215 125 GLU B N 1
ATOM 2802 C CA . GLU B 1 125 ? 33.75764 14.79570 32.05970 1.000 28.93224 125 GLU B CA 1
ATOM 2803 C C . GLU B 1 125 ? 32.25215 14.98822 32.05291 1.000 27.72980 125 GLU B C 1
ATOM 2804 O O . GLU B 1 125 ? 31.50075 14.03219 32.26508 1.000 28.03578 125 GLU B O 1
ATOM 2810 N N . SER B 1 126 ? 31.78740 16.20812 31.81187 1.000 31.44720 126 SER B N 1
ATOM 2811 C CA . SER B 1 126 ? 30.35289 16.43550 31.82954 1.000 28.65568 126 SER B CA 1
ATOM 2812 C C . SER B 1 126 ? 29.67365 15.82288 30.61311 1.000 24.04434 126 SER B C 1
ATOM 2813 O O . SER B 1 126 ? 28.46926 15.54068 30.65973 1.000 25.13876 126 SER B O 1
ATOM 2816 N N . TRP B 1 127 ? 30.41966 15.61745 29.52535 1.000 24.15938 127 TRP B N 1
ATOM 2817 C CA . TRP B 1 127 ? 29.88313 14.91243 28.36756 1.000 20.43830 127 TRP B CA 1
ATOM 2818 C C . TRP B 1 127 ? 29.43249 13.50286 28.72216 1.000 19.74284 127 TRP B C 1
ATOM 2819 O O . TRP B 1 127 ? 28.60760 12.92769 28.00491 1.000 19.72725 127 TRP B O 1
ATOM 2830 N N . LEU B 1 128 ? 29.95970 12.93594 29.81073 1.000 21.35169 128 LEU B N 1
ATOM 2831 C CA . LEU B 1 128 ? 29.52683 11.62344 30.27535 1.000 26.21070 128 LEU B CA 1
ATOM 2832 C C . LEU B 1 128 ? 28.07171 11.62448 30.71175 1.000 24.22520 128 LEU B C 1
ATOM 2833 O O . LEU B 1 128 ? 27.43553 10.55905 30.73441 1.000 19.44283 128 LEU B O 1
ATOM 2838 N N . ASP B 1 129 ? 27.52458 12.80134 31.01924 1.000 21.75461 129 ASP B N 1
ATOM 2839 C CA . ASP B 1 129 ? 26.13625 12.95812 31.41577 1.000 21.38444 129 ASP B CA 1
ATOM 2840 C C . ASP B 1 129 ? 25.21896 13.35316 30.27781 1.000 18.30584 129 ASP B C 1
ATOM 2841 O O . ASP B 1 129 ? 24.02989 13.56811 30.51670 1.000 21.40457 129 ASP B O 1
ATOM 2846 N N . ASP B 1 130 ? 25.72587 13.44819 29.07140 1.000 16.47054 130 ASP B N 1
ATOM 2847 C CA . ASP B 1 130 ? 24.94936 13.82825 27.90359 1.000 18.22185 130 ASP B CA 1
ATOM 2848 C C . ASP B 1 130 ? 24.61086 12.61673 27.05654 1.000 20.34401 130 ASP B C 1
ATOM 2849 O O . ASP B 1 130 ? 25.28556 11.58233 27.12520 1.000 17.11117 130 ASP B O 1
ATOM 2854 N N . PRO B 1 131 ? 23.58312 12.72895 26.21850 1.000 21.07993 131 PRO B N 1
ATOM 2855 C CA . PRO B 1 131 ? 23.34615 11.70186 25.20222 1.000 14.31823 131 PRO B CA 1
ATOM 2856 C C . PRO B 1 131 ? 24.45600 11.67529 24.16115 1.000 17.97430 131 PRO B C 1
ATOM 2857 O O . PRO B 1 131 ? 25.08183 12.69273 23.84586 1.000 22.80759 131 PRO B O 1
ATOM 2861 N N . TRP B 1 132 ? 24.71629 10.47839 23.64918 1.000 13.24301 132 TRP B N 1
ATOM 2862 C CA . TRP B 1 132 ? 25.60561 10.26586 22.51748 1.000 13.46087 132 TRP B CA 1
ATOM 2863 C C . TRP B 1 132 ? 24.82940 9.47703 21.48108 1.000 13.02908 132 TRP B C 1
ATOM 2864 O O . TRP B 1 132 ? 23.98976 8.64475 21.82831 1.000 12.15069 132 TRP B O 1
ATOM 2875 N N . ASP B 1 133 ? 25.06908 9.77036 20.20682 1.000 15.02905 133 ASP B N 1
ATOM 2876 C CA . ASP B 1 133 ? 24.51062 8.95398 19.14395 1.000 14.90090 133 ASP B CA 1
ATOM 2877 C C . ASP B 1 133 ? 25.56873 7.95481 18.72779 1.000 11.96880 133 ASP B C 1
ATOM 2878 O O . ASP B 1 133 ? 26.70150 8.33286 18.43281 1.000 15.83297 133 ASP B O 1
ATOM 2883 N N . VAL B 1 134 ? 25.20938 6.67811 18.74672 1.000 16.27145 134 VAL B N 1
ATOM 2884 C CA . VAL B 1 134 ? 26.13422 5.60421 18.43077 1.000 14.62056 134 VAL B CA 1
ATOM 2885 C C . VAL B 1 134 ? 25.57488 4.86555 17.23017 1.000 17.35810 134 VAL B C 1
ATOM 2886 O O . VAL B 1 134 ? 24.46757 4.32187 17.29931 1.000 13.45424 134 VAL B O 1
ATOM 2890 N N . GLN B 1 135 ? 26.32349 4.88493 16.12487 1.000 11.49824 135 GLN B N 1
ATOM 2891 C CA . GLN B 1 135 ? 25.99845 4.09440 14.94774 1.000 19.70281 135 GLN B CA 1
ATOM 2892 C C . GLN B 1 135 ? 26.66873 2.74171 15.06989 1.000 17.28012 135 GLN B C 1
ATOM 2893 O O . GLN B 1 135 ? 27.83551 2.65358 15.44609 1.000 13.80522 135 GLN B O 1
ATOM 2899 N N . CYS B 1 136 ? 25.94157 1.69345 14.72409 1.000 9.81756 136 CYS B N 1
ATOM 2900 C CA . CYS B 1 136 ? 26.46011 0.33877 14.82538 1.000 9.63685 136 CYS B CA 1
ATOM 2901 C C . CYS B 1 136 ? 26.25596 -0.34532 13.47783 1.000 12.95027 136 CYS B C 1
ATOM 2902 O O . CYS B 1 136 ? 25.11487 -0.54657 13.05689 1.000 15.30527 136 CYS B O 1
ATOM 2905 N N . HIS B 1 137 ? 27.35443 -0.69094 12.80336 1.000 13.64430 137 HIS B N 1
ATOM 2906 C CA . HIS B 1 137 ? 27.34619 -1.22128 11.44022 1.000 17.02307 137 HIS B CA 1
ATOM 2907 C C . HIS B 1 137 ? 27.90910 -2.63203 11.40450 1.000 14.59515 137 HIS B C 1
ATOM 2908 O O . HIS B 1 137 ? 29.02402 -2.85881 11.87474 1.000 12.85708 137 HIS B O 1
ATOM 2915 N N . GLN B 1 138 ? 27.16446 -3.56572 10.80716 1.000 13.28073 138 GLN B N 1
ATOM 2916 C CA . GLN B 1 138 ? 27.68168 -4.89002 10.49143 1.000 16.95986 138 GLN B CA 1
ATOM 2917 C C . GLN B 1 138 ? 28.07558 -4.88646 9.01997 1.000 19.79223 138 GLN B C 1
ATOM 2918 O O . GLN B 1 138 ? 27.20674 -4.79798 8.15483 1.000 23.00742 138 GLN B O 1
ATOM 2924 N N . PHE B 1 139 ? 29.37621 -4.96101 8.73189 1.000 21.66355 139 PHE B N 1
ATOM 2925 C CA . PHE B 1 139 ? 29.87660 -4.90878 7.36028 1.000 23.35160 139 PHE B CA 1
ATOM 2926 C C . PHE B 1 139 ? 30.48863 -6.24599 6.99017 1.000 27.77471 139 PHE B C 1
ATOM 2927 O O . PHE B 1 139 ? 31.34260 -6.75425 7.72127 1.000 18.46825 139 PHE B O 1
ATOM 2935 N N . ARG B 1 140 ? 30.09267 -6.78972 5.83635 1.000 24.01917 140 ARG B N 1
ATOM 2936 C CA . ARG B 1 140 ? 30.78642 -7.92835 5.23787 1.000 26.35461 140 ARG B CA 1
ATOM 2937 C C . ARG B 1 140 ? 31.23337 -7.56040 3.83365 1.000 26.50191 140 ARG B C 1
ATOM 2938 O O . ARG B 1 140 ? 30.40854 -7.19199 2.98830 1.000 29.25834 140 ARG B O 1
ATOM 2946 N N . ILE B 1 141 ? 32.53110 -7.67064 3.59261 1.000 20.07565 141 ILE B N 1
ATOM 2947 C CA . ILE B 1 141 ? 33.14391 -7.39543 2.29776 1.000 25.78196 141 ILE B CA 1
ATOM 2948 C C . ILE B 1 141 ? 33.45483 -8.73491 1.64328 1.000 30.51911 141 ILE B C 1
ATOM 2949 O O . ILE B 1 141 ? 34.13722 -9.57657 2.24217 1.000 29.57933 141 ILE B O 1
ATOM 2954 N N . ILE B 1 142 ? 32.93682 -8.95487 0.43239 1.000 31.79257 142 ILE B N 1
ATOM 2955 C CA . ILE B 1 142 ? 33.21268 -10.16488 -0.33727 1.000 29.61073 142 ILE B CA 1
ATOM 2956 C C . ILE B 1 142 ? 33.97721 -9.77674 -1.59385 1.000 36.33412 142 ILE B C 1
ATOM 2957 O O . ILE B 1 142 ? 33.58673 -8.84199 -2.30363 1.000 40.86045 142 ILE B O 1
ATOM 2962 N N . SER B 1 143 ? 35.05890 -10.49450 -1.87323 1.000 25.07853 143 SER B N 1
ATOM 2963 C CA . SER B 1 143 ? 35.93502 -10.17291 -2.98481 1.000 27.38205 143 SER B CA 1
ATOM 2964 C C . SER B 1 143 ? 36.22332 -11.43183 -3.79027 1.000 36.25202 143 SER B C 1
ATOM 2965 O O . SER B 1 143 ? 36.61565 -12.46034 -3.22961 1.000 33.96294 143 SER B O 1
ATOM 2968 N N . THR B 1 144 ? 36.03478 -11.34724 -5.10130 1.000 39.78451 144 THR B N 1
ATOM 2969 C CA . THR B 1 144 ? 36.27655 -12.45133 -6.01187 1.000 38.16242 144 THR B CA 1
ATOM 2970 C C . THR B 1 144 ? 37.30482 -12.03103 -7.05897 1.000 48.82796 144 THR B C 1
ATOM 2971 O O . THR B 1 144 ? 37.55212 -10.83226 -7.24028 1.000 47.19415 144 THR B O 1
ATOM 2975 N N . PRO B 1 145 ? 37.94969 -13.02142 -7.76609 1.000 49.92178 145 PRO B N 1
ATOM 2976 C CA . PRO B 1 145 ? 39.04658 -12.73619 -8.71505 1.000 54.52862 145 PRO B CA 1
ATOM 2977 C C . PRO B 1 145 ? 39.15176 -11.33579 -9.30457 1.000 49.49279 145 PRO B C 1
ATOM 2978 O O . PRO B 1 145 ? 38.21352 -10.82354 -9.91860 1.000 51.02502 145 PRO B O 1
ATOM 2982 N N . ASP B 1 146 ? 40.32800 -10.73727 -9.14122 1.000 55.46544 146 ASP B N 1
ATOM 2983 C CA . ASP B 1 146 ? 40.55717 -9.33497 -9.45431 1.000 59.38841 146 ASP B CA 1
ATOM 2984 C C . ASP B 1 146 ? 40.85676 -9.12930 -10.93546 1.000 63.69928 146 ASP B C 1
ATOM 2985 O O . ASP B 1 146 ? 41.65556 -9.85656 -11.53022 1.000 69.17694 146 ASP B O 1
ATOM 2990 N N . GLU B 1 147 ? 40.21510 -8.11965 -11.51993 1.000 72.62630 147 GLU B N 1
ATOM 2991 C CA . GLU B 1 147 ? 40.59790 -7.58695 -12.82400 1.000 67.89495 147 GLU B CA 1
ATOM 2992 C C . GLU B 1 147 ? 40.68450 -6.05699 -12.76075 1.000 69.60780 147 GLU B C 1
ATOM 2993 O O . GLU B 1 147 ? 41.26422 -5.41434 -13.63610 1.000 72.37337 147 GLU B O 1
ATOM 2999 N N . PRO B 1 151 ? 40.43722 -1.46163 -9.46242 1.000 69.13523 151 PRO B N 1
ATOM 3000 C CA . PRO B 1 151 ? 40.17620 -1.72460 -8.04109 1.000 66.67367 151 PRO B CA 1
ATOM 3001 C C . PRO B 1 151 ? 40.89530 -0.72797 -7.12775 1.000 61.08939 151 PRO B C 1
ATOM 3002 O O . PRO B 1 151 ? 41.44085 -1.12604 -6.09272 1.000 57.62009 151 PRO B O 1
ATOM 3006 N N . THR B 1 152 ? 40.87830 0.54635 -7.51487 1.000 47.47113 152 THR B N 1
ATOM 3007 C CA . THR B 1 152 ? 41.75676 1.53782 -6.90589 1.000 43.55153 152 THR B CA 1
ATOM 3008 C C . THR B 1 152 ? 41.42600 1.71701 -5.42753 1.000 39.15992 152 THR B C 1
ATOM 3009 O O . THR B 1 152 ? 40.26228 1.95221 -5.08067 1.000 36.37625 152 THR B O 1
ATOM 3013 N N . PRO B 1 153 ? 42.40118 1.60526 -4.53152 1.000 39.94209 153 PRO B N 1
ATOM 3014 C CA . PRO B 1 153 ? 42.11519 1.78230 -3.10399 1.000 41.44167 153 PRO B CA 1
ATOM 3015 C C . PRO B 1 153 ? 41.61330 3.18776 -2.79811 1.000 41.91991 153 PRO B C 1
ATOM 3016 O O . PRO B 1 153 ? 41.83540 4.14205 -3.54964 1.000 47.77054 153 PRO B O 1
ATOM 3020 N N . GLU B 1 154 ? 40.90824 3.29621 -1.67542 1.000 43.86501 154 GLU B N 1
ATOM 3021 C CA . GLU B 1 154 ? 40.27635 4.54405 -1.27335 1.000 40.63845 154 GLU B CA 1
ATOM 3022 C C . GLU B 1 154 ? 41.28048 5.48974 -0.62591 1.000 41.43958 154 GLU B C 1
ATOM 3023 O O . GLU B 1 154 ? 42.22254 5.06590 0.05139 1.000 41.97160 154 GLU B O 1
ATOM 3029 N N . GLY B 1 155 ? 41.07304 6.78067 -0.83874 1.000 25.16885 155 GLY B N 1
ATOM 3030 C CA . GLY B 1 155 ? 41.86464 7.78260 -0.16471 1.000 31.55480 155 GLY B CA 1
ATOM 3031 C C . GLY B 1 155 ? 41.41268 7.98722 1.26647 1.000 27.10758 155 GLY B C 1
ATOM 3032 O O . GLY B 1 155 ? 40.35911 7.50076 1.70627 1.000 28.81429 155 GLY B O 1
ATOM 3033 N N . PRO B 1 156 ? 42.22224 8.72281 2.02759 1.000 31.76711 156 PRO B N 1
ATOM 3034 C CA . PRO B 1 156 ? 41.90013 8.94611 3.44413 1.000 26.77697 156 PRO B CA 1
ATOM 3035 C C . PRO B 1 156 ? 40.62760 9.76141 3.61612 1.000 31.84697 156 PRO B C 1
ATOM 3036 O O . PRO B 1 156 ? 40.25524 10.56846 2.76032 1.000 32.44214 156 PRO B O 1
ATOM 3040 N N . HIS B 1 157 ? 39.96223 9.54531 4.74963 1.000 28.05138 157 HIS B N 1
ATOM 3041 C CA . HIS B 1 157 ? 38.64363 10.11941 4.97547 1.000 37.23949 157 HIS B CA 1
ATOM 3042 C C . HIS B 1 157 ? 38.26889 9.96368 6.44382 1.000 32.82292 157 HIS B C 1
ATOM 3043 O O . HIS B 1 157 ? 38.82403 9.12080 7.16086 1.000 26.58076 157 HIS B O 1
ATOM 3050 N N . ARG B 1 158 ? 37.31887 10.79759 6.87044 1.000 29.12908 158 ARG B N 1
ATOM 3051 C CA . ARG B 1 158 ? 36.66094 10.76304 8.17262 1.000 34.11712 158 ARG B CA 1
ATOM 3052 C C . ARG B 1 158 ? 35.39534 9.92457 8.12063 1.000 28.71353 158 ARG B C 1
ATOM 3053 O O . ARG B 1 158 ? 34.90823 9.54748 7.05261 1.000 38.87782 158 ARG B O 1
ATOM 3061 N N . ASP B 1 159 ? 34.81135 9.70852 9.30094 1.000 29.83100 159 ASP B N 1
ATOM 3062 C CA . ASP B 1 159 ? 33.45748 9.18380 9.41412 1.000 22.66337 159 ASP B CA 1
ATOM 3063 C C . ASP B 1 159 ? 32.47995 10.19370 9.99717 1.000 28.09877 159 ASP B C 1
ATOM 3064 O O . ASP B 1 159 ? 31.29249 9.87903 10.13012 1.000 32.27054 159 ASP B O 1
ATOM 3069 N N . GLU B 1 160 ? 32.94524 11.39626 10.34260 1.000 26.66469 160 GLU B N 1
ATOM 3070 C CA . GLU B 1 160 ? 32.09568 12.45677 10.89103 1.000 31.42839 160 GLU B CA 1
ATOM 3071 C C . GLU B 1 160 ? 31.44182 12.02712 12.20699 1.000 27.45016 160 GLU B C 1
ATOM 3072 O O . GLU B 1 160 ? 30.22933 12.12605 12.39010 1.000 26.42798 160 GLU B O 1
ATOM 3078 N N . VAL B 1 161 ? 32.27080 11.54063 13.12771 1.000 21.06404 161 VAL B N 1
ATOM 3079 C CA . VAL B 1 161 ? 31.87554 11.20341 14.48376 1.000 19.44877 161 VAL B CA 1
ATOM 3080 C C . VAL B 1 161 ? 32.95955 11.74848 15.39813 1.000 25.55548 161 VAL B C 1
ATOM 3081 O O . VAL B 1 161 ? 33.94503 12.31652 14.93239 1.000 22.62735 161 VAL B O 1
ATOM 3085 N N . ASP B 1 162 ? 32.80872 11.53552 16.69995 1.000 15.67068 162 ASP B N 1
ATOM 3086 C CA . ASP B 1 162 ? 33.93298 11.91225 17.54880 1.000 17.09079 162 ASP B CA 1
ATOM 3087 C C . ASP B 1 162 ? 34.90599 10.76743 17.76799 1.000 21.94984 162 ASP B C 1
ATOM 3088 O O . ASP B 1 162 ? 36.11849 10.99058 17.80179 1.000 22.94415 162 ASP B O 1
ATOM 3093 N N . PHE B 1 163 ? 34.40847 9.54061 17.91912 1.000 23.08647 163 PHE B N 1
ATOM 3094 C CA . PHE B 1 163 ? 35.26191 8.40158 18.20860 1.000 16.97960 163 PHE B CA 1
ATOM 3095 C C . PHE B 1 163 ? 34.73850 7.17610 17.48826 1.000 17.70233 163 PHE B C 1
ATOM 3096 O O . PHE B 1 163 ? 33.52409 6.98749 17.38085 1.000 13.24346 163 PHE B O 1
ATOM 3104 N N . GLY B 1 164 ? 35.65902 6.35701 16.97416 1.000 15.54961 164 GLY B N 1
ATOM 3105 C CA . GLY B 1 164 ? 35.28767 5.14795 16.27934 1.000 14.87047 164 GLY B CA 1
ATOM 3106 C C . GLY B 1 164 ? 35.97284 3.94499 16.88142 1.000 14.22585 164 GLY B C 1
ATOM 3107 O O . GLY B 1 164 ? 37.00467 4.04795 17.55503 1.000 17.62008 164 GLY B O 1
ATOM 3108 N N . VAL B 1 165 ? 35.36159 2.78503 16.65734 1.000 16.36350 165 VAL B N 1
ATOM 3109 C CA . VAL B 1 165 ? 35.97059 1.50214 16.97980 1.000 8.76110 165 VAL B CA 1
ATOM 3110 C C . VAL B 1 165 ? 35.59476 0.52958 15.87792 1.000 14.21000 165 VAL B C 1
ATOM 3111 O O . VAL B 1 165 ? 34.47486 0.57205 15.36116 1.000 14.88164 165 VAL B O 1
ATOM 3115 N N . ILE B 1 166 ? 36.54751 -0.30390 15.46685 1.000 12.69750 166 ILE B N 1
ATOM 3116 C CA . ILE B 1 166 ? 36.27267 -1.39715 14.54325 1.000 11.68963 166 ILE B CA 1
ATOM 3117 C C . ILE B 1 166 ? 36.71402 -2.69060 15.20868 1.000 13.67081 166 ILE B C 1
ATOM 3118 O O . ILE B 1 166 ? 37.81423 -2.76472 15.76838 1.000 11.95898 166 ILE B O 1
ATOM 3123 N N . HIS B 1 167 ? 35.84775 -3.69113 15.17477 1.000 8.63597 167 HIS B N 1
ATOM 3124 C CA . HIS B 1 167 ? 36.15585 -5.02828 15.65206 1.000 12.93325 167 HIS B CA 1
ATOM 3125 C C . HIS B 1 167 ? 36.15711 -5.97208 14.45538 1.000 13.58008 167 HIS B C 1
ATOM 3126 O O . HIS B 1 167 ? 35.18023 -6.01823 13.70325 1.000 10.21314 167 HIS B O 1
ATOM 3133 N N . LEU B 1 168 ? 37.25080 -6.70961 14.27804 1.000 13.90660 168 LEU B N 1
ATOM 3134 C CA . LEU B 1 168 ? 37.32313 -7.75172 13.25579 1.000 13.05352 168 LEU B CA 1
ATOM 3135 C C . LEU B 1 168 ? 36.52825 -8.96127 13.73775 1.000 14.83477 168 LEU B C 1
ATOM 3136 O O . LEU B 1 168 ? 36.85368 -9.55391 14.77495 1.000 17.92780 168 LEU B O 1
ATOM 3141 N N . MET B 1 169 ? 35.45110 -9.29437 13.02441 1.000 10.15170 169 MET B N 1
ATOM 3142 C CA . MET B 1 169 ? 34.66952 -10.47398 13.35420 1.000 15.80175 169 MET B CA 1
ATOM 3143 C C . MET B 1 169 ? 35.18407 -11.71331 12.64654 1.000 16.98507 169 MET B C 1
ATOM 3144 O O . MET B 1 169 ? 35.07045 -12.81720 13.17641 1.000 15.11410 169 MET B O 1
ATOM 3149 N N . GLY B 1 170 ? 35.73672 -11.55876 11.45613 1.000 22.52507 170 GLY B N 1
ATOM 3150 C CA . GLY B 1 170 ? 36.11725 -12.71698 10.68595 1.000 19.57203 170 GLY B CA 1
ATOM 3151 C C . GLY B 1 170 ? 36.84614 -12.30551 9.43675 1.000 19.70974 170 GLY B C 1
ATOM 3152 O O . GLY B 1 170 ? 36.57205 -11.24656 8.86776 1.000 20.50179 170 GLY B O 1
ATOM 3153 N N . ARG B 1 171 ? 37.79483 -13.13264 9.01398 1.000 24.75918 171 ARG B N 1
ATOM 3154 C CA . ARG B 1 171 ? 38.58221 -12.87812 7.81428 1.000 30.55127 171 ARG B CA 1
ATOM 3155 C C . ARG B 1 171 ? 38.84597 -14.23536 7.17581 1.000 35.45468 171 ARG B C 1
ATOM 3156 O O . ARG B 1 171 ? 39.37894 -15.13349 7.83306 1.000 26.18778 171 ARG B O 1
ATOM 3164 N N . PHE B 1 172 ? 38.42601 -14.40597 5.92254 1.000 31.27878 172 PHE B N 1
ATOM 3165 C CA . PHE B 1 172 ? 38.40330 -15.71556 5.27580 1.000 27.56578 172 PHE B CA 1
ATOM 3166 C C . PHE B 1 172 ? 39.02339 -15.61102 3.89045 1.000 26.58798 172 PHE B C 1
ATOM 3167 O O . PHE B 1 172 ? 38.50000 -14.89620 3.02755 1.000 23.84339 172 PHE B O 1
ATOM 3175 N N . ASN B 1 173 ? 40.12972 -16.32665 3.68084 1.000 25.37187 173 ASN B N 1
ATOM 3176 C CA . ASN B 1 173 ? 40.75823 -16.43365 2.36128 1.000 25.60324 173 ASN B CA 1
ATOM 3177 C C . ASN B 1 173 ? 41.12058 -15.05460 1.81122 1.000 27.44494 173 ASN B C 1
ATOM 3178 O O . ASN B 1 173 ? 41.06417 -14.80697 0.60554 1.000 29.38928 173 ASN B O 1
ATOM 3183 N N . ALA B 1 174 ? 41.50653 -14.14563 2.70073 1.000 27.64134 174 ALA B N 1
ATOM 3184 C CA . ALA B 1 174 ? 41.70970 -12.74582 2.34996 1.000 24.18038 174 ALA B CA 1
ATOM 3185 C C . ALA B 1 174 ? 43.17875 -12.36295 2.45388 1.000 25.25549 174 ALA B C 1
ATOM 3186 O O . ALA B 1 174 ? 43.82499 -12.62235 3.47233 1.000 31.51414 174 ALA B O 1
ATOM 3188 N N . ALA B 1 175 ? 43.69713 -11.74510 1.40036 1.000 31.45509 175 ALA B N 1
ATOM 3189 C CA . ALA B 1 175 ? 44.92733 -10.97293 1.46008 1.000 29.62807 175 ALA B CA 1
ATOM 3190 C C . ALA B 1 175 ? 44.56281 -9.49729 1.39365 1.000 22.46101 175 ALA B C 1
ATOM 3191 O O . ALA B 1 175 ? 43.45100 -9.14144 1.01912 1.000 23.55184 175 ALA B O 1
ATOM 3193 N N . GLY B 1 176 ? 45.50566 -8.63828 1.75394 1.000 24.58447 176 GLY B N 1
ATOM 3194 C CA . GLY B 1 176 ? 45.23125 -7.21742 1.77000 1.000 25.21769 176 GLY B CA 1
ATOM 3195 C C . GLY B 1 176 ? 44.27562 -6.85713 2.89702 1.000 22.46287 176 GLY B C 1
ATOM 3196 O O . GLY B 1 176 ? 44.13799 -7.56892 3.88986 1.000 29.56777 176 GLY B O 1
ATOM 3197 N N . GLY B 1 177 ? 43.60014 -5.72810 2.72406 1.000 31.12752 177 GLY B N 1
ATOM 3198 C CA . GLY B 1 177 ? 42.68404 -5.25353 3.74251 1.000 28.61715 177 GLY B CA 1
ATOM 3199 C C . GLY B 1 177 ? 43.33731 -4.54708 4.89997 1.000 27.19117 177 GLY B C 1
ATOM 3200 O O . GLY B 1 177 ? 42.75225 -4.49665 5.98907 1.000 25.78599 177 GLY B O 1
ATOM 3201 N N . GLU B 1 178 ? 44.53642 -3.99973 4.70347 1.000 17.22760 178 GLU B N 1
ATOM 3202 C CA . GLU B 1 178 ? 45.23251 -3.33677 5.79541 1.000 20.89493 178 GLU B CA 1
ATOM 3203 C C . GLU B 1 178 ? 44.49566 -2.07024 6.18654 1.000 19.52850 178 GLU B C 1
ATOM 3204 O O . GLU B 1 178 ? 43.95746 -1.35918 5.33570 1.000 22.61560 178 GLU B O 1
ATOM 3210 N N . SER B 1 179 ? 44.47495 -1.78903 7.48511 1.000 19.64612 179 SER B N 1
ATOM 3211 C CA . SER B 1 179 ? 43.96956 -0.51208 7.96132 1.000 26.26806 179 SER B CA 1
ATOM 3212 C C . SER B 1 179 ? 45.07274 0.52941 7.88166 1.000 21.46472 179 SER B C 1
ATOM 3213 O O . SER B 1 179 ? 46.23718 0.24192 8.16584 1.000 22.51463 179 SER B O 1
ATOM 3216 N N . GLN B 1 180 ? 44.69853 1.74516 7.50464 1.000 17.87954 180 GLN B N 1
ATOM 3217 C CA . GLN B 1 180 ? 45.64607 2.82545 7.28259 1.000 23.50984 180 GLN B CA 1
ATOM 3218 C C . GLN B 1 180 ? 45.25310 4.04425 8.10296 1.000 22.08123 180 GLN B C 1
ATOM 3219 O O . GLN B 1 180 ? 44.09076 4.45834 8.08787 1.000 19.88439 180 GLN B O 1
ATOM 3225 N N . VAL B 1 181 ? 46.22386 4.62653 8.79744 1.000 19.73339 181 VAL B N 1
ATOM 3226 C CA . VAL B 1 181 ? 46.03393 5.87212 9.53317 1.000 24.37464 181 VAL B CA 1
ATOM 3227 C C . VAL B 1 181 ? 46.82316 6.96968 8.83741 1.000 25.29141 181 VAL B C 1
ATOM 3228 O O . VAL B 1 181 ? 48.02041 6.81137 8.57951 1.000 24.79381 181 VAL B O 1
ATOM 3232 N N . TYR B 1 182 ? 46.14945 8.06776 8.51747 1.000 34.37131 182 TYR B N 1
ATOM 3233 C CA . TYR B 1 182 ? 46.76379 9.22098 7.87603 1.000 35.64609 182 TYR B CA 1
ATOM 3234 C C . TYR B 1 182 ? 46.71790 10.42273 8.80494 1.000 33.30449 182 TYR B C 1
ATOM 3235 O O . TYR B 1 182 ? 45.87107 10.50679 9.69800 1.000 32.32727 182 TYR B O 1
ATOM 3244 N N . SER B 1 183 ? 47.64128 11.35065 8.57885 1.000 33.00992 183 SER B N 1
ATOM 3245 C CA . SER B 1 183 ? 47.58023 12.66072 9.19807 1.000 32.83931 183 SER B CA 1
ATOM 3246 C C . SER B 1 183 ? 46.45106 13.47244 8.57507 1.000 34.71202 183 SER B C 1
ATOM 3247 O O . SER B 1 183 ? 45.90571 13.12802 7.52062 1.000 27.32963 183 SER B O 1
ATOM 3250 N N . LEU B 1 184 ? 46.10158 14.57810 9.23414 1.000 34.02057 184 LEU B N 1
ATOM 3251 C CA . LEU B 1 184 ? 45.14467 15.49100 8.62296 1.000 40.73932 184 LEU B CA 1
ATOM 3252 C C . LEU B 1 184 ? 45.69297 16.11181 7.34648 1.000 40.29531 184 LEU B C 1
ATOM 3253 O O . LEU B 1 184 ? 44.92875 16.72010 6.59173 1.000 30.18594 184 LEU B O 1
ATOM 3258 N N . GLU B 1 185 ? 46.99676 15.97271 7.10148 1.000 44.89404 185 GLU B N 1
ATOM 3259 C CA . GLU B 1 185 ? 47.63819 16.41098 5.87098 1.000 45.93017 185 GLU B CA 1
ATOM 3260 C C . GLU B 1 185 ? 47.48887 15.39499 4.74839 1.000 47.08697 185 GLU B C 1
ATOM 3261 O O . GLU B 1 185 ? 47.88932 15.68746 3.61657 1.000 40.76062 185 GLU B O 1
ATOM 3267 N N . ARG B 1 186 ? 46.92704 14.21996 5.05032 1.000 44.59864 186 ARG B N 1
ATOM 3268 C CA . ARG B 1 186 ? 46.66040 13.12859 4.11325 1.000 37.86843 186 ARG B CA 1
ATOM 3269 C C . ARG B 1 186 ? 47.93437 12.36005 3.78224 1.000 38.13223 186 ARG B C 1
ATOM 3270 O O . ARG B 1 186 ? 48.03608 11.72528 2.72723 1.000 35.52268 186 ARG B O 1
ATOM 3278 N N . GLU B 1 187 ? 48.88477 12.37489 4.71130 1.000 32.85644 187 GLU B N 1
ATOM 3279 C CA . GLU B 1 187 ? 50.11863 11.60753 4.61485 1.000 34.46126 187 GLU B CA 1
ATOM 3280 C C . GLU B 1 187 ? 50.01305 10.35753 5.48691 1.000 47.80148 187 GLU B C 1
ATOM 3281 O O . GLU B 1 187 ? 49.59804 10.44488 6.64804 1.000 43.76410 187 GLU B O 1
ATOM 3287 N N . LEU B 1 188 ? 50.41312 9.20450 4.94121 1.000 32.76869 188 LEU B N 1
ATOM 3288 C CA . LEU B 1 188 ? 50.28734 7.94199 5.66238 1.000 32.13812 188 LEU B CA 1
ATOM 3289 C C . LEU B 1 188 ? 51.26519 7.89595 6.82942 1.000 39.89505 188 LEU B C 1
ATOM 3290 O O . LEU B 1 188 ? 52.46861 8.08335 6.64768 1.000 36.98482 188 LEU B O 1
ATOM 3295 N N . VAL B 1 189 ? 50.74948 7.63982 8.03049 1.000 37.84541 189 VAL B N 1
ATOM 3296 C CA . VAL B 1 189 ? 51.59490 7.54722 9.21370 1.000 27.37998 189 VAL B CA 1
ATOM 3297 C C . VAL B 1 189 ? 51.68590 6.12156 9.73367 1.000 35.55424 189 VAL B C 1
ATOM 3298 O O . VAL B 1 189 ? 52.68489 5.79452 10.40563 1.000 30.38509 189 VAL B O 1
ATOM 3302 N N . ALA B 1 190 ? 50.71051 5.27110 9.47635 1.000 25.02963 190 ALA B N 1
ATOM 3303 C CA . ALA B 1 190 ? 50.76518 3.93386 10.03296 1.000 25.24682 190 ALA B CA 1
ATOM 3304 C C . ALA B 1 190 ? 49.85295 3.02942 9.22487 1.000 27.28777 190 ALA B C 1
ATOM 3305 O O . ALA B 1 190 ? 48.84350 3.47239 8.66842 1.000 25.17701 190 ALA B O 1
ATOM 3307 N N . GLU B 1 191 ? 50.22805 1.75809 9.17021 1.000 24.61647 191 GLU B N 1
ATOM 3308 C CA . GLU B 1 191 ? 49.45577 0.73644 8.48248 1.000 32.80694 191 GLU B CA 1
ATOM 3309 C C . GLU B 1 191 ? 49.57707 -0.55253 9.28205 1.000 27.89023 191 GLU B C 1
ATOM 3310 O O . GLU B 1 191 ? 50.67508 -0.92421 9.70590 1.000 26.84769 191 GLU B O 1
ATOM 3316 N N . PHE B 1 192 ? 48.44534 -1.20528 9.53080 1.000 27.57625 192 PHE B N 1
ATOM 3317 C CA . PHE B 1 192 ? 48.42460 -2.45160 10.28356 1.000 24.31829 192 PHE B CA 1
ATOM 3318 C C . PHE B 1 192 ? 47.28708 -3.28416 9.73114 1.000 18.97996 192 PHE B C 1
ATOM 3319 O O . PHE B 1 192 ? 46.47257 -2.80452 8.94475 1.000 23.22661 192 PHE B O 1
ATOM 3327 N N . CYS B 1 193 ? 47.22549 -4.54214 10.14116 1.000 22.74523 193 CYS B N 1
ATOM 3328 C CA . CYS B 1 193 ? 46.22704 -5.44204 9.58124 1.000 36.94582 193 CYS B CA 1
ATOM 3329 C C . CYS B 1 193 ? 45.51499 -6.18581 10.69756 1.000 30.14591 193 CYS B C 1
ATOM 3330 O O . CYS B 1 193 ? 46.13342 -6.97585 11.41886 1.000 26.00446 193 CYS B O 1
ATOM 3333 N N . LEU B 1 194 ? 44.21273 -5.94465 10.81717 1.000 29.81438 194 LEU B N 1
ATOM 3334 C CA . LEU B 1 194 ? 43.37820 -6.76129 11.68001 1.000 21.40368 194 LEU B CA 1
ATOM 3335 C C . LEU B 1 194 ? 43.22931 -8.14910 11.06220 1.000 26.62141 194 LEU B C 1
ATOM 3336 O O . LEU B 1 194 ? 42.74218 -8.28249 9.93500 1.000 20.88612 194 LEU B O 1
ATOM 3341 N N . THR B 1 195 ? 43.65363 -9.18379 11.79304 1.000 16.82978 195 THR B N 1
ATOM 3342 C CA . THR B 1 195 ? 43.61795 -10.53522 11.24045 1.000 26.77451 195 THR B CA 1
ATOM 3343 C C . THR B 1 195 ? 42.92215 -11.54595 12.14110 1.000 22.82135 195 THR B C 1
ATOM 3344 O O . THR B 1 195 ? 42.32422 -12.49670 11.63748 1.000 26.00668 195 THR B O 1
ATOM 3348 N N . GLU B 1 196 ? 42.98813 -11.37328 13.45918 1.000 25.24602 196 GLU B N 1
ATOM 3349 C CA . GLU B 1 196 ? 42.38245 -12.32680 14.38061 1.000 22.45900 196 GLU B CA 1
ATOM 3350 C C . GLU B 1 196 ? 41.02119 -11.83016 14.86026 1.000 21.11961 196 GLU B C 1
ATOM 3351 O O . GLU B 1 196 ? 40.80569 -10.62423 15.01129 1.000 18.33744 196 GLU B O 1
ATOM 3357 N N . GLN B 1 197 ? 40.10259 -12.77129 15.07748 1.000 22.90850 197 GLN B N 1
ATOM 3358 C CA . GLN B 1 197 ? 38.77183 -12.44170 15.56718 1.000 20.05046 197 GLN B CA 1
ATOM 3359 C C . GLN B 1 197 ? 38.86952 -11.63288 16.85405 1.000 26.37356 197 GLN B C 1
ATOM 3360 O O . GLN B 1 197 ? 39.56466 -12.02671 17.80036 1.000 16.60100 197 GLN B O 1
ATOM 3366 N N . MET B 1 198 ? 38.18781 -10.48507 16.86145 1.000 14.72121 198 MET B N 1
ATOM 3367 C CA . MET B 1 198 ? 38.16972 -9.44932 17.90755 1.000 18.36326 198 MET B CA 1
ATOM 3368 C C . MET B 1 198 ? 39.41051 -8.56706 17.92353 1.000 18.84744 198 MET B C 1
ATOM 3369 O O . MET B 1 198 ? 39.55415 -7.78263 18.86661 1.000 15.57295 198 MET B O 1
ATOM 3374 N N . ASP B 1 199 ? 40.30485 -8.64411 16.93065 1.000 17.85576 199 ASP B N 1
ATOM 3375 C CA . ASP B 1 199 ? 41.27160 -7.56425 16.74489 1.000 19.54661 199 ASP B CA 1
ATOM 3376 C C . ASP B 1 199 ? 40.51345 -6.25518 16.60197 1.000 15.31964 199 ASP B C 1
ATOM 3377 O O . ASP B 1 199 ? 39.49487 -6.18632 15.90393 1.000 14.42920 199 ASP B O 1
ATOM 3382 N N . THR B 1 200 ? 41.00255 -5.22066 17.28032 1.000 16.96958 200 THR B N 1
ATOM 3383 C CA . THR B 1 200 ? 40.23092 -3.99917 17.46199 1.000 16.21052 200 THR B CA 1
ATOM 3384 C C . THR B 1 200 ? 41.10529 -2.78407 17.21297 1.000 18.11350 200 THR B C 1
ATOM 3385 O O . THR B 1 200 ? 42.28159 -2.76659 17.59213 1.000 22.30845 200 THR B O 1
ATOM 3389 N N . MET B 1 201 ? 40.52189 -1.77060 16.57776 1.000 14.33771 201 MET B N 1
ATOM 3390 C CA . MET B 1 201 ? 41.15159 -0.46903 16.38845 1.000 18.20169 201 MET B CA 1
ATOM 3391 C C . MET B 1 201 ? 40.21226 0.61383 16.90089 1.000 17.60325 201 MET B C 1
ATOM 3392 O O . MET B 1 201 ? 39.04152 0.65469 16.51365 1.000 17.24968 201 MET B O 1
ATOM 3397 N N . PHE B 1 202 ? 40.72395 1.47796 17.77623 1.000 20.59648 202 PHE B N 1
ATOM 3398 C CA . PHE B 1 202 ? 40.03105 2.66218 18.26751 1.000 19.04933 202 PHE B CA 1
ATOM 3399 C C . PHE B 1 202 ? 40.62107 3.89237 17.58924 1.000 24.22196 202 PHE B C 1
ATOM 3400 O O . PHE B 1 202 ? 41.82793 3.94710 17.34001 1.000 18.36938 202 PHE B O 1
ATOM 3408 N N . TRP B 1 203 ? 39.79073 4.90390 17.32133 1.000 15.40428 203 TRP B N 1
ATOM 3409 C CA . TRP B 1 203 ? 40.39898 6.11135 16.77738 1.000 19.61808 203 TRP B CA 1
ATOM 3410 C C . TRP B 1 203 ? 39.58845 7.34911 17.13334 1.000 20.91439 203 TRP B C 1
ATOM 3411 O O . TRP B 1 203 ? 38.38925 7.27814 17.43313 1.000 19.41515 203 TRP B O 1
ATOM 3422 N N . SER B 1 204 ? 40.28461 8.48552 17.14475 1.000 22.22801 204 SER B N 1
ATOM 3423 C CA . SER B 1 204 ? 39.66318 9.79457 17.33954 1.000 25.49430 204 SER B CA 1
ATOM 3424 C C . SER B 1 204 ? 39.42253 10.40129 15.96420 1.000 17.61868 204 SER B C 1
ATOM 3425 O O . SER B 1 204 ? 40.37493 10.72561 15.24941 1.000 22.67067 204 SER B O 1
ATOM 3428 N N . ASP B 1 205 ? 38.15200 10.56874 15.60061 1.000 17.04571 205 ASP B N 1
ATOM 3429 C CA . ASP B 1 205 ? 37.79719 10.80634 14.20871 1.000 19.82565 205 ASP B CA 1
ATOM 3430 C C . ASP B 1 205 ? 38.03072 12.23963 13.75341 1.000 26.63755 205 ASP B C 1
ATOM 3431 O O . ASP B 1 205 ? 38.19464 12.46573 12.54950 1.000 20.87564 205 ASP B O 1
ATOM 3436 N N . GLY B 1 206 ? 38.01635 13.21082 14.66431 1.000 25.64706 206 GLY B N 1
ATOM 3437 C CA . GLY B 1 206 ? 38.43134 14.54961 14.29692 1.000 25.92511 206 GLY B CA 1
ATOM 3438 C C . GLY B 1 206 ? 39.92901 14.75289 14.26198 1.000 30.51189 206 GLY B C 1
ATOM 3439 O O . GLY B 1 206 ? 40.40397 15.83619 13.90782 1.000 41.16988 206 GLY B O 1
ATOM 3440 N N . GLN B 1 207 ? 40.69317 13.71500 14.59308 1.000 23.64326 207 GLN B N 1
ATOM 3441 C CA . GLN B 1 207 ? 42.12622 13.81493 14.80808 1.000 24.72543 207 GLN B CA 1
ATOM 3442 C C . GLN B 1 207 ? 42.96900 13.17270 13.71155 1.000 35.37884 207 GLN B C 1
ATOM 3443 O O . GLN B 1 207 ? 44.06631 13.65818 13.43430 1.000 30.08625 207 GLN B O 1
ATOM 3449 N N . ILE B 1 208 ? 42.50072 12.09408 13.08564 1.000 26.03428 208 ILE B N 1
ATOM 3450 C CA . ILE B 1 208 ? 43.21301 11.45314 11.99031 1.000 21.85915 208 ILE B CA 1
ATOM 3451 C C . ILE B 1 208 ? 42.24848 11.29684 10.82985 1.000 24.30874 208 ILE B C 1
ATOM 3452 O O . ILE B 1 208 ? 41.04704 11.53814 10.94983 1.000 24.67442 208 ILE B O 1
ATOM 3457 N N . LEU B 1 209 ? 42.79925 10.87961 9.69818 1.000 25.05036 209 LEU B N 1
ATOM 3458 C CA . LEU B 1 209 ? 42.02782 10.26031 8.63532 1.000 26.04364 209 LEU B CA 1
ATOM 3459 C C . LEU B 1 209 ? 42.39666 8.78510 8.56650 1.000 20.01993 209 LEU B C 1
ATOM 3460 O O . LEU B 1 209 ? 43.43108 8.34799 9.08669 1.000 25.83478 209 LEU B O 1
ATOM 3465 N N . HIS B 1 210 ? 41.52598 8.00032 7.95343 1.000 14.74020 210 HIS B N 1
ATOM 3466 C CA . HIS B 1 210 ? 41.77896 6.57157 7.92649 1.000 21.48049 210 HIS B CA 1
ATOM 3467 C C . HIS B 1 210 ? 41.21237 5.98965 6.64401 1.000 23.13977 210 HIS B C 1
ATOM 3468 O O . HIS B 1 210 ? 40.43563 6.63239 5.93751 1.000 22.52876 210 HIS B O 1
ATOM 3475 N N . ALA B 1 211 ? 41.62686 4.76035 6.35436 1.000 20.67406 211 ALA B N 1
ATOM 3476 C CA . ALA B 1 211 ? 41.18404 4.03370 5.17731 1.000 22.88564 211 ALA B CA 1
ATOM 3477 C C . ALA B 1 211 ? 41.48227 2.56362 5.40157 1.000 19.36733 211 ALA B C 1
ATOM 3478 O O . ALA B 1 211 ? 42.18421 2.19304 6.34531 1.000 22.47759 211 ALA B O 1
ATOM 3480 N N . VAL B 1 212 ? 40.93757 1.72900 4.52602 1.000 17.40212 212 VAL B N 1
ATOM 3481 C CA . VAL B 1 212 ? 41.23927 0.30403 4.51521 1.000 24.89024 212 VAL B CA 1
ATOM 3482 C C . VAL B 1 212 ? 41.48873 -0.11859 3.07237 1.000 23.05496 212 VAL B C 1
ATOM 3483 O O . VAL B 1 212 ? 40.80011 0.32790 2.14654 1.000 20.98094 212 VAL B O 1
ATOM 3487 N N . ARG B 1 213 ? 42.46948 -0.96691 2.88378 1.000 19.83072 213 ARG B N 1
ATOM 3488 C CA . ARG B 1 213 ? 42.80818 -1.38381 1.54029 1.000 25.86566 213 ARG B CA 1
ATOM 3489 C C . ARG B 1 213 ? 41.87957 -2.49969 1.08375 1.000 25.75903 213 ARG B C 1
ATOM 3490 O O . ARG B 1 213 ? 41.26982 -3.19028 1.90714 1.000 22.18364 213 ARG B O 1
ATOM 3498 N N . PRO B 1 214 ? 41.73530 -2.67844 -0.23243 1.000 24.64556 214 PRO B N 1
ATOM 3499 C CA . PRO B 1 214 ? 40.93474 -3.79488 -0.74861 1.000 19.17657 214 PRO B CA 1
ATOM 3500 C C . PRO B 1 214 ? 41.43265 -5.13671 -0.23925 1.000 19.35839 214 PRO B C 1
ATOM 3501 O O . PRO B 1 214 ? 42.59793 -5.29545 0.12779 1.000 22.59888 214 PRO B O 1
ATOM 3505 N N . ILE B 1 215 ? 40.53289 -6.11432 -0.22197 1.000 23.44659 215 ILE B N 1
ATOM 3506 C CA . ILE B 1 215 ? 40.94089 -7.49951 -0.01815 1.000 27.70441 215 ILE B CA 1
ATOM 3507 C C . ILE B 1 215 ? 40.84298 -8.22255 -1.35493 1.000 37.99594 215 ILE B C 1
ATOM 3508 O O . ILE B 1 215 ? 40.06982 -7.82948 -2.23885 1.000 29.17098 215 ILE B O 1
ATOM 3513 N N . HIS B 1 216 ? 41.62211 -9.29147 -1.50363 1.000 27.41144 216 HIS B N 1
ATOM 3514 C CA . HIS B 1 216 ? 41.52194 -10.12384 -2.68958 1.000 34.42457 216 HIS B CA 1
ATOM 3515 C C . HIS B 1 216 ? 41.75870 -11.56896 -2.29885 1.000 29.44684 216 HIS B C 1
ATOM 3516 O O . HIS B 1 216 ? 42.40269 -11.83732 -1.26764 1.000 26.62796 216 HIS B O 1
ATOM 3523 N N . PRO B 1 217 ? 41.24797 -12.52995 -3.06547 1.000 34.66207 217 PRO B N 1
ATOM 3524 C CA . PRO B 1 217 ? 41.31564 -13.93106 -2.64104 1.000 28.25538 217 PRO B CA 1
ATOM 3525 C C . PRO B 1 217 ? 42.74162 -14.45612 -2.62728 1.000 35.87612 217 PRO B C 1
ATOM 3526 O O . PRO B 1 217 ? 43.55239 -14.13637 -3.50049 1.000 46.62397 217 PRO B O 1
ATOM 3530 N N . VAL B 1 218 ? 43.04349 -15.25956 -1.60838 1.000 29.60242 218 VAL B N 1
ATOM 3531 C CA . VAL B 1 218 ? 44.30308 -15.99004 -1.53636 1.000 32.56684 218 VAL B CA 1
ATOM 3532 C C . VAL B 1 218 ? 44.23080 -17.15473 -2.51752 1.000 31.37093 218 VAL B C 1
ATOM 3533 O O . VAL B 1 218 ? 44.91113 -17.16138 -3.55006 1.000 41.98560 218 VAL B O 1
ATOM 3537 N N . ASP B 1 219 ? 43.40636 -18.14213 -2.19320 1.000 29.98572 219 ASP B N 1
ATOM 3538 C CA . ASP B 1 219 ? 42.98936 -19.19774 -3.10153 1.000 36.91732 219 ASP B CA 1
ATOM 3539 C C . ASP B 1 219 ? 42.08027 -18.56350 -4.14662 1.000 43.47999 219 ASP B C 1
ATOM 3540 O O . ASP B 1 219 ? 40.90432 -18.29256 -3.86869 1.000 36.48035 219 ASP B O 1
ATOM 3545 N N . PRO B 1 220 ? 42.57465 -18.33329 -5.36093 1.000 46.08303 220 PRO B N 1
ATOM 3546 C CA . PRO B 1 220 ? 41.82411 -17.50570 -6.31185 1.000 47.89017 220 PRO B CA 1
ATOM 3547 C C . PRO B 1 220 ? 40.52888 -18.14895 -6.77512 1.000 39.40050 220 PRO B C 1
ATOM 3548 O O . PRO B 1 220 ? 39.77477 -17.53552 -7.53415 1.000 56.62098 220 PRO B O 1
ATOM 3552 N N . THR B 1 221 ? 40.24623 -19.36457 -6.31258 1.000 39.53805 221 THR B N 1
ATOM 3553 C CA . THR B 1 221 ? 39.00780 -20.05407 -6.64963 1.000 47.49455 221 THR B CA 1
ATOM 3554 C C . THR B 1 221 ? 37.94629 -19.95089 -5.56206 1.000 52.62329 221 THR B C 1
ATOM 3555 O O . THR B 1 221 ? 36.88731 -20.57877 -5.68988 1.000 48.11319 221 THR B O 1
ATOM 3559 N N . LYS B 1 222 ? 38.20035 -19.19924 -4.49277 1.000 42.71972 222 LYS B N 1
ATOM 3560 C CA . LYS B 1 222 ? 37.20965 -18.99683 -3.44570 1.000 46.41456 222 LYS B CA 1
ATOM 3561 C C . LYS B 1 222 ? 37.04737 -17.50646 -3.19306 1.000 31.28490 222 LYS B C 1
ATOM 3562 O O . LYS B 1 222 ? 37.89321 -16.69468 -3.56853 1.000 38.10303 222 LYS B O 1
ATOM 3568 N N . ALA B 1 223 ? 35.92894 -17.14946 -2.58089 1.000 28.09910 223 ALA B N 1
ATOM 3569 C CA . ALA B 1 223 ? 35.70694 -15.75810 -2.24181 1.000 36.51197 223 ALA B CA 1
ATOM 3570 C C . ALA B 1 223 ? 36.62802 -15.34362 -1.09667 1.000 27.63545 223 ALA B C 1
ATOM 3571 O O . ALA B 1 223 ? 36.93708 -16.13219 -0.20023 1.000 29.04227 223 ALA B O 1
ATOM 3573 N N . ALA B 1 224 ? 37.08918 -14.10067 -1.14563 1.000 29.79463 224 ALA B N 1
ATOM 3574 C CA . ALA B 1 224 ? 37.69399 -13.47437 0.02508 1.000 38.16904 224 ALA B CA 1
ATOM 3575 C C . ALA B 1 224 ? 36.61274 -12.71487 0.78621 1.000 27.81318 224 ALA B C 1
ATOM 3576 O O . ALA B 1 224 ? 35.87311 -11.92500 0.18930 1.000 23.49210 224 ALA B O 1
ATOM 3578 N N . VAL B 1 225 ? 36.52380 -12.95805 2.09672 1.000 24.02687 225 VAL B N 1
ATOM 3579 C CA . VAL B 1 225 ? 35.50762 -12.35373 2.95513 1.000 21.45074 225 VAL B CA 1
ATOM 3580 C C . VAL B 1 225 ? 36.18225 -11.70321 4.16145 1.000 27.71060 225 VAL B C 1
ATOM 3581 O O . VAL B 1 225 ? 37.06795 -12.30350 4.77883 1.000 18.22086 225 VAL B O 1
ATOM 3585 N N . ARG B 1 226 ? 35.77212 -10.47103 4.48199 1.000 22.94371 226 ARG B N 1
ATOM 3586 C CA . ARG B 1 226 ? 36.23242 -9.73764 5.66440 1.000 23.54109 226 ARG B CA 1
ATOM 3587 C C . ARG B 1 226 ? 35.00448 -9.18544 6.37465 1.000 16.66489 226 ARG B C 1
ATOM 3588 O O . ARG B 1 226 ? 34.21397 -8.45402 5.77073 1.000 25.05483 226 ARG B O 1
ATOM 3596 N N . ASP B 1 227 ? 34.82759 -9.55150 7.63754 1.000 20.79560 227 ASP B N 1
ATOM 3597 C CA . ASP B 1 227 ? 33.64249 -9.19684 8.40943 1.000 14.75659 227 ASP B CA 1
ATOM 3598 C C . ASP B 1 227 ? 34.02200 -8.27847 9.55919 1.000 16.68270 227 ASP B C 1
ATOM 3599 O O . ASP B 1 227 ? 34.95610 -8.56555 10.30887 1.000 14.12364 227 ASP B O 1
ATOM 3604 N N . VAL B 1 228 ? 33.25293 -7.21480 9.74495 1.000 16.26439 228 VAL B N 1
ATOM 3605 C CA . VAL B 1 228 ? 33.70975 -6.14382 10.61521 1.000 22.09805 228 VAL B CA 1
ATOM 3606 C C . VAL B 1 228 ? 32.51315 -5.51817 11.33417 1.000 17.98854 228 VAL B C 1
ATOM 3607 O O . VAL B 1 228 ? 31.42773 -5.37464 10.76056 1.000 14.26768 228 VAL B O 1
ATOM 3611 N N . LEU B 1 229 ? 32.69478 -5.22016 12.62357 1.000 11.39651 229 LEU B N 1
ATOM 3612 C CA . LEU B 1 229 ? 31.71461 -4.48919 13.42431 1.000 12.77148 229 LEU B CA 1
ATOM 3613 C C . LEU B 1 229 ? 32.26219 -3.09616 13.69030 1.000 13.88001 229 LEU B C 1
ATOM 3614 O O . LEU B 1 229 ? 33.33218 -2.95848 14.29871 1.000 12.82674 229 LEU B O 1
ATOM 3619 N N . ILE B 1 230 ? 31.54625 -2.06939 13.22804 1.000 9.36285 230 ILE B N 1
ATOM 3620 C CA . ILE B 1 230 ? 31.98288 -0.68189 13.35680 1.000 12.54929 230 ILE B CA 1
ATOM 3621 C C . ILE B 1 230 ? 30.97361 0.09396 14.19209 1.000 15.20058 230 ILE B C 1
ATOM 3622 O O . ILE B 1 230 ? 29.76289 0.02528 13.94133 1.000 12.10409 230 ILE B O 1
ATOM 3627 N N . MET B 1 231 ? 31.47199 0.84861 15.16932 1.000 11.45626 231 MET B N 1
ATOM 3628 C CA . MET B 1 231 ? 30.61949 1.74184 15.93987 1.000 15.94792 231 MET B CA 1
ATOM 3629 C C . MET B 1 231 ? 31.18088 3.15713 15.94710 1.000 10.99730 231 MET B C 1
ATOM 3630 O O . MET B 1 231 ? 32.37362 3.36297 16.17464 1.000 14.79612 231 MET B O 1
ATOM 3635 N N . GLY B 1 232 ? 30.32117 4.12758 15.67409 1.000 12.95576 232 GLY B N 1
ATOM 3636 C CA . GLY B 1 232 ? 30.75292 5.51084 15.68233 1.000 15.02698 232 GLY B CA 1
ATOM 3637 C C . GLY B 1 232 ? 29.98461 6.26352 16.74115 1.000 11.48908 232 GLY B C 1
ATOM 3638 O O . GLY B 1 232 ? 28.75361 6.16564 16.80069 1.000 14.27228 232 GLY B O 1
ATOM 3639 N N . TYR B 1 233 ? 30.69452 6.98674 17.59820 1.000 12.00476 233 TYR B N 1
ATOM 3640 C CA . TYR B 1 233 ? 30.09913 7.68439 18.73558 1.000 14.84167 233 TYR B CA 1
ATOM 3641 C C . TYR B 1 233 ? 30.18565 9.18860 18.50258 1.000 15.99281 233 TYR B C 1
ATOM 3642 O O . TYR B 1 233 ? 31.27776 9.71984 18.28516 1.000 17.97113 233 TYR B O 1
ATOM 3651 N N . LYS B 1 234 ? 29.04514 9.87516 18.57485 1.000 14.66237 234 LYS B N 1
ATOM 3652 C CA . LYS B 1 234 ? 28.98711 11.32144 18.39468 1.000 16.06629 234 LYS B CA 1
ATOM 3653 C C . LYS B 1 234 ? 28.24489 11.96057 19.56445 1.000 11.34852 234 LYS B C 1
ATOM 3654 O O . LYS B 1 234 ? 27.06979 11.66473 19.79071 1.000 17.38595 234 LYS B O 1
ATOM 3660 N N . HIS B 1 235 ? 28.93988 12.80550 20.31401 1.000 14.76744 235 HIS B N 1
ATOM 3661 C CA . HIS B 1 235 ? 28.34175 13.56836 21.41351 1.000 18.85511 235 HIS B CA 1
ATOM 3662 C C . HIS B 1 235 ? 27.22435 14.45615 20.87931 1.000 19.59824 235 HIS B C 1
ATOM 3663 O O . HIS B 1 235 ? 27.45246 15.25425 19.96430 1.000 22.07017 235 HIS B O 1
ATOM 3670 N N . GLU B 1 236 ? 26.01527 14.29196 21.42728 1.000 16.55271 236 GLU B N 1
ATOM 3671 C CA . GLU B 1 236 ? 24.82520 15.03720 20.99659 1.000 24.06247 236 GLU B CA 1
ATOM 3672 C C . GLU B 1 236 ? 24.03496 15.50450 22.21482 1.000 20.41776 236 GLU B C 1
ATOM 3673 O O . GLU B 1 236 ? 23.05435 14.87546 22.61265 1.000 22.96018 236 GLU B O 1
ATOM 3679 N N . PRO B 1 237 ? 24.43229 16.62589 22.81490 1.000 24.38706 237 PRO B N 1
ATOM 3680 C CA . PRO B 1 237 ? 23.76609 17.05865 24.06146 1.000 21.13559 237 PRO B CA 1
ATOM 3681 C C . PRO B 1 237 ? 22.27015 17.25177 23.92403 1.000 28.16374 237 PRO B C 1
ATOM 3682 O O . PRO B 1 237 ? 21.54211 17.11852 24.91676 1.000 34.91174 237 PRO B O 1
ATOM 3686 N N . GLU B 1 238 ? 21.77842 17.53866 22.72251 1.000 31.77867 238 GLU B N 1
ATOM 3687 C CA . GLU B 1 238 ? 20.37299 17.85929 22.51438 1.000 35.93619 238 GLU B CA 1
ATOM 3688 C C . GLU B 1 238 ? 19.56485 16.67996 22.00113 1.000 26.06791 238 GLU B C 1
ATOM 3689 O O . GLU B 1 238 ? 18.38301 16.84842 21.69356 1.000 29.97351 238 GLU B O 1
ATOM 3695 N N . LEU B 1 239 ? 20.16796 15.49566 21.89179 1.000 31.10189 239 LEU B N 1
ATOM 3696 C CA . LEU B 1 239 ? 19.42355 14.31934 21.45230 1.000 27.47740 239 LEU B CA 1
ATOM 3697 C C . LEU B 1 239 ? 18.38933 13.92729 22.50418 1.000 20.13400 239 LEU B C 1
ATOM 3698 O O . LEU B 1 239 ? 18.69564 13.84845 23.69393 1.000 21.07262 239 LEU B O 1
ATOM 3703 N N . ARG B 1 240 ? 17.16393 13.67674 22.07262 1.000 20.05718 240 ARG B N 1
ATOM 3704 C CA . ARG B 1 240 ? 16.09216 13.33360 22.99020 1.000 22.38903 240 ARG B CA 1
ATOM 3705 C C . ARG B 1 240 ? 15.71675 11.87196 22.81120 1.000 27.29557 240 ARG B C 1
ATOM 3706 O O . ARG B 1 240 ? 15.98732 11.26915 21.76659 1.000 24.22605 240 ARG B O 1
ATOM 3714 N N . ARG B 1 241 ? 15.11207 11.29694 23.84844 1.000 19.09020 241 ARG B N 1
ATOM 3715 C CA . ARG B 1 241 ? 14.65224 9.92060 23.75067 1.000 22.38982 241 ARG B CA 1
ATOM 3716 C C . ARG B 1 241 ? 13.43712 9.84700 22.84530 1.000 21.72815 241 ARG B C 1
ATOM 3717 O O . ARG B 1 241 ? 12.57914 10.73145 22.86188 1.000 28.08858 241 ARG B O 1
ATOM 3725 N N . GLU B 1 242 ? 13.36779 8.77391 22.06493 1.000 26.28752 242 GLU B N 1
ATOM 3726 C CA . GLU B 1 242 ? 12.34124 8.57043 21.05278 1.000 27.52647 242 GLU B CA 1
ATOM 3727 C C . GLU B 1 242 ? 11.50238 7.36656 21.45558 1.000 35.29383 242 GLU B C 1
ATOM 3728 O O . GLU B 1 242 ? 12.04982 6.31498 21.80495 1.000 32.37495 242 GLU B O 1
ATOM 3734 N N . GLU B 1 243 ? 10.18200 7.52557 21.43668 1.000 34.87571 243 GLU B N 1
ATOM 3735 C CA . GLU B 1 243 ? 9.29019 6.41069 21.73398 1.000 42.52861 243 GLU B CA 1
ATOM 3736 C C . GLU B 1 243 ? 8.37478 6.11012 20.54510 1.000 47.02903 243 GLU B C 1
ATOM 3737 O O . GLU B 1 243 ? 8.59955 5.15177 19.79790 1.000 54.22605 243 GLU B O 1
#

Foldseek 3Di:
DVVLQVCCVVPFKDWDACVPPVDDPVNVVLLVLQLVQLVVFDADVGKGKAKWKWKAQLVVLDTHTDPDDALVVCVVVVHPPLDDNDGGHHRDPSNVVRVVNSVCVNVVVVSHNDPDPVLNGAIKMKMKMKMKAKDFQVWDAWAFSPAFKKKKFWSDKDQKDFFWKFKAAPVRHTDDIGDRDDGRTMMMGGRVGITIITTDIAGNPSNGMIMTIMMMMGIHRDRPDDDDDD/DVLAVCCVPPFKDWDAPVNDDADVLNVVLLVLQLCQLVDFDWDCQFKTKGKAKWKWKAQLVVRDTHTDPRDCPCCHHHRDPSNVVRPVVSVCVNVVVVSYNDPDPCLSGAIKMKMKMKMKMKGADDPADFDFWDFPPAFKKKKFWSDWPQKDFFWKFKAAPVRHTDDIGHRHDGGTMMMGGRVGITIGTGDIHGNPNVDMTMTIMIMMGIHRDRPDDDDD

Solvent-accessible surface area: 22489 Å² total; per-residue (Å²): 120,103,94,4,68,90,44,0,126,55,10,0,5,5,29,64,14,11,87,145,163,56,18,91,86,124,29,112,94,39,4,103,73,0,16,54,16,0,110,120,20,110,84,89,216,60,86,20,36,4,17,3,22,10,8,3,13,18,116,104,12,45,34,50,51,34,72,70,88,49,79,137,76,6,89,119,60,132,76,60,41,63,15,55,92,149,94,14,34,69,8,42,207,84,0,62,77,8,77,5,4,41,140,16,1,106,51,6,2,74,17,0,15,25,84,98,116,70,56,42,78,32,18,0,1,0,10,0,22,1,35,22,58,19,25,45,56,163,151,119,37,37,50,88,49,111,5,46,15,0,0,19,4,0,2,8,69,99,47,9,28,6,0,10,7,11,0,33,30,103,155,145,96,64,42,1,4,1,13,5,56,108,43,26,5,4,7,4,4,8,0,45,72,6,16,24,8,82,47,74,10,52,31,103,55,92,100,124,37,0,20,8,2,10,0,31,0,3,0,71,26,54,67,147,30,190,131,64,154,130,111,104,15,92,90,48,0,157,63,87,0,46,3,63,44,32,29,124,166,79,135,62,80,60,64,46,134,103,36,8,92,83,0,17,58,18,0,108,118,18,110,101,123,145,106,28,64,97,71,28,17,4,3,3,58,6,4,3,14,19,61,15,6,2,6,8,75,32,65,57,102,78,195,116,165,12,31,68,6,42,181,88,0,49,65,11,15,8,2,20,49,18,0,35,56,6,5,99,28,1,31,32,94,97,113,65,71,26,73,34,19,0,5,0,21,0,10,0,24,19,42,24,0,45,80,56,192,97,128,58,76,41,18,65,91,60,113,3,44,14,0,0,21,3,0,3,8,52,101,39,16,34,15,0,46,7,14,0,26,27,104,128,136,115,88,89,22,84,29,46,7,64,107,67,31,12,5,2,2,2,7,0,45,75,8,21,15,4,44,88,32,4,73,18,97,49,87,118,122,41,0,20,11,3,6,0,33,0,7,0,79,20,56,62,148,31,178,62,56,146

Radius of gyration: 25.58 Å; Cα contacts (8 Å, |Δi|>4): 1033; chains: 2; bounding box: 60×41×78 Å

Organism: NCBI:txid2485154

Secondary structure (DSSP, 8-state):
-HHHHHHHHHHSEEEE-TTS----HHHHHHHHHHHHGGGGPPP--EEEEEEEEEEEETTTTEEEE-----HHHHHHHT--TTS-SS--EEPPHHHHH-HHHHHHHHHHHTTS--S-GGGGGS-EEEEEEEEEEEE------SB--SSSEEEEEEEEEESEEE--EEEE-TT--EEEEE---STT-EEEEETTT-EEEEPPEEESSTTS-EEEEEEEEEEEE-TT------/-HHHHHHHHHSEEEE-GGGS---HHHHHHHHHHHHGGGGPEE----EEEEEEEEEEEEETTTTEEEEPP--S---PPPPPHHHHH-HHHHHHHHHHHTTS--S-GGGGGS-EEEEEEEEEEEE-S---PPPPPB--SSSEEEEEEEEEESEEE--EEEE-TTS-EEEEE---STT-EEEEETTT-EEEE--EEESSTTS-EEEEEEEEEEEE-TT-----

B-factor: mean 28.28, std 15.18, range [2.94, 85.57]

InterPro domains:
  IPR018724 2OG-Fe dioxygenase [PF10014] (37-231)

Sequence (450 aa):
QTEAREELRANGYSLLPADRLVIDAELRQHVKELAAEWENLETDRFRERAYDRFFFVPRTGEVRLRPHRPYFQSMNANDYAGGIDRDVAPLSRTTLANPLLTRLLRADFEENFPVPEESWLDDPWDVQCHQFRIISTPDPEGPHRDEVDFGVIHLMGRFNAAGGESQVYSLERELVAEFCCLTEQMDTMFWSDGQILHAVRPIHPVDPTKAAVRRDVLIMGYKHEPELRREEQTEAREELRANGYSLLPADRLVIDAELRQHVKELAAEWENLETDRGSRFRERAYDRFFFVPRRTGEVRLRPHRPYFDVAPLSRRTTLANPLLTRLLRADFENFPVPEESWLDDPWDVQCHQFRIISTPDEPTPEGPHRDEVDFGVIHLMGRFNAAGGESQVYSLERELVAEFCLTEQMDTMFWSDGQILHAVRPIHPVDPTKAAVRDVLIMGYKHEPELRREE